Protein AF-A0A8T1NLC2-F1 (afdb_monomer_lite)

Radius of gyration: 40.01 Å; chains: 1; bounding box: 134×55×125 Å

Secondary structure (DSSP, 8-state):
--S---S-------HHHHHHHHHHHHHHHHH-TT-HHHHHHHHHHHHHHHHTS-SSTTTHHHHHHHHHHHHHHHHHHHHHSTT-HHHHHHHHHHHHHHHHHH--HHHHHHHHHHHHHHHT-SS---SSTT--HHHHHHHHHHHHHHHHHHHHHHHHHT----TTSHHHHHHHHHHHHHHHHHHHHHH-GGGTS--PPPS-HHHHHHHHHHHHHT--HHHHHHHT---HHHHHHHHHHTT-HHHHHHHHHHHHHHHHHS-SEEEE-TTT--EESSHHHHHHHIIIIII----HHHHHHSPPPPPHHHHHHHHTS--PPBPHHHHHHHHH--------TTS-B---HHHHHHHHHHHHHHHHHHHTT---HHHHHHHHHHHHHHHHHHHT----TT-GGGGSGGGGGG--HHHHHHHHHHHHHHHHHTTHHHHHHTSS----------HHHHHHHHHHHHHHHHTT---------------HHHHHHHHH-----HHHHHHHHHHHHHHHHHHHHHHHHHHHHHHHHHHHHHHHHHHHHHHHHHHHHHHHHHHHHHHHHHH-TTS-PPPHHHHHHHHHHHHHHS--SS--HHHHHHHHHHHHHHHH-SSHHHHHHHHHHHHHHHHHHHHHHHHHHHHHHHHHHHHHHHHHHHHEEETHHHHHHHHHHHHHHHHHHHHHHHHHHHHS--------PPP-

Sequence (696 aa):
MTDFLDLPVVTMHSSEELDRRLRDVEESISQNPGCVLSHTTRSRIHSEFASRFKDHHNSYQPKLQHLDRASNSASIAALLAPMSPCLALLYATALFQIAEHTASALEYKAVIKECLRGLMISIPREPVEDKKAMEIDIARLQLESLVEASADKILSLGDMNWPGKRSELEVLERKKQEILEGFSVKRQPRGALKNVIPTDVEMMARVRTYWENTTSHEKRMEFFNIGIQELEAHLDKNNLKTAKQVLKEAIELAKETKKWKFWLCCCCGARSSEDKSNLEHITNVHLGGLSEYERDLLPQGLPREFVQMVESGDWGPVDSRAASKIVRNLSSTSHIGNRVLCKDNKRIEILNKIRSCLQLFMAIDCFAPHHLTMLQTLTTKMLQKRFRTLIPKEHVLYQTLQSILLLDASELQEVFRWLTNLGSACALRCLSENSWKIVSAQERTDFCSSLLLERFLGRVIDVTAGDITERSTSAEEVDAGAFVRWLCKEGPAIEDHLKAWTNLKETAKSSGMELFQILRTELKRIQRLCREKSAMLLIDEAIKNVQRICGEEIEKRERNPGYVSQNLDDLLFCRKTEILGQESDSASDGNRAETSTICSILAEADTDEAITVVINKQRVNMALKFCKHDALILATNAAMRNTEQKLGIVSAFDYGSILVILLKSFLQARILEQVDTDAAESSCPNVNTGGNAPNP

InterPro domains:
  IPR006865 Domain of unknown function DUF629 [PF04780] (206-607)
  IPR052398 Ubiquitin carboxyl-terminal hydrolase 53/54 [PTHR22975] (21-683)

Organism: Carya illinoinensis (NCBI:txid32201)

Structure (mmCIF, N/CA/C/O backbone):
data_AF-A0A8T1NLC2-F1
#
_entry.id   AF-A0A8T1NLC2-F1
#
loop_
_atom_site.group_PDB
_atom_site.id
_atom_site.type_symbol
_atom_site.label_atom_id
_atom_site.label_alt_id
_atom_site.label_comp_id
_atom_site.label_asym_id
_atom_site.label_entity_id
_atom_site.label_seq_id
_atom_site.pdbx_PDB_ins_code
_atom_site.Cartn_x
_atom_site.Cartn_y
_atom_site.Cartn_z
_atom_site.occupancy
_atom_site.B_iso_or_equiv
_atom_site.auth_seq_id
_atom_site.auth_comp_id
_atom_site.auth_asym_id
_atom_site.auth_atom_id
_atom_site.pdbx_PDB_model_num
ATOM 1 N N . MET A 1 1 ? 32.397 -12.870 -17.565 1.00 26.59 1 MET A N 1
ATOM 2 C CA . MET A 1 1 ? 32.990 -12.190 -18.729 1.00 26.59 1 MET A CA 1
ATOM 3 C C . MET A 1 1 ? 34.310 -11.599 -18.271 1.00 26.59 1 MET A C 1
ATOM 5 O O . MET A 1 1 ? 34.337 -10.440 -17.899 1.00 26.59 1 MET A O 1
ATOM 9 N N . THR A 1 2 ? 35.359 -12.414 -18.171 1.00 28.14 2 THR A N 1
ATOM 10 C CA . THR A 1 2 ? 36.691 -11.969 -17.706 1.00 28.14 2 THR A CA 1
ATOM 11 C C . THR A 1 2 ? 37.821 -12.488 -18.584 1.00 28.14 2 THR A C 1
ATOM 13 O O . THR A 1 2 ? 38.955 -12.475 -18.149 1.00 28.14 2 THR A O 1
ATOM 16 N N . ASP A 1 3 ? 37.534 -12.888 -19.818 1.00 32.88 3 ASP A N 1
ATOM 17 C CA . ASP A 1 3 ? 38.562 -13.173 -20.816 1.00 32.88 3 ASP A CA 1
ATOM 18 C C . ASP A 1 3 ? 38.083 -12.585 -22.148 1.00 32.88 3 ASP A C 1
ATOM 20 O O . ASP A 1 3 ? 36.873 -12.557 -22.385 1.00 32.88 3 ASP A O 1
ATOM 24 N N . PHE A 1 4 ? 39.026 -12.113 -22.968 1.00 29.02 4 PHE A N 1
ATOM 25 C CA . PHE A 1 4 ? 38.885 -11.319 -24.205 1.00 29.02 4 PHE A CA 1
ATOM 26 C C . PHE A 1 4 ? 38.921 -9.787 -24.044 1.00 29.02 4 PHE A C 1
ATOM 28 O O . PHE A 1 4 ? 38.028 -9.056 -24.466 1.00 29.02 4 PHE A O 1
ATOM 35 N N . LEU A 1 5 ? 40.038 -9.308 -23.488 1.00 35.03 5 LEU A N 1
ATOM 36 C CA . LEU A 1 5 ? 40.661 -8.026 -23.833 1.00 35.03 5 LEU A CA 1
ATOM 37 C C . LEU A 1 5 ? 41.908 -8.336 -24.682 1.00 35.03 5 LEU A C 1
ATOM 39 O O . LEU A 1 5 ? 43.011 -8.324 -24.153 1.00 35.03 5 LEU A O 1
ATOM 43 N N . ASP A 1 6 ? 41.754 -8.647 -25.970 1.00 33.97 6 ASP A N 1
ATOM 44 C CA . ASP A 1 6 ? 42.900 -8.841 -26.876 1.00 33.97 6 ASP A CA 1
ATOM 45 C C . ASP A 1 6 ? 42.945 -7.750 -27.950 1.00 33.97 6 ASP A C 1
ATOM 47 O O . ASP A 1 6 ? 42.514 -7.925 -29.085 1.00 33.97 6 ASP A O 1
ATOM 51 N N . LEU A 1 7 ? 43.508 -6.612 -27.541 1.00 30.25 7 LEU A N 1
ATOM 52 C CA . LEU A 1 7 ? 44.242 -5.635 -28.351 1.00 30.25 7 LEU A CA 1
ATOM 53 C C . LEU A 1 7 ? 45.436 -5.215 -27.494 1.00 30.25 7 LEU A C 1
ATOM 55 O O . LEU A 1 7 ? 45.238 -4.863 -26.328 1.00 30.25 7 LEU A O 1
ATOM 59 N N . PRO A 1 8 ? 46.664 -5.314 -28.028 1.00 31.59 8 PRO A N 1
ATOM 60 C CA . PRO A 1 8 ? 47.825 -5.896 -27.358 1.00 31.59 8 PRO A CA 1
ATOM 61 C C . PRO A 1 8 ? 47.938 -5.439 -25.903 1.00 31.59 8 PRO A C 1
ATOM 63 O O . PRO A 1 8 ? 48.456 -4.364 -25.588 1.00 31.59 8 PRO A O 1
ATOM 66 N N . VAL A 1 9 ? 47.429 -6.279 -25.002 1.00 36.72 9 VAL A N 1
ATOM 67 C CA . VAL A 1 9 ? 47.685 -6.157 -23.575 1.00 36.72 9 VAL A CA 1
ATOM 68 C C . VAL A 1 9 ? 49.128 -6.594 -23.396 1.00 36.72 9 VAL A C 1
ATOM 70 O O . VAL A 1 9 ? 49.437 -7.780 -23.342 1.00 36.72 9 VAL A O 1
ATOM 73 N N . VAL A 1 10 ? 50.043 -5.631 -23.306 1.00 37.88 10 VAL A N 1
ATOM 74 C CA . VAL A 1 10 ? 51.274 -5.886 -22.562 1.00 37.88 10 VAL A CA 1
ATOM 75 C C . VAL A 1 10 ? 50.813 -6.122 -21.129 1.00 37.88 10 VAL A C 1
ATOM 77 O O . VAL A 1 10 ? 50.549 -5.171 -20.396 1.00 37.88 10 VAL A O 1
ATOM 80 N N . THR A 1 11 ? 50.626 -7.384 -20.750 1.00 44.06 11 THR A N 1
ATOM 81 C CA . THR A 1 11 ? 50.393 -7.779 -19.365 1.00 44.06 11 THR A CA 1
ATOM 82 C C . THR A 1 11 ? 51.577 -7.260 -18.561 1.00 44.06 11 THR A C 1
ATOM 84 O O . THR A 1 11 ? 52.709 -7.711 -18.718 1.00 44.06 11 THR A O 1
ATOM 87 N N . MET A 1 12 ? 51.356 -6.221 -17.758 1.00 56.44 12 MET A N 1
ATOM 88 C CA . MET A 1 12 ? 52.426 -5.591 -16.991 1.00 56.44 12 MET A CA 1
ATOM 89 C C . MET A 1 12 ? 52.724 -6.458 -15.764 1.00 56.44 12 MET A C 1
ATOM 91 O O . MET A 1 12 ? 52.084 -6.341 -14.721 1.00 56.44 12 MET A O 1
ATOM 95 N N . HIS A 1 13 ? 53.671 -7.383 -15.919 1.00 55.78 13 HIS A N 1
ATOM 96 C CA . HIS A 1 13 ? 53.874 -8.515 -15.011 1.00 55.78 13 HIS A CA 1
ATOM 97 C C . HIS A 1 13 ? 54.452 -8.173 -13.616 1.00 55.78 13 HIS A C 1
ATOM 99 O O . HIS A 1 13 ? 54.441 -9.047 -12.752 1.00 55.78 13 HIS A O 1
ATOM 105 N N . SER A 1 14 ? 54.913 -6.940 -13.342 1.00 65.69 14 SER A N 1
ATOM 106 C CA . SER A 1 14 ? 55.435 -6.532 -12.019 1.00 65.69 14 SER A CA 1
ATOM 107 C C . SER A 1 14 ? 54.872 -5.185 -11.531 1.00 65.69 14 SER A C 1
ATOM 109 O O . SER A 1 14 ? 54.417 -4.361 -12.322 1.00 65.69 14 SER A O 1
ATOM 111 N N . SER A 1 15 ? 54.842 -4.960 -10.208 1.00 68.00 15 SER A N 1
ATOM 112 C CA . SER A 1 15 ? 54.428 -3.668 -9.615 1.00 68.00 15 SER A CA 1
ATOM 113 C C . SER A 1 15 ? 55.415 -2.546 -9.946 1.00 68.00 15 SER A C 1
ATOM 115 O O . SER A 1 15 ? 55.001 -1.434 -10.251 1.00 68.00 15 SER A O 1
ATOM 117 N N . GLU A 1 16 ? 56.708 -2.870 -9.983 1.00 74.38 16 GLU A N 1
ATOM 118 C CA . GLU A 1 16 ? 57.793 -1.926 -10.273 1.00 74.38 16 GLU A CA 1
ATOM 119 C C . GLU A 1 16 ? 57.709 -1.343 -11.692 1.00 74.38 16 GLU A C 1
ATOM 121 O O . GLU A 1 16 ? 57.985 -0.162 -11.900 1.00 74.38 16 GLU A O 1
ATOM 126 N N . GLU A 1 17 ? 57.274 -2.147 -12.667 1.00 77.12 17 GLU A N 1
ATOM 127 C CA . GLU A 1 17 ? 57.084 -1.696 -14.049 1.00 77.12 17 GLU A CA 1
ATOM 128 C C . GLU A 1 17 ? 55.846 -0.792 -14.186 1.00 77.12 17 GLU A C 1
ATOM 130 O O . GLU A 1 17 ? 55.864 0.155 -14.973 1.00 77.12 17 GLU A O 1
ATOM 135 N N . LEU A 1 18 ? 54.795 -1.012 -13.382 1.00 79.06 18 LEU A N 1
ATOM 136 C CA . LEU A 1 18 ? 53.631 -0.118 -13.331 1.00 79.06 18 LEU A CA 1
ATOM 137 C C . LEU A 1 18 ? 53.997 1.251 -12.741 1.00 79.06 18 LEU A C 1
ATOM 139 O O . LEU A 1 18 ? 53.631 2.281 -13.304 1.00 79.06 18 LEU A O 1
ATOM 143 N N . ASP A 1 19 ? 54.761 1.260 -11.645 1.00 82.12 19 ASP A N 1
ATOM 144 C CA . ASP A 1 19 ? 55.229 2.485 -10.988 1.00 82.12 19 ASP A CA 1
ATOM 145 C C . ASP A 1 19 ? 56.170 3.294 -11.887 1.00 82.12 19 ASP A C 1
ATOM 147 O O . ASP A 1 19 ? 56.090 4.523 -11.936 1.00 82.12 19 ASP A O 1
ATOM 151 N N . ARG A 1 20 ? 57.061 2.614 -12.621 1.00 85.12 20 ARG A N 1
ATOM 152 C CA . ARG A 1 20 ? 57.957 3.257 -13.589 1.00 85.12 20 ARG A CA 1
ATOM 153 C C . ARG A 1 20 ? 57.167 3.937 -14.704 1.00 85.12 20 ARG A C 1
ATOM 155 O O . ARG A 1 20 ? 57.370 5.121 -14.947 1.00 85.12 20 ARG A O 1
ATOM 162 N N . ARG A 1 21 ? 56.214 3.229 -15.317 1.00 82.44 21 ARG A N 1
ATOM 163 C CA . ARG A 1 21 ? 55.376 3.807 -16.377 1.00 82.44 21 ARG A CA 1
ATOM 164 C C . ARG A 1 21 ? 54.447 4.909 -15.885 1.00 82.44 21 ARG A C 1
ATOM 166 O O . ARG A 1 21 ? 54.174 5.828 -16.649 1.00 82.44 21 ARG A O 1
ATOM 173 N N . LEU A 1 22 ? 53.961 4.837 -14.644 1.00 87.69 22 LEU A N 1
ATOM 174 C CA . LEU A 1 22 ? 53.164 5.922 -14.077 1.00 87.69 22 LEU A CA 1
ATOM 175 C C . LEU A 1 22 ? 53.987 7.214 -14.004 1.00 87.69 22 LEU A C 1
ATOM 177 O O . LEU A 1 22 ? 53.493 8.249 -14.436 1.00 87.69 22 LEU A O 1
ATOM 181 N N . ARG A 1 23 ? 55.247 7.141 -13.544 1.00 88.44 23 ARG A N 1
ATOM 182 C CA . ARG A 1 23 ? 56.153 8.303 -13.507 1.00 88.44 23 ARG A CA 1
ATOM 183 C C . ARG A 1 23 ? 56.401 8.883 -14.898 1.00 88.44 23 ARG A C 1
ATOM 185 O O . ARG A 1 23 ? 56.234 10.085 -15.077 1.00 88.44 23 ARG A O 1
ATOM 192 N N . ASP A 1 24 ? 56.712 8.031 -15.876 1.00 85.94 24 ASP A N 1
ATOM 193 C CA . ASP A 1 24 ? 56.952 8.455 -17.264 1.00 85.94 24 ASP A CA 1
ATOM 194 C C . ASP A 1 24 ? 55.714 9.171 -17.854 1.00 85.94 24 ASP A C 1
ATOM 196 O O . ASP A 1 24 ? 55.815 10.197 -18.531 1.00 85.94 24 ASP A O 1
ATOM 200 N N . VAL A 1 25 ? 54.513 8.654 -17.569 1.00 89.62 25 VAL A N 1
ATOM 201 C CA . VAL A 1 25 ? 53.247 9.245 -18.025 1.00 89.62 25 VAL A CA 1
ATOM 202 C C . VAL A 1 25 ? 52.922 10.550 -17.291 1.00 89.62 25 VAL A C 1
ATOM 204 O O . VAL A 1 25 ? 52.418 11.482 -17.915 1.00 89.62 25 VAL A O 1
ATOM 207 N N . GLU A 1 26 ? 53.206 10.657 -15.993 1.00 88.50 26 GLU A N 1
ATOM 208 C CA . GLU A 1 26 ? 52.997 11.892 -15.223 1.00 88.50 26 GLU A CA 1
ATOM 209 C C . GLU A 1 26 ? 53.945 13.015 -15.658 1.00 88.50 26 GLU A C 1
ATOM 211 O O . GLU A 1 26 ? 53.520 14.170 -15.768 1.00 88.50 26 GLU A O 1
ATOM 216 N N . GLU A 1 27 ? 55.194 12.686 -15.986 1.00 87.56 27 GLU A N 1
ATOM 217 C CA . GLU A 1 27 ? 56.138 13.623 -16.594 1.00 87.56 27 GLU A CA 1
ATOM 218 C C . GLU A 1 27 ? 55.643 14.083 -17.975 1.00 87.56 27 GLU A C 1
ATOM 220 O O . GLU A 1 27 ? 55.586 15.284 -18.246 1.00 87.56 27 GLU A O 1
ATOM 225 N N . SER A 1 28 ? 55.167 13.149 -18.806 1.00 85.69 28 SER A N 1
ATOM 226 C CA . SER A 1 28 ? 54.576 13.460 -20.113 1.00 85.69 28 SER A CA 1
ATOM 227 C C . SER A 1 28 ? 53.350 14.379 -20.010 1.00 85.69 28 SER A C 1
ATOM 229 O O . SER A 1 28 ? 53.231 15.323 -20.791 1.00 85.69 28 SER A O 1
ATOM 231 N N . ILE A 1 29 ? 52.456 14.159 -19.039 1.00 87.31 29 ILE A N 1
ATOM 232 C CA . ILE A 1 29 ? 51.285 15.026 -18.804 1.00 87.31 29 ILE A CA 1
ATOM 233 C C . ILE A 1 29 ? 51.712 16.404 -18.295 1.00 87.31 29 ILE A C 1
ATOM 235 O O . ILE A 1 29 ? 51.113 17.405 -18.679 1.00 87.31 29 ILE A O 1
ATOM 239 N N . SER A 1 30 ? 52.748 16.473 -17.456 1.00 87.75 30 SER A N 1
ATOM 240 C CA . SER A 1 30 ? 53.274 17.746 -16.946 1.00 87.75 30 SER A CA 1
ATOM 241 C C . SER A 1 30 ? 53.879 18.596 -18.066 1.00 87.75 30 SER A C 1
ATOM 243 O O . SER A 1 30 ? 53.726 19.815 -18.069 1.00 87.75 30 SER A O 1
ATOM 245 N N . GLN A 1 31 ? 54.531 17.951 -19.037 1.00 86.19 31 GLN A N 1
ATOM 246 C CA . GLN A 1 31 ? 55.097 18.603 -20.219 1.00 86.19 31 GLN A CA 1
ATOM 247 C C . GLN A 1 31 ? 54.033 18.922 -21.283 1.00 86.19 31 GLN A C 1
ATOM 249 O O . GLN A 1 31 ? 54.144 19.931 -21.978 1.00 86.19 31 GLN A O 1
ATOM 254 N N . ASN A 1 32 ? 52.993 18.090 -21.411 1.00 84.19 32 ASN A N 1
ATOM 255 C CA . ASN A 1 32 ? 51.899 18.280 -22.361 1.00 84.19 32 ASN A CA 1
ATOM 256 C C . ASN A 1 32 ? 50.531 17.866 -21.771 1.00 84.19 32 ASN A C 1
ATOM 258 O O . ASN A 1 32 ? 50.063 16.742 -21.994 1.00 84.19 32 ASN A O 1
ATOM 262 N N . PRO A 1 33 ? 49.833 18.790 -21.081 1.00 85.12 33 PRO A N 1
ATOM 263 C CA . PRO A 1 33 ? 48.550 18.498 -20.440 1.00 85.12 33 PRO A CA 1
ATOM 264 C C . PRO A 1 33 ? 47.421 18.117 -21.408 1.00 85.12 33 PRO A C 1
ATOM 266 O O . PRO A 1 33 ? 46.443 17.505 -20.983 1.00 85.12 33 PRO A O 1
ATOM 269 N N . GLY A 1 34 ? 47.543 18.468 -22.695 1.00 83.31 34 GLY A N 1
ATOM 270 C CA . GLY A 1 34 ? 46.555 18.177 -23.740 1.00 83.31 34 GLY A CA 1
ATOM 271 C C . GLY A 1 34 ? 46.747 16.828 -24.440 1.00 83.31 34 GLY A C 1
ATOM 272 O O . GLY A 1 34 ? 46.017 16.521 -25.381 1.00 83.31 34 GLY A O 1
ATOM 273 N N . CYS A 1 35 ? 47.723 16.012 -24.027 1.00 87.31 35 CYS A N 1
ATOM 274 C CA . CYS A 1 35 ? 47.988 14.730 -24.672 1.00 87.31 35 CYS A CA 1
ATOM 275 C C . CYS A 1 35 ? 46.933 13.671 -24.300 1.00 87.31 35 CYS A C 1
ATOM 277 O O . CYS A 1 35 ? 46.967 13.082 -23.215 1.00 87.31 35 CYS A O 1
ATOM 279 N N . VAL A 1 36 ? 46.025 13.375 -25.236 1.00 85.31 36 VAL A N 1
ATOM 280 C CA . VAL A 1 36 ? 44.968 12.358 -25.079 1.00 85.31 36 VAL A CA 1
ATOM 281 C C . VAL A 1 36 ? 45.546 10.982 -24.733 1.00 85.31 36 VAL A C 1
ATOM 283 O O . VAL A 1 36 ? 45.025 10.288 -23.858 1.00 85.31 36 VAL A O 1
ATOM 286 N N . LEU A 1 37 ? 46.648 10.592 -25.382 1.00 85.69 37 LEU A N 1
ATOM 287 C CA . LEU A 1 37 ? 47.293 9.291 -25.173 1.00 85.69 37 LEU A CA 1
ATOM 288 C C . LEU A 1 37 ? 47.893 9.162 -23.771 1.00 85.69 37 LEU A C 1
ATOM 290 O O . LEU A 1 37 ? 47.784 8.096 -23.161 1.00 85.69 37 LEU A O 1
ATOM 294 N N . SER A 1 38 ? 48.466 10.238 -23.227 1.00 86.25 38 SER A N 1
ATOM 295 C CA . SER A 1 38 ? 49.033 10.225 -21.877 1.00 86.25 38 SER A CA 1
ATOM 296 C C . SER A 1 38 ? 47.930 10.086 -20.822 1.00 86.25 38 SER A C 1
ATOM 298 O O . SER A 1 38 ? 48.045 9.243 -19.934 1.00 86.25 38 SER A O 1
ATOM 300 N N . HIS A 1 39 ? 46.805 10.798 -20.966 1.00 87.38 39 HIS A N 1
ATOM 301 C CA . HIS A 1 39 ? 45.639 10.637 -20.077 1.00 87.38 39 HIS A CA 1
ATOM 302 C C . HIS A 1 39 ? 44.973 9.259 -20.201 1.00 87.38 39 HIS A C 1
ATOM 304 O O . HIS A 1 39 ? 44.626 8.644 -19.191 1.00 87.38 39 HIS A O 1
ATOM 310 N N . THR A 1 40 ? 44.875 8.724 -21.421 1.00 88.25 40 THR A N 1
ATOM 311 C CA . THR A 1 40 ? 44.390 7.357 -21.685 1.00 88.25 40 THR A CA 1
ATOM 312 C C . THR A 1 40 ? 45.266 6.321 -20.979 1.00 88.25 40 THR A C 1
ATOM 314 O O . THR A 1 40 ? 44.770 5.425 -20.296 1.00 88.25 40 THR A O 1
ATOM 317 N N . THR A 1 41 ? 46.587 6.461 -21.102 1.00 87.00 41 THR A N 1
ATOM 318 C CA . THR A 1 41 ? 47.558 5.547 -20.490 1.00 87.00 41 THR A CA 1
ATOM 319 C C . THR A 1 41 ? 47.527 5.653 -18.967 1.00 87.00 41 THR A C 1
ATOM 321 O O . THR A 1 41 ? 47.484 4.628 -18.287 1.00 87.00 41 THR A O 1
ATOM 324 N N . ARG A 1 42 ? 47.450 6.875 -18.422 1.00 90.00 42 ARG A N 1
ATOM 325 C CA . ARG A 1 42 ? 47.310 7.119 -16.979 1.00 90.00 42 ARG A CA 1
ATOM 326 C C . ARG A 1 42 ? 46.064 6.452 -16.407 1.00 90.00 42 ARG A C 1
ATOM 328 O O . ARG A 1 42 ? 46.144 5.819 -15.356 1.00 90.00 42 ARG A O 1
ATOM 335 N N . SER A 1 43 ? 44.936 6.555 -17.112 1.00 91.19 43 SER A N 1
ATOM 336 C CA . SER A 1 43 ? 43.692 5.903 -16.707 1.00 91.19 43 SER A CA 1
ATOM 337 C C . SER A 1 43 ? 43.860 4.386 -16.589 1.00 91.19 43 SER A C 1
ATOM 339 O O . SER A 1 43 ? 43.600 3.815 -15.530 1.00 91.19 43 SER A O 1
ATOM 341 N N . ARG A 1 44 ? 44.410 3.743 -17.629 1.00 88.06 44 ARG A N 1
ATOM 342 C CA . ARG A 1 44 ? 44.629 2.286 -17.659 1.00 88.06 44 ARG A CA 1
ATOM 343 C C . ARG A 1 44 ? 45.584 1.813 -16.562 1.00 88.06 44 ARG A C 1
ATOM 345 O O . ARG A 1 44 ? 45.310 0.798 -15.928 1.00 88.06 44 ARG A O 1
ATOM 352 N N . ILE A 1 45 ? 46.665 2.555 -16.302 1.00 88.50 45 ILE A N 1
ATOM 353 C CA . ILE A 1 45 ? 47.612 2.246 -15.219 1.00 88.50 45 ILE A CA 1
ATOM 354 C C . ILE A 1 45 ? 46.909 2.291 -13.857 1.00 88.50 45 ILE A C 1
ATOM 356 O O . ILE A 1 45 ? 47.068 1.378 -13.048 1.00 88.50 45 ILE A O 1
ATOM 360 N N . HIS A 1 46 ? 46.096 3.317 -13.593 1.00 90.81 46 HIS A N 1
ATOM 361 C CA . HIS A 1 46 ? 45.364 3.407 -12.332 1.00 90.81 46 HIS A CA 1
ATOM 362 C C . HIS A 1 46 ? 44.274 2.330 -12.188 1.00 90.81 46 HIS A C 1
ATOM 364 O O . HIS A 1 46 ? 44.136 1.778 -11.097 1.00 90.81 46 HIS A O 1
ATOM 370 N N . SER A 1 47 ? 43.558 1.965 -13.256 1.00 86.38 47 SER A N 1
ATOM 371 C CA . SER A 1 47 ? 42.622 0.827 -13.235 1.00 86.38 47 SER A CA 1
ATOM 372 C C . SER A 1 47 ? 43.326 -0.503 -12.940 1.00 86.38 47 SER A C 1
ATOM 374 O O . SER A 1 47 ? 42.807 -1.321 -12.183 1.00 86.38 47 SER A O 1
ATOM 376 N N . GLU A 1 48 ? 44.530 -0.703 -13.476 1.00 86.31 48 GLU A N 1
ATOM 377 C CA . GLU A 1 48 ? 45.354 -1.886 -13.206 1.00 86.31 48 GLU A CA 1
ATOM 378 C C . GLU A 1 48 ? 45.917 -1.895 -11.774 1.00 86.31 48 GLU A C 1
ATOM 380 O O . GLU A 1 48 ? 45.972 -2.939 -11.131 1.00 86.31 48 GLU A O 1
ATOM 385 N N . PHE A 1 49 ? 46.264 -0.740 -11.199 1.00 87.19 49 PHE A N 1
ATOM 386 C CA . PHE A 1 49 ? 46.555 -0.671 -9.762 1.00 87.19 49 PHE A CA 1
ATOM 387 C C . PHE A 1 49 ? 45.336 -1.054 -8.917 1.00 87.19 49 PHE A C 1
ATOM 389 O O . PHE A 1 49 ? 45.469 -1.805 -7.952 1.00 87.19 49 PHE A O 1
ATOM 396 N N . ALA A 1 50 ? 44.145 -0.568 -9.280 1.00 85.12 50 ALA A N 1
ATOM 397 C CA . ALA A 1 50 ? 42.912 -0.874 -8.562 1.00 85.12 50 ALA A CA 1
ATOM 398 C C . ALA A 1 50 ? 42.562 -2.375 -8.602 1.00 85.12 50 ALA A C 1
ATOM 400 O O . ALA A 1 50 ? 42.104 -2.921 -7.594 1.00 85.12 50 ALA A O 1
ATOM 401 N N . SER A 1 51 ? 42.812 -3.059 -9.725 1.00 82.75 51 SER A N 1
ATOM 402 C CA . SER A 1 51 ? 42.526 -4.494 -9.893 1.00 82.75 51 SER A CA 1
ATOM 403 C C . SER A 1 51 ? 43.363 -5.390 -8.966 1.00 82.75 51 SER A C 1
ATOM 405 O O . SER A 1 51 ? 42.904 -6.456 -8.554 1.00 82.75 51 SER A O 1
ATOM 407 N N . ARG A 1 52 ? 44.561 -4.936 -8.565 1.00 83.25 52 ARG A N 1
ATOM 408 C CA . ARG A 1 52 ? 45.482 -5.670 -7.675 1.00 83.25 52 ARG A CA 1
ATOM 409 C C . ARG A 1 52 ? 45.052 -5.674 -6.208 1.00 83.25 52 ARG A C 1
ATOM 411 O O . ARG A 1 52 ? 45.547 -6.488 -5.425 1.00 83.25 52 ARG A O 1
ATOM 418 N N . PHE A 1 53 ? 44.122 -4.804 -5.818 1.00 80.00 53 PHE A N 1
ATOM 419 C CA . PHE A 1 53 ? 43.572 -4.794 -4.467 1.00 80.00 53 PHE A CA 1
ATOM 420 C C . PHE A 1 53 ? 42.455 -5.838 -4.318 1.00 80.00 53 PHE A C 1
ATOM 422 O O . PHE A 1 53 ? 41.420 -5.776 -4.988 1.00 80.00 53 PHE A O 1
ATOM 429 N N . LYS A 1 54 ? 42.645 -6.770 -3.373 1.00 68.56 54 LYS A N 1
ATOM 430 C CA . LYS A 1 54 ? 41.608 -7.724 -2.941 1.00 68.56 54 LYS A CA 1
ATOM 431 C C . LYS A 1 54 ? 40.426 -6.988 -2.300 1.00 68.56 54 LYS A C 1
ATOM 433 O O . LYS A 1 54 ? 40.621 -5.951 -1.667 1.00 68.56 54 LYS A O 1
ATOM 438 N N . ASP A 1 55 ? 39.227 -7.558 -2.387 1.00 57.97 55 ASP A N 1
ATOM 439 C CA . ASP A 1 55 ? 38.003 -7.003 -1.787 1.00 57.97 55 ASP A CA 1
ATOM 440 C C . ASP A 1 55 ? 37.936 -7.274 -0.264 1.00 57.97 55 ASP A C 1
ATOM 442 O O . ASP A 1 55 ? 37.090 -8.017 0.235 1.00 57.97 55 ASP A O 1
ATOM 446 N N . HIS A 1 56 ? 38.873 -6.695 0.494 1.00 56.12 56 HIS A N 1
ATOM 447 C CA . HIS A 1 56 ? 38.915 -6.718 1.960 1.00 56.12 56 HIS A CA 1
ATOM 448 C C . HIS A 1 56 ? 38.795 -5.297 2.538 1.00 56.12 56 HIS A C 1
ATOM 450 O O . HIS A 1 56 ? 39.144 -4.309 1.897 1.00 56.12 56 HIS A O 1
ATOM 456 N N . HIS A 1 57 ? 38.340 -5.184 3.789 1.00 51.22 57 HIS A N 1
ATOM 457 C CA . HIS A 1 57 ? 38.014 -3.896 4.421 1.00 51.22 57 HIS A CA 1
ATOM 458 C C . HIS A 1 57 ? 39.205 -2.913 4.517 1.00 51.22 57 HIS A C 1
ATOM 460 O O . HIS A 1 57 ? 38.999 -1.704 4.463 1.00 51.22 57 HIS A O 1
ATOM 466 N N . ASN A 1 58 ? 40.445 -3.419 4.600 1.00 54.94 58 ASN A N 1
ATOM 467 C CA . ASN A 1 58 ? 41.667 -2.608 4.736 1.00 54.94 58 ASN A CA 1
ATOM 468 C C . ASN A 1 58 ? 42.289 -2.166 3.394 1.00 54.94 58 ASN A C 1
ATOM 470 O O . ASN A 1 58 ? 43.198 -1.343 3.389 1.00 54.94 58 ASN A O 1
ATOM 474 N N . SER A 1 59 ? 41.817 -2.690 2.259 1.00 61.06 59 SER A N 1
ATOM 475 C CA . SER A 1 59 ? 42.280 -2.337 0.903 1.00 61.06 59 SER A CA 1
ATOM 476 C C . SER A 1 59 ? 41.278 -1.467 0.131 1.00 61.06 59 SER A C 1
ATOM 478 O O . SER A 1 59 ? 41.540 -1.087 -1.009 1.00 61.06 59 SER A O 1
ATOM 480 N N . TYR A 1 60 ? 40.155 -1.114 0.762 1.00 65.81 60 TYR A N 1
ATOM 481 C CA . TYR A 1 60 ? 39.048 -0.368 0.161 1.00 65.81 60 TYR A CA 1
ATOM 482 C C . TYR A 1 60 ? 39.431 1.063 -0.250 1.00 65.81 60 TYR A C 1
ATOM 484 O O . TYR A 1 60 ? 39.199 1.483 -1.382 1.00 65.81 60 TYR A O 1
ATOM 492 N N . GLN A 1 61 ? 40.057 1.813 0.659 1.00 75.38 61 GLN A N 1
ATOM 493 C CA . GLN A 1 61 ? 40.360 3.230 0.446 1.00 75.38 61 GLN A CA 1
ATOM 494 C C . GLN A 1 61 ? 41.462 3.463 -0.610 1.00 75.38 61 GLN A C 1
ATOM 496 O O . GLN A 1 61 ? 41.269 4.328 -1.465 1.00 75.38 61 GLN A O 1
ATOM 501 N N . PRO A 1 62 ? 42.560 2.678 -0.649 1.00 81.69 62 PRO A N 1
ATOM 502 C CA . PRO A 1 62 ? 43.534 2.758 -1.740 1.00 81.69 62 PRO A CA 1
ATOM 503 C C . PRO A 1 62 ? 42.940 2.378 -3.105 1.00 81.69 62 PRO A C 1
ATOM 505 O O . PRO A 1 62 ? 43.162 3.089 -4.082 1.00 81.69 62 PRO A O 1
ATOM 508 N N . LYS A 1 63 ? 42.125 1.312 -3.179 1.00 85.75 63 LYS A N 1
ATOM 509 C CA . LYS A 1 63 ? 41.464 0.884 -4.425 1.00 85.75 63 LYS A CA 1
ATOM 510 C C . LYS A 1 63 ? 40.599 1.999 -5.017 1.00 85.75 63 LYS A C 1
ATOM 512 O O . LYS A 1 63 ? 40.734 2.317 -6.196 1.00 85.75 63 LYS A O 1
ATOM 517 N N . LEU A 1 64 ? 39.776 2.642 -4.185 1.00 83.50 64 LEU A N 1
ATOM 518 C CA . LEU A 1 64 ? 38.902 3.734 -4.616 1.00 83.50 64 LEU A CA 1
ATOM 519 C C . LEU A 1 64 ? 39.688 4.971 -5.082 1.00 83.50 64 LEU A C 1
ATOM 521 O O . LEU A 1 64 ? 39.311 5.583 -6.074 1.00 83.50 64 LEU A O 1
ATOM 525 N N . GLN A 1 65 ? 40.810 5.308 -4.432 1.00 87.38 65 GLN A N 1
ATOM 526 C CA . GLN A 1 65 ? 41.679 6.409 -4.878 1.00 87.38 65 GLN A CA 1
ATOM 527 C C . GLN A 1 65 ? 42.270 6.161 -6.270 1.00 87.38 65 GLN A C 1
ATOM 529 O O . GLN A 1 65 ? 42.352 7.084 -7.080 1.00 87.38 65 GLN A O 1
ATOM 534 N N . HIS A 1 66 ? 42.683 4.926 -6.562 1.00 90.00 66 HIS A N 1
ATOM 535 C CA . HIS A 1 66 ? 43.154 4.573 -7.898 1.00 90.00 66 HIS A CA 1
ATOM 536 C C . HIS A 1 66 ? 42.016 4.639 -8.925 1.00 90.00 66 HIS A C 1
ATOM 538 O O . HIS A 1 66 ? 42.207 5.230 -9.984 1.00 90.00 66 HIS A O 1
ATOM 544 N N . LEU A 1 67 ? 40.818 4.139 -8.609 1.00 88.31 67 LEU A N 1
ATOM 545 C CA . LEU A 1 67 ? 39.660 4.250 -9.506 1.00 88.31 67 LEU A CA 1
ATOM 546 C C . LEU A 1 67 ? 39.255 5.705 -9.783 1.00 88.31 67 LEU A C 1
ATOM 548 O O . LEU A 1 67 ? 38.978 6.047 -10.930 1.00 88.31 67 LEU A O 1
ATOM 552 N N . ASP A 1 68 ? 39.288 6.581 -8.778 1.00 89.62 68 ASP A N 1
ATOM 553 C CA . ASP A 1 68 ? 38.994 8.008 -8.947 1.00 89.62 68 ASP A CA 1
ATOM 554 C C . ASP A 1 68 ? 40.006 8.688 -9.885 1.00 89.62 68 ASP A C 1
ATOM 556 O O . ASP A 1 68 ? 39.636 9.376 -10.836 1.00 89.62 68 ASP A O 1
ATOM 560 N N . ARG A 1 69 ? 41.305 8.409 -9.709 1.00 91.69 69 ARG A N 1
ATOM 561 C CA . ARG A 1 69 ? 42.358 8.892 -10.623 1.00 91.69 69 ARG A CA 1
ATOM 562 C C . ARG A 1 69 ? 42.211 8.329 -12.037 1.00 91.69 69 ARG A C 1
ATOM 564 O O . ARG A 1 69 ? 42.486 9.045 -13.006 1.00 91.69 69 ARG A O 1
ATOM 571 N N . ALA A 1 70 ? 41.768 7.076 -12.165 1.00 92.06 70 ALA A N 1
ATOM 572 C CA . ALA A 1 70 ? 41.497 6.450 -13.453 1.00 92.06 70 ALA A CA 1
ATOM 573 C C . ALA A 1 70 ? 40.323 7.122 -14.176 1.00 92.06 70 ALA A C 1
ATOM 575 O O . ALA A 1 70 ? 40.449 7.470 -15.351 1.00 92.06 70 ALA A O 1
ATOM 576 N N . SER A 1 71 ? 39.223 7.354 -13.455 1.00 92.75 71 SER A N 1
ATOM 577 C CA . SER A 1 71 ? 38.018 8.033 -13.935 1.00 92.75 71 SER A CA 1
ATOM 578 C C . SER A 1 71 ? 38.305 9.476 -14.346 1.00 92.75 71 SER A C 1
ATOM 580 O O . SER A 1 71 ? 37.996 9.866 -15.470 1.00 92.75 71 SER A O 1
ATOM 582 N N . ASN A 1 72 ? 39.004 10.242 -13.502 1.00 92.00 72 ASN A N 1
ATOM 583 C CA . ASN A 1 72 ? 39.393 11.621 -13.806 1.00 92.00 72 ASN A CA 1
ATOM 584 C C . ASN A 1 72 ? 40.260 11.707 -15.070 1.00 92.00 72 ASN A C 1
ATOM 586 O O . ASN A 1 72 ? 40.012 12.541 -15.938 1.00 92.00 72 ASN A O 1
ATOM 590 N N . SER A 1 73 ? 41.241 10.812 -15.218 1.00 90.25 73 SER A N 1
ATOM 591 C CA . SER A 1 73 ? 42.103 10.793 -16.408 1.00 90.25 73 SER A CA 1
ATOM 592 C C . SER A 1 73 ? 41.338 10.355 -17.667 1.00 90.25 73 SER A C 1
ATOM 594 O O . SER A 1 73 ? 41.534 10.936 -18.733 1.00 90.25 73 SER A O 1
ATOM 596 N N . ALA A 1 74 ? 40.426 9.379 -17.560 1.00 92.19 74 ALA A N 1
ATOM 597 C CA . ALA A 1 74 ? 39.572 8.962 -18.677 1.00 92.19 74 ALA A CA 1
ATOM 598 C C . ALA A 1 74 ? 38.603 10.071 -19.111 1.00 92.19 74 ALA A C 1
ATOM 600 O O . ALA A 1 74 ? 38.430 10.298 -20.306 1.00 92.19 74 ALA A O 1
ATOM 601 N N . SER A 1 75 ? 38.026 10.793 -18.149 1.00 92.62 75 SER A N 1
ATOM 602 C CA . SER A 1 75 ? 37.162 11.950 -18.388 1.00 92.62 75 SER A CA 1
ATOM 603 C C . SER A 1 75 ? 37.902 13.047 -19.157 1.00 92.62 75 SER A C 1
ATOM 605 O O . SER A 1 75 ? 37.409 13.527 -20.175 1.00 92.62 75 SER A O 1
ATOM 607 N N . ILE A 1 76 ? 39.134 13.384 -18.751 1.00 87.00 76 ILE A N 1
ATOM 608 C CA . ILE A 1 76 ? 39.970 14.361 -19.468 1.00 87.00 76 ILE A CA 1
ATOM 609 C C . ILE A 1 76 ? 40.277 13.882 -20.894 1.00 87.00 76 ILE A C 1
ATOM 611 O O . ILE A 1 76 ? 40.158 14.665 -21.835 1.00 87.00 76 ILE A O 1
ATOM 615 N N . ALA A 1 77 ? 40.618 12.604 -21.088 1.00 87.12 77 ALA A N 1
ATOM 616 C CA . ALA A 1 77 ? 40.846 12.056 -22.426 1.00 87.12 77 ALA A CA 1
ATOM 617 C C . ALA A 1 77 ? 39.589 12.156 -23.313 1.00 87.12 77 ALA A C 1
ATOM 619 O O . ALA A 1 77 ? 39.679 12.612 -24.452 1.00 87.12 77 ALA A O 1
ATOM 620 N N . ALA A 1 78 ? 38.417 11.798 -22.779 1.00 85.56 78 ALA A N 1
ATOM 621 C CA . ALA A 1 78 ? 37.137 11.902 -23.478 1.00 85.56 78 ALA A CA 1
ATOM 622 C C . ALA A 1 78 ? 36.743 13.360 -23.785 1.00 85.56 78 ALA A C 1
ATOM 624 O O . ALA A 1 78 ? 36.144 13.620 -24.823 1.00 85.56 78 ALA A O 1
ATOM 625 N N . LEU A 1 79 ? 37.111 14.322 -22.933 1.00 83.25 79 LEU A N 1
ATOM 626 C CA . LEU A 1 79 ? 36.902 15.753 -23.189 1.00 83.25 79 LEU A CA 1
ATOM 627 C C . LEU A 1 79 ? 37.811 16.292 -24.298 1.00 83.25 79 LEU A C 1
ATOM 629 O O . LEU A 1 79 ? 37.373 17.105 -25.108 1.00 83.25 79 LEU A O 1
ATOM 633 N N . LEU A 1 80 ? 39.067 15.845 -24.340 1.00 82.94 80 LEU A N 1
ATOM 634 C CA . LEU A 1 80 ? 40.038 16.258 -25.356 1.00 82.94 80 LEU A CA 1
ATOM 635 C C . LEU A 1 80 ? 39.760 15.617 -26.729 1.00 82.94 80 LEU A C 1
ATOM 637 O O . LEU A 1 80 ? 40.103 16.201 -27.755 1.00 82.94 80 LEU A O 1
ATOM 641 N N . ALA A 1 81 ? 39.119 14.445 -26.759 1.00 82.56 81 ALA A N 1
ATOM 642 C CA . ALA A 1 81 ? 38.710 13.744 -27.977 1.00 82.56 81 ALA A CA 1
ATOM 643 C C . ALA A 1 81 ? 37.261 13.211 -27.863 1.00 82.56 81 ALA A C 1
ATOM 645 O O . ALA A 1 81 ? 37.038 12.003 -27.737 1.00 82.56 81 ALA A O 1
ATOM 646 N N . PRO A 1 82 ? 36.248 14.098 -27.948 1.00 79.25 82 PRO A N 1
ATOM 647 C CA . PRO A 1 82 ? 34.848 13.754 -27.672 1.00 79.25 82 PRO A CA 1
ATOM 648 C C . PRO A 1 82 ? 34.212 12.826 -28.710 1.00 79.25 82 PRO A C 1
ATOM 650 O O . PRO A 1 82 ? 33.209 12.184 -28.410 1.00 79.25 82 PRO A O 1
ATOM 653 N N . MET A 1 83 ? 34.807 12.724 -29.902 1.00 80.88 83 MET A N 1
ATOM 654 C CA . MET A 1 83 ? 34.318 11.911 -31.021 1.00 80.88 83 MET A CA 1
ATOM 655 C C . MET A 1 83 ? 34.862 10.471 -31.014 1.00 80.88 83 MET A C 1
ATOM 657 O O . MET A 1 83 ? 34.764 9.785 -32.024 1.00 80.88 83 MET A O 1
ATOM 661 N N . SER A 1 84 ? 35.426 9.994 -29.901 1.00 84.50 84 SER A N 1
ATOM 662 C CA . SER A 1 84 ? 35.934 8.622 -29.765 1.00 84.50 84 SER A CA 1
ATOM 663 C C . SER A 1 84 ? 34.993 7.741 -28.927 1.00 84.50 84 SER A C 1
ATOM 665 O O . SER A 1 84 ? 34.908 7.925 -27.704 1.00 84.50 84 SER A O 1
ATOM 667 N N . PRO A 1 85 ? 34.322 6.738 -29.531 1.00 80.12 85 PRO A N 1
ATOM 668 C CA . PRO A 1 85 ? 33.571 5.726 -28.788 1.00 80.12 85 PRO A CA 1
ATOM 669 C C . PRO A 1 85 ? 34.453 4.903 -27.841 1.00 80.12 85 PRO A C 1
ATOM 671 O O . PRO A 1 85 ? 34.010 4.533 -26.755 1.00 80.12 85 PRO A O 1
ATOM 674 N N . CYS A 1 86 ? 35.720 4.652 -28.192 1.00 87.12 86 CYS A N 1
ATOM 675 C CA . CYS A 1 86 ? 36.619 3.903 -27.314 1.00 87.12 86 CYS A CA 1
ATOM 676 C C . CYS A 1 86 ? 36.994 4.678 -26.041 1.00 87.12 86 CYS A C 1
ATOM 678 O O . CYS A 1 86 ? 37.157 4.069 -24.983 1.00 87.12 86 CYS A O 1
ATOM 680 N N . LEU A 1 87 ? 37.137 6.006 -26.115 1.00 88.81 87 LEU A N 1
ATOM 681 C CA . LEU A 1 87 ? 37.368 6.831 -24.926 1.00 88.81 87 LEU A CA 1
ATOM 682 C C . LEU A 1 87 ? 36.103 6.978 -24.077 1.00 88.81 87 LEU A C 1
ATOM 684 O O . LEU A 1 87 ? 36.204 6.973 -22.851 1.00 88.81 87 LEU A O 1
ATOM 688 N N . ALA A 1 88 ? 34.924 7.030 -24.707 1.00 84.44 88 ALA A N 1
ATOM 689 C CA . ALA A 1 88 ? 33.649 6.950 -23.993 1.00 84.44 88 ALA A CA 1
ATOM 690 C C . ALA A 1 88 ? 33.538 5.635 -23.206 1.00 84.44 88 ALA A C 1
ATOM 692 O O . ALA A 1 88 ? 33.215 5.644 -22.021 1.00 84.44 88 ALA A O 1
ATOM 693 N N . LEU A 1 89 ? 33.898 4.508 -23.830 1.00 89.88 89 LEU A N 1
ATOM 694 C CA . LEU A 1 89 ? 33.945 3.205 -23.169 1.00 89.88 89 LEU A CA 1
ATOM 695 C C . LEU A 1 89 ? 34.942 3.171 -22.008 1.00 89.88 89 LEU A C 1
ATOM 697 O O . LEU A 1 89 ? 34.613 2.655 -20.939 1.00 89.88 89 LEU A O 1
ATOM 701 N N . LEU A 1 90 ? 36.148 3.714 -22.194 1.00 90.88 90 LEU A N 1
ATOM 702 C CA . LEU A 1 90 ? 37.157 3.774 -21.136 1.00 90.88 90 LEU A CA 1
ATOM 703 C C . LEU A 1 90 ? 36.626 4.528 -19.911 1.00 90.88 90 LEU A C 1
ATOM 705 O O . LEU A 1 90 ? 36.759 4.053 -18.782 1.00 90.88 90 LEU A O 1
ATOM 709 N N . TYR A 1 91 ? 35.989 5.677 -20.138 1.00 92.94 91 TYR A N 1
ATOM 710 C CA . TYR A 1 91 ? 35.430 6.484 -19.063 1.00 92.94 91 TYR A CA 1
ATOM 711 C C . TYR A 1 91 ? 34.219 5.811 -18.405 1.00 92.94 91 TYR A C 1
ATOM 713 O O . TYR A 1 91 ? 34.186 5.676 -17.181 1.00 92.94 91 TYR A O 1
ATOM 721 N N . ALA A 1 92 ? 33.277 5.293 -19.195 1.00 89.12 92 ALA A N 1
ATOM 722 C CA . ALA A 1 92 ? 32.122 4.560 -18.688 1.00 89.12 92 ALA A CA 1
ATOM 723 C C . ALA A 1 92 ? 32.524 3.329 -17.858 1.00 89.12 92 ALA A C 1
ATOM 725 O O . ALA A 1 92 ? 31.924 3.065 -16.818 1.00 89.12 92 ALA A O 1
ATOM 726 N N . THR A 1 93 ? 33.575 2.612 -18.260 1.00 91.88 93 THR A N 1
ATOM 727 C CA . THR A 1 93 ? 34.098 1.454 -17.517 1.00 91.88 93 THR A CA 1
ATOM 728 C C . THR A 1 93 ? 34.680 1.871 -16.166 1.00 91.88 93 THR A C 1
ATOM 730 O O . THR A 1 93 ? 34.402 1.226 -15.156 1.00 91.88 93 THR A O 1
ATOM 733 N N . ALA A 1 94 ? 35.444 2.967 -16.117 1.00 89.25 94 ALA A N 1
ATOM 734 C CA . ALA A 1 94 ? 35.973 3.493 -14.858 1.00 89.25 94 ALA A CA 1
ATOM 735 C C . ALA A 1 94 ? 34.843 3.945 -13.914 1.00 89.25 94 ALA A C 1
ATOM 737 O O . ALA A 1 94 ? 34.865 3.622 -12.725 1.00 89.25 94 ALA A O 1
ATOM 738 N N . LEU A 1 95 ? 33.817 4.619 -14.447 1.00 88.38 95 LEU A N 1
ATOM 739 C CA . LEU A 1 95 ? 32.615 4.982 -13.689 1.00 88.38 95 LEU A CA 1
ATOM 740 C C . LEU A 1 95 ? 31.863 3.748 -13.178 1.00 88.38 95 LEU A C 1
ATOM 742 O O . LEU A 1 95 ? 31.399 3.746 -12.041 1.00 88.38 95 LEU A O 1
ATOM 746 N N . PHE A 1 96 ? 31.760 2.692 -13.987 1.00 88.56 96 PHE A N 1
ATOM 747 C CA . PHE A 1 96 ? 31.082 1.455 -13.603 1.00 88.56 96 PHE A CA 1
ATOM 748 C C . PHE A 1 96 ? 31.796 0.766 -12.442 1.00 88.56 96 PHE A C 1
ATOM 750 O O . PHE A 1 96 ? 31.150 0.373 -11.476 1.00 88.56 96 PHE A O 1
ATOM 757 N N . GLN A 1 97 ? 33.128 0.699 -12.484 1.00 87.88 97 GLN A N 1
ATOM 758 C CA . GLN A 1 97 ? 33.932 0.151 -11.391 1.00 87.88 97 GLN A CA 1
ATOM 759 C C . GLN A 1 97 ? 33.755 0.948 -10.092 1.00 87.88 97 GLN A C 1
ATOM 761 O O . GLN A 1 97 ? 33.633 0.356 -9.022 1.00 87.88 97 GLN A O 1
ATOM 766 N N . ILE A 1 98 ? 33.687 2.282 -10.165 1.00 84.06 98 ILE A N 1
ATOM 767 C CA . ILE A 1 98 ? 33.372 3.121 -8.997 1.00 84.06 98 ILE A CA 1
ATOM 768 C C . ILE A 1 98 ? 31.960 2.799 -8.480 1.00 84.06 98 ILE A C 1
ATOM 770 O O . ILE A 1 98 ? 31.795 2.523 -7.290 1.00 84.06 98 ILE A O 1
ATOM 774 N N . ALA A 1 99 ? 30.970 2.733 -9.375 1.00 83.88 99 ALA A N 1
ATOM 775 C CA . ALA A 1 99 ? 29.578 2.441 -9.038 1.00 83.88 99 ALA A CA 1
ATOM 776 C C . ALA A 1 99 ? 29.383 1.042 -8.412 1.00 83.88 99 ALA A C 1
ATOM 778 O O . ALA A 1 99 ? 28.502 0.840 -7.568 1.00 83.88 99 ALA A O 1
ATOM 779 N N . GLU A 1 100 ? 30.207 0.057 -8.782 1.00 81.81 100 GLU A N 1
ATOM 780 C CA . GLU A 1 100 ? 30.241 -1.265 -8.142 1.00 81.81 100 GLU A CA 1
ATOM 781 C C . GLU A 1 100 ? 30.689 -1.206 -6.680 1.00 81.81 100 GLU A C 1
ATOM 783 O O . GLU A 1 100 ? 30.191 -1.984 -5.864 1.00 81.81 100 GLU A O 1
ATOM 788 N N . HIS A 1 101 ? 31.565 -0.263 -6.327 1.00 75.88 101 HIS A N 1
ATOM 789 C CA . HIS A 1 101 ? 32.059 -0.096 -4.962 1.00 75.88 101 HIS A CA 1
ATOM 790 C C . HIS A 1 101 ? 31.144 0.752 -4.078 1.00 75.88 101 HIS A C 1
ATOM 792 O O . HIS A 1 101 ? 30.978 0.443 -2.899 1.00 75.88 101 HIS A O 1
ATOM 798 N N . THR A 1 102 ? 30.535 1.798 -4.626 1.00 70.81 102 THR A N 1
ATOM 799 C CA . THR A 1 102 ? 29.647 2.703 -3.878 1.00 70.81 102 THR A CA 1
ATOM 800 C C . THR A 1 102 ? 28.218 2.176 -3.757 1.00 70.81 102 THR A C 1
ATOM 802 O O . THR A 1 102 ? 27.490 2.589 -2.854 1.00 70.81 102 THR A O 1
ATOM 805 N N . ALA A 1 103 ? 27.809 1.270 -4.657 1.00 68.12 103 ALA A N 1
ATOM 806 C CA . ALA A 1 103 ? 26.460 0.716 -4.735 1.00 68.12 103 ALA A CA 1
ATOM 807 C C . ALA A 1 103 ? 25.358 1.797 -4.841 1.00 68.12 103 ALA A C 1
ATOM 809 O O . ALA A 1 103 ? 24.259 1.640 -4.305 1.00 68.12 103 ALA A O 1
ATOM 810 N N . SER A 1 104 ? 25.640 2.891 -5.557 1.00 68.75 104 SER A N 1
ATOM 811 C CA . SER A 1 104 ? 24.727 4.025 -5.756 1.00 68.75 104 SER A CA 1
ATOM 812 C C . SER A 1 104 ? 24.146 4.046 -7.170 1.00 68.75 104 SER A C 1
ATOM 814 O O . SER A 1 104 ? 24.883 4.119 -8.153 1.00 68.75 104 SER A O 1
ATOM 816 N N . ALA A 1 105 ? 22.818 4.055 -7.322 1.00 65.00 105 ALA A N 1
ATOM 817 C CA . ALA A 1 105 ? 22.225 4.145 -8.662 1.00 65.00 105 ALA A CA 1
ATOM 818 C C . ALA A 1 105 ? 22.401 5.517 -9.322 1.00 65.00 105 ALA A C 1
ATOM 820 O O . ALA A 1 105 ? 22.273 5.609 -10.541 1.00 65.00 105 ALA A O 1
ATOM 821 N N . LEU A 1 106 ? 22.705 6.577 -8.563 1.00 69.94 106 LEU A N 1
ATOM 822 C CA . LEU A 1 106 ? 23.105 7.855 -9.155 1.00 69.94 106 LEU A CA 1
ATOM 823 C C . LEU A 1 106 ? 24.383 7.688 -9.989 1.00 69.94 106 LEU A C 1
ATOM 825 O O . LEU A 1 106 ? 24.491 8.255 -11.073 1.00 69.94 106 LEU A O 1
ATOM 829 N N . GLU A 1 107 ? 25.310 6.859 -9.519 1.00 78.50 107 GLU A N 1
ATOM 830 C CA . GLU A 1 107 ? 26.572 6.598 -10.207 1.00 78.50 107 GLU A CA 1
ATOM 831 C C . GLU A 1 107 ? 26.367 5.680 -11.413 1.00 78.50 107 GLU A C 1
ATOM 833 O O . GLU A 1 107 ? 26.844 5.996 -12.499 1.00 78.50 107 GLU A O 1
ATOM 838 N N . TYR A 1 108 ? 25.531 4.641 -11.305 1.00 77.44 108 TYR A N 1
ATOM 839 C CA . TYR A 1 108 ? 25.137 3.850 -12.482 1.00 77.44 108 TYR A CA 1
ATOM 840 C C . TYR A 1 108 ? 24.376 4.674 -13.536 1.00 77.44 108 TYR A C 1
ATOM 842 O O . TYR A 1 108 ? 24.513 4.419 -14.730 1.00 77.44 108 TYR A O 1
ATOM 850 N N . LYS A 1 109 ? 23.604 5.700 -13.142 1.00 73.12 109 LYS A N 1
ATOM 851 C CA . LYS A 1 109 ? 23.001 6.646 -14.102 1.00 73.12 109 LYS A CA 1
ATOM 852 C C . LYS A 1 109 ? 24.064 7.464 -14.837 1.00 73.12 109 LYS A C 1
ATOM 854 O O . LYS A 1 109 ? 23.876 7.751 -16.018 1.00 73.12 109 LYS A O 1
ATOM 859 N N . ALA A 1 110 ? 25.161 7.827 -14.169 1.00 77.06 110 ALA A N 1
ATOM 860 C CA . ALA A 1 110 ? 26.291 8.500 -14.807 1.00 77.06 110 ALA A CA 1
ATOM 861 C C . ALA A 1 110 ? 27.006 7.579 -15.811 1.00 77.06 110 ALA A C 1
ATOM 863 O O . ALA A 1 110 ? 27.336 8.038 -16.902 1.00 77.06 110 ALA A O 1
ATOM 864 N N . VAL A 1 111 ? 27.140 6.281 -15.500 1.00 82.19 111 VAL A N 1
ATOM 865 C CA . VAL A 1 111 ? 27.641 5.270 -16.451 1.00 82.19 111 VAL A CA 1
ATOM 866 C C . VAL A 1 111 ? 26.759 5.210 -17.694 1.00 82.19 111 VAL A C 1
ATOM 868 O O . VAL A 1 111 ? 27.257 5.382 -18.801 1.00 82.19 111 VAL A O 1
ATOM 871 N N . ILE A 1 112 ? 25.440 5.037 -17.522 1.00 70.44 112 ILE A N 1
ATOM 872 C CA . ILE A 1 112 ? 24.493 4.976 -18.649 1.00 70.44 112 ILE A CA 1
ATOM 873 C C . ILE A 1 112 ? 24.588 6.243 -19.497 1.00 70.44 112 ILE A C 1
ATOM 875 O O . ILE A 1 112 ? 24.603 6.159 -20.720 1.00 70.44 112 ILE A O 1
ATOM 879 N N . LYS A 1 113 ? 24.666 7.418 -18.862 1.00 76.75 113 LYS A N 1
ATOM 880 C CA . LYS A 1 113 ? 24.790 8.694 -19.572 1.00 76.75 113 LYS A CA 1
ATOM 881 C C . LYS A 1 113 ? 26.033 8.726 -20.463 1.00 76.75 113 LYS A C 1
ATOM 883 O O . LYS A 1 113 ? 25.927 9.133 -21.616 1.00 76.75 113 LYS A O 1
ATOM 888 N N . GLU A 1 114 ? 27.181 8.305 -19.944 1.00 83.56 114 GLU A N 1
ATOM 889 C CA . GLU A 1 114 ? 28.426 8.289 -20.712 1.00 83.56 114 GLU A CA 1
ATOM 890 C C . GLU A 1 114 ? 28.414 7.222 -21.814 1.00 83.56 114 GLU A C 1
ATOM 892 O O . GLU A 1 114 ? 28.858 7.493 -22.930 1.00 83.56 114 GLU A O 1
ATOM 897 N N . CYS A 1 115 ? 27.835 6.044 -21.555 1.00 73.94 115 CYS A N 1
ATOM 898 C CA . CYS A 1 115 ? 27.678 5.027 -22.590 1.00 73.94 115 CYS A CA 1
ATOM 899 C C . CYS A 1 115 ? 26.808 5.514 -23.748 1.00 73.94 115 CYS A C 1
ATOM 901 O O . CYS A 1 115 ? 27.187 5.358 -24.907 1.00 73.94 115 CYS A O 1
ATOM 903 N N . LEU A 1 116 ? 25.668 6.141 -23.439 1.00 65.00 116 LEU A N 1
ATOM 904 C CA . LEU A 1 116 ? 24.788 6.718 -24.453 1.00 65.00 116 LEU A CA 1
ATOM 905 C C . LEU A 1 116 ? 25.512 7.813 -25.244 1.00 65.00 116 LEU A C 1
ATOM 907 O O . LEU A 1 116 ? 25.447 7.807 -26.467 1.00 65.00 116 LEU A O 1
ATOM 911 N N . ARG A 1 117 ? 26.294 8.679 -24.578 1.00 82.19 117 ARG A N 1
ATOM 912 C CA . ARG A 1 117 ? 27.129 9.682 -25.260 1.00 82.19 117 ARG A CA 1
ATOM 913 C C . ARG A 1 117 ? 28.071 9.041 -26.285 1.00 82.19 117 ARG A C 1
ATOM 915 O O . ARG A 1 117 ? 28.213 9.574 -27.378 1.00 82.19 117 ARG A O 1
ATOM 922 N N . GLY A 1 118 ? 28.713 7.923 -25.939 1.00 71.19 118 GLY A N 1
ATOM 923 C CA . GLY A 1 118 ? 29.595 7.184 -26.849 1.00 71.19 118 GLY A CA 1
ATOM 924 C C . GLY A 1 118 ? 28.861 6.529 -28.024 1.00 71.19 118 GLY A C 1
ATOM 925 O O . GLY A 1 118 ? 29.371 6.538 -29.144 1.00 71.19 118 GLY A O 1
ATOM 926 N N . LEU A 1 119 ? 27.657 6.002 -27.786 1.00 61.75 119 LEU A N 1
ATOM 927 C CA . LEU A 1 119 ? 26.820 5.375 -28.814 1.00 61.75 119 LEU A CA 1
ATOM 928 C C . LEU A 1 119 ? 26.267 6.395 -29.824 1.00 61.75 119 LEU A C 1
ATOM 930 O O . LEU A 1 119 ? 26.224 6.091 -31.012 1.00 61.75 119 LEU A O 1
ATOM 934 N N . MET A 1 120 ? 25.962 7.620 -29.383 1.00 63.78 120 MET A N 1
ATOM 935 C CA . MET A 1 120 ? 25.454 8.720 -30.225 1.00 63.78 120 MET A CA 1
ATOM 936 C C . MET A 1 120 ? 26.492 9.327 -31.193 1.00 63.78 120 MET A C 1
ATOM 938 O O . MET A 1 120 ? 26.173 10.218 -31.974 1.00 63.78 120 MET A O 1
ATOM 942 N N . ILE A 1 121 ? 27.761 8.907 -31.157 1.00 69.38 121 ILE A N 1
ATOM 943 C CA . ILE A 1 121 ? 28.786 9.442 -32.067 1.00 69.38 121 ILE A CA 1
ATOM 944 C C . ILE A 1 121 ? 28.582 8.826 -33.456 1.00 69.38 121 ILE A C 1
ATOM 946 O O . ILE A 1 121 ? 28.939 7.675 -33.663 1.00 69.38 121 ILE A O 1
ATOM 950 N N . SER A 1 122 ? 28.058 9.571 -34.426 1.00 58.50 122 S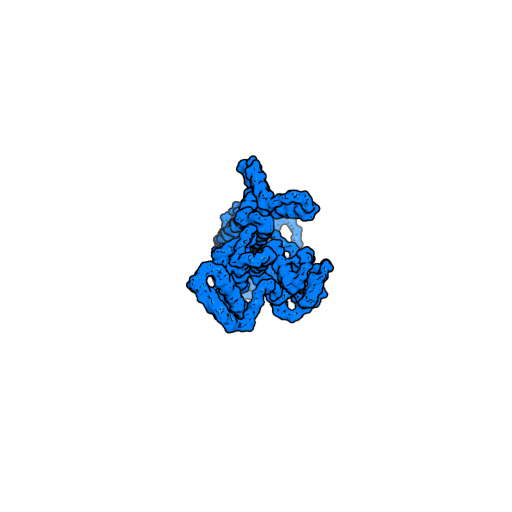ER A N 1
ATOM 951 C CA . SER A 1 122 ? 27.797 9.056 -35.782 1.00 58.50 122 SER A CA 1
ATOM 952 C C . SER A 1 122 ? 29.062 8.871 -36.632 1.00 58.50 122 SER A C 1
ATOM 954 O O . SER A 1 122 ? 29.167 7.911 -37.392 1.00 58.50 122 SER A O 1
ATOM 956 N N . ILE A 1 123 ? 30.060 9.750 -36.471 1.00 70.69 123 ILE A N 1
ATOM 957 C CA . ILE A 1 123 ? 31.339 9.697 -37.199 1.00 70.69 123 ILE A CA 1
ATOM 958 C C . ILE A 1 123 ? 32.487 9.567 -36.187 1.00 70.69 123 ILE A C 1
ATOM 960 O O . ILE A 1 123 ? 32.955 10.582 -35.658 1.00 70.69 123 ILE A O 1
ATOM 964 N N . PRO A 1 124 ? 32.945 8.339 -35.887 1.00 76.00 124 PRO A N 1
ATOM 965 C CA . PRO A 1 124 ? 33.984 8.121 -34.892 1.00 76.00 124 PRO A CA 1
ATOM 966 C C . PRO A 1 124 ? 35.339 8.666 -35.367 1.00 76.00 124 PRO A C 1
ATOM 968 O O . PRO A 1 124 ? 35.758 8.438 -36.501 1.00 76.00 124 PRO A O 1
ATOM 971 N N . ARG A 1 125 ? 36.039 9.379 -34.480 1.00 78.31 125 ARG A N 1
ATOM 972 C CA . ARG A 1 125 ? 37.419 9.849 -34.661 1.00 78.31 125 ARG A CA 1
ATOM 973 C C . ARG A 1 125 ? 38.255 9.403 -33.476 1.00 78.31 125 ARG A C 1
ATOM 975 O O . ARG A 1 125 ? 38.121 9.931 -32.371 1.00 78.31 125 ARG A O 1
ATOM 982 N N . GLU A 1 126 ? 39.115 8.427 -33.720 1.00 80.31 126 GLU A N 1
ATOM 983 C CA . GLU A 1 126 ? 39.996 7.877 -32.700 1.00 80.31 126 GLU A CA 1
ATOM 984 C C . GLU A 1 126 ? 41.319 8.662 -32.632 1.00 80.31 126 GLU A C 1
ATOM 986 O O . GLU A 1 126 ? 41.824 9.094 -33.667 1.00 80.31 126 GLU A O 1
ATOM 991 N N . PRO A 1 127 ? 41.920 8.840 -31.439 1.00 73.06 127 PRO A N 1
ATOM 992 C CA . PRO A 1 127 ? 43.203 9.539 -31.287 1.00 73.06 127 PRO A CA 1
ATOM 993 C C . PRO A 1 127 ? 44.398 8.792 -31.899 1.00 73.06 127 PRO A C 1
ATOM 995 O O . PRO A 1 127 ? 45.497 9.336 -31.953 1.00 73.06 127 PRO A O 1
ATOM 998 N N . VAL A 1 128 ? 44.204 7.529 -32.283 1.00 72.19 128 VAL A N 1
ATOM 999 C CA . VAL A 1 128 ? 45.203 6.674 -32.925 1.00 72.19 128 VAL A CA 1
ATOM 1000 C C . VAL A 1 128 ? 44.661 6.302 -34.299 1.00 72.19 128 VAL A C 1
ATOM 1002 O O . VAL A 1 128 ? 43.603 5.679 -34.385 1.00 72.19 128 VAL A O 1
ATOM 1005 N N . GLU A 1 129 ? 45.384 6.686 -35.350 1.00 53.47 129 GLU A N 1
ATOM 1006 C CA . GLU A 1 129 ? 44.942 6.579 -36.750 1.00 53.47 129 GLU A CA 1
ATOM 1007 C C . GLU A 1 129 ? 44.780 5.122 -37.241 1.00 53.47 129 GLU A C 1
ATOM 1009 O O . GLU A 1 129 ? 44.044 4.881 -38.192 1.00 53.47 129 GLU A O 1
ATOM 1014 N N . ASP A 1 130 ? 45.373 4.142 -36.545 1.00 57.69 130 ASP A N 1
ATOM 1015 C CA . ASP A 1 130 ? 45.389 2.719 -36.933 1.00 57.69 130 ASP A CA 1
ATOM 1016 C C . ASP A 1 130 ? 44.300 1.842 -36.283 1.00 57.69 130 ASP A C 1
ATOM 1018 O O . ASP A 1 130 ? 44.297 0.617 -36.461 1.00 57.69 130 ASP A O 1
ATOM 1022 N N . LYS A 1 131 ? 43.362 2.417 -35.517 1.00 58.91 131 LYS A N 1
ATOM 1023 C CA . LYS A 1 131 ? 42.269 1.612 -34.950 1.00 58.91 131 LYS A CA 1
ATOM 1024 C C . LYS A 1 131 ? 41.336 1.117 -36.047 1.00 58.91 131 LYS A C 1
ATOM 1026 O O . LYS A 1 131 ? 40.706 1.896 -36.761 1.00 58.91 131 LYS A O 1
ATOM 1031 N N . LYS A 1 132 ? 41.209 -0.204 -36.154 1.00 62.00 132 LYS A N 1
ATOM 1032 C CA . LYS A 1 132 ? 40.339 -0.843 -37.148 1.00 62.00 132 LYS A CA 1
ATOM 1033 C C . LYS A 1 132 ? 38.872 -0.580 -36.807 1.00 62.00 132 LYS A C 1
ATOM 1035 O O . LYS A 1 132 ? 38.509 -0.575 -35.634 1.00 62.00 132 LYS A O 1
ATOM 1040 N N . ALA A 1 133 ? 38.017 -0.460 -37.826 1.00 65.75 133 ALA A N 1
ATOM 1041 C CA . ALA A 1 133 ? 36.561 -0.317 -37.664 1.00 65.75 133 ALA A CA 1
ATOM 1042 C C . ALA A 1 133 ? 35.967 -1.351 -36.680 1.00 65.75 133 ALA A C 1
ATOM 1044 O O . ALA A 1 133 ? 35.169 -1.006 -35.817 1.00 65.75 133 ALA A O 1
ATOM 1045 N N . MET A 1 134 ? 36.486 -2.582 -36.715 1.00 64.38 134 MET A N 1
ATOM 1046 C CA . MET A 1 134 ? 36.135 -3.661 -35.787 1.00 64.38 134 MET A CA 1
ATOM 1047 C C . MET A 1 134 ? 36.311 -3.297 -34.298 1.00 64.38 134 MET A C 1
ATOM 1049 O O . MET A 1 134 ? 35.526 -3.739 -33.468 1.00 64.38 134 MET A O 1
ATOM 1053 N N . GLU A 1 135 ? 37.317 -2.502 -33.925 1.00 68.44 135 GLU A N 1
ATOM 1054 C CA . GLU A 1 135 ? 37.548 -2.106 -32.525 1.00 68.44 135 GLU A CA 1
ATOM 1055 C C . GLU A 1 135 ? 36.524 -1.075 -32.043 1.00 68.44 135 GLU A C 1
ATOM 1057 O O . GLU A 1 135 ? 36.145 -1.067 -30.871 1.00 68.44 135 GLU A O 1
ATOM 1062 N N . ILE A 1 136 ? 36.063 -0.220 -32.958 1.00 68.69 136 ILE A N 1
ATOM 1063 C CA . ILE A 1 136 ? 34.999 0.750 -32.701 1.00 68.69 136 ILE A CA 1
ATOM 1064 C C . ILE A 1 136 ? 33.673 0.007 -32.507 1.00 68.69 136 ILE A C 1
ATOM 1066 O O . ILE A 1 136 ? 32.952 0.299 -31.553 1.00 68.69 136 ILE A O 1
ATOM 1070 N N . ASP A 1 137 ? 33.387 -0.992 -33.342 1.00 66.62 137 ASP A N 1
ATOM 1071 C CA . ASP A 1 137 ? 32.182 -1.822 -33.223 1.00 66.62 137 ASP A CA 1
ATOM 1072 C C . ASP A 1 137 ? 32.177 -2.632 -31.918 1.00 66.62 137 ASP A C 1
ATOM 1074 O O . ASP A 1 137 ? 31.175 -2.662 -31.203 1.00 66.62 137 ASP A O 1
ATOM 1078 N N . ILE A 1 138 ? 33.320 -3.216 -31.538 1.00 69.25 138 ILE A N 1
ATOM 1079 C CA . ILE A 1 138 ? 33.484 -3.879 -30.234 1.00 69.25 138 ILE A CA 1
ATOM 1080 C C . ILE A 1 138 ? 33.224 -2.893 -29.094 1.00 69.25 138 ILE A C 1
ATOM 1082 O O . ILE A 1 138 ? 32.525 -3.234 -28.137 1.00 69.25 138 ILE A O 1
ATOM 1086 N N . ALA A 1 139 ? 33.751 -1.669 -29.191 1.00 72.25 139 ALA A N 1
ATOM 1087 C CA . ALA A 1 139 ? 33.534 -0.669 -28.160 1.00 72.25 139 ALA A CA 1
ATOM 1088 C C . ALA A 1 139 ? 32.047 -0.312 -28.018 1.00 72.25 139 ALA A C 1
ATOM 1090 O O . ALA A 1 139 ? 31.557 -0.211 -26.895 1.00 72.25 139 ALA A O 1
ATOM 1091 N N . ARG A 1 140 ? 31.305 -0.195 -29.126 1.00 70.69 140 ARG A N 1
ATOM 1092 C CA . ARG A 1 140 ? 29.852 0.048 -29.111 1.00 70.69 140 ARG A CA 1
ATOM 1093 C C . ARG A 1 140 ? 29.075 -1.092 -28.463 1.00 70.69 140 ARG A C 1
ATOM 1095 O O . ARG A 1 140 ? 28.292 -0.836 -27.554 1.00 70.69 140 ARG A O 1
ATOM 1102 N N . LEU A 1 141 ? 29.360 -2.339 -28.833 1.00 63.69 141 LEU A N 1
ATOM 1103 C CA . LEU A 1 141 ? 28.731 -3.508 -28.206 1.00 63.69 141 LEU A CA 1
ATOM 1104 C C . LEU A 1 141 ? 28.994 -3.554 -26.692 1.00 63.69 141 LEU A C 1
ATOM 1106 O O . LEU A 1 141 ? 28.122 -3.905 -25.897 1.00 63.69 141 LEU A O 1
ATOM 1110 N N . GLN A 1 142 ? 30.197 -3.169 -26.261 1.00 69.25 142 GLN A N 1
ATOM 1111 C CA . GLN A 1 142 ? 30.537 -3.088 -24.840 1.00 69.25 142 GLN A CA 1
ATOM 1112 C C . GLN A 1 142 ? 29.830 -1.926 -24.132 1.00 69.25 142 GLN A C 1
ATOM 1114 O O . GLN A 1 142 ? 29.425 -2.081 -22.980 1.00 69.25 142 GLN A O 1
ATOM 1119 N N . LEU A 1 143 ? 29.633 -0.791 -24.807 1.00 65.19 143 LEU A N 1
ATOM 1120 C CA . LEU A 1 143 ? 28.834 0.322 -24.295 1.00 65.19 143 LEU A CA 1
ATOM 1121 C C . LEU A 1 143 ? 27.366 -0.078 -24.102 1.00 65.19 143 LEU A C 1
ATOM 1123 O O . LEU A 1 143 ? 26.812 0.196 -23.039 1.00 65.19 143 LEU A O 1
ATOM 1127 N N . GLU A 1 144 ? 26.759 -0.769 -25.070 1.00 61.25 144 GLU A N 1
ATOM 1128 C CA . GLU A 1 144 ? 25.400 -1.326 -24.959 1.00 61.25 144 GLU A CA 1
ATOM 1129 C C . GLU A 1 144 ? 25.299 -2.310 -23.790 1.00 61.25 144 GLU A C 1
ATOM 1131 O O . GLU A 1 144 ? 24.435 -2.173 -22.921 1.00 61.25 144 GLU A O 1
ATOM 1136 N N . SER A 1 145 ? 26.255 -3.238 -23.696 1.00 69.00 145 SER A N 1
ATOM 1137 C CA . SER A 1 145 ? 26.336 -4.190 -22.587 1.00 69.00 145 SER A CA 1
ATOM 1138 C C . SER A 1 145 ? 26.470 -3.492 -21.226 1.00 69.00 145 SER A C 1
ATOM 1140 O O . SER A 1 145 ? 25.840 -3.908 -20.252 1.00 69.00 145 SER A O 1
ATOM 1142 N N . LEU A 1 146 ? 27.236 -2.399 -21.142 1.00 72.19 146 LEU A N 1
ATOM 1143 C CA . LEU A 1 146 ? 27.363 -1.590 -19.928 1.00 72.19 146 LEU A CA 1
ATOM 1144 C C . LEU A 1 146 ? 26.083 -0.815 -19.595 1.00 72.19 146 LEU A C 1
ATOM 1146 O O . LEU A 1 146 ? 25.786 -0.655 -18.409 1.00 72.19 146 LEU A O 1
ATOM 1150 N N . VAL A 1 147 ? 25.312 -0.355 -20.589 1.00 65.75 147 VAL A N 1
ATOM 1151 C CA . VAL A 1 147 ? 23.990 0.258 -20.363 1.00 65.75 147 VAL A CA 1
ATOM 1152 C C . VAL A 1 147 ? 23.049 -0.758 -19.731 1.00 65.75 147 VAL A C 1
ATOM 1154 O O . VAL A 1 147 ? 22.439 -0.458 -18.703 1.00 65.75 147 VAL A O 1
ATOM 1157 N N . GLU A 1 148 ? 22.974 -1.965 -20.293 1.00 62.91 148 GLU A N 1
ATOM 1158 C CA . GLU A 1 148 ? 22.147 -3.046 -19.754 1.00 62.91 148 GLU A CA 1
ATOM 1159 C C . GLU A 1 148 ? 22.594 -3.446 -18.345 1.00 62.91 148 GLU A C 1
ATOM 1161 O O . GLU A 1 148 ? 21.783 -3.453 -17.418 1.00 62.91 148 GLU A O 1
ATOM 1166 N N . ALA A 1 149 ? 23.892 -3.686 -18.142 1.00 71.31 149 ALA A N 1
ATOM 1167 C CA . ALA A 1 149 ? 24.444 -4.053 -16.840 1.00 71.31 149 ALA A CA 1
ATOM 1168 C C . ALA A 1 149 ? 24.214 -2.961 -15.781 1.00 71.31 149 ALA A C 1
ATOM 1170 O O . ALA A 1 149 ? 23.899 -3.264 -14.628 1.00 71.31 149 ALA A O 1
ATOM 1171 N N . SER A 1 150 ? 24.334 -1.687 -16.157 1.00 72.50 150 SER A N 1
ATOM 1172 C CA . SER A 1 150 ? 24.086 -0.555 -15.260 1.00 72.50 150 SER A CA 1
ATOM 1173 C C . SER A 1 150 ? 22.604 -0.393 -14.946 1.00 72.50 150 SER A C 1
ATOM 1175 O O . SER A 1 150 ? 22.246 -0.182 -13.789 1.00 72.50 150 SER A O 1
ATOM 1177 N N . ALA A 1 151 ? 21.723 -0.539 -15.938 1.00 63.12 151 ALA A N 1
ATOM 1178 C CA . ALA A 1 151 ? 20.277 -0.523 -15.732 1.00 63.12 151 ALA A CA 1
ATOM 1179 C C . ALA A 1 151 ? 19.845 -1.671 -14.808 1.00 63.12 151 ALA A C 1
ATOM 1181 O O . ALA A 1 151 ? 19.062 -1.470 -13.877 1.00 63.12 151 ALA A O 1
ATOM 1182 N N . ASP A 1 152 ? 20.430 -2.852 -14.992 1.00 61.62 152 ASP A N 1
ATOM 1183 C CA . ASP A 1 152 ? 20.239 -4.012 -14.129 1.00 61.62 152 ASP A CA 1
ATOM 1184 C C . ASP A 1 152 ? 20.708 -3.750 -12.703 1.00 61.62 152 ASP A C 1
ATOM 1186 O O . ASP A 1 152 ? 20.011 -4.093 -11.744 1.00 61.62 152 ASP A O 1
ATOM 1190 N N . LYS A 1 153 ? 21.852 -3.082 -12.543 1.00 72.31 153 LYS A N 1
ATOM 1191 C CA . LYS A 1 153 ? 22.346 -2.687 -11.228 1.00 72.31 153 LYS A CA 1
ATOM 1192 C C . LYS A 1 153 ? 21.437 -1.672 -10.556 1.00 72.31 153 LYS A C 1
ATOM 1194 O O . LYS A 1 153 ? 21.109 -1.882 -9.394 1.00 72.31 153 LYS A O 1
ATOM 1199 N N . ILE A 1 154 ? 20.934 -0.666 -11.266 1.00 63.41 154 ILE A N 1
ATOM 1200 C CA . ILE A 1 154 ? 19.944 0.295 -10.745 1.00 63.41 154 ILE A CA 1
ATOM 1201 C C . ILE A 1 154 ? 18.681 -0.429 -10.260 1.00 63.41 154 ILE A C 1
ATOM 1203 O O . ILE A 1 154 ? 18.177 -0.135 -9.173 1.00 63.41 154 ILE A O 1
ATOM 1207 N N . LEU A 1 155 ? 18.202 -1.409 -11.034 1.00 57.94 155 LEU A N 1
ATOM 1208 C CA . LEU A 1 155 ? 17.060 -2.245 -10.664 1.00 57.94 155 LEU A CA 1
ATOM 1209 C C . LEU A 1 155 ? 17.349 -3.092 -9.412 1.00 57.94 155 LEU A C 1
ATOM 1211 O O . LEU A 1 155 ? 16.505 -3.153 -8.520 1.00 57.94 155 LEU A O 1
ATOM 1215 N N . SER A 1 156 ? 18.536 -3.705 -9.322 1.00 58.84 156 SER A N 1
ATOM 1216 C CA . SER A 1 156 ? 18.950 -4.557 -8.190 1.00 58.84 156 SER A CA 1
ATOM 1217 C C . SER A 1 156 ? 19.257 -3.783 -6.908 1.00 58.84 156 SER A C 1
ATOM 1219 O O . SER A 1 156 ? 18.951 -4.239 -5.807 1.00 58.84 156 SER A O 1
ATOM 1221 N N . LEU A 1 157 ? 19.838 -2.590 -7.042 1.00 56.62 157 LEU A N 1
ATOM 1222 C CA . LEU A 1 157 ? 20.135 -1.707 -5.924 1.00 56.62 157 LEU A CA 1
ATOM 1223 C C . LEU A 1 157 ? 18.855 -1.157 -5.328 1.00 56.62 157 LEU A C 1
ATOM 1225 O O . LEU A 1 157 ? 18.863 -0.767 -4.162 1.00 56.62 157 LEU A O 1
ATOM 1229 N N . GLY A 1 158 ? 17.774 -1.163 -6.120 1.00 52.47 158 GLY A N 1
ATOM 1230 C CA . GLY A 1 158 ? 16.504 -0.590 -5.748 1.00 52.47 158 GLY A CA 1
ATOM 1231 C C . GLY A 1 158 ? 16.780 0.769 -5.147 1.00 52.47 158 GLY A C 1
ATOM 1232 O O . GLY A 1 158 ? 16.538 0.922 -3.950 1.00 52.47 158 GLY A O 1
ATOM 1233 N N . ASP A 1 159 ? 17.351 1.697 -5.936 1.00 41.66 159 ASP A N 1
ATOM 1234 C CA . ASP A 1 159 ? 17.512 3.108 -5.554 1.00 41.66 159 ASP A CA 1
ATOM 1235 C C . ASP A 1 159 ? 16.135 3.766 -5.460 1.00 41.66 159 ASP A C 1
ATOM 1237 O O . ASP A 1 159 ? 15.668 4.583 -6.248 1.00 41.66 159 ASP A O 1
ATOM 1241 N N . MET A 1 160 ? 15.491 3.263 -4.429 1.00 47.66 160 MET A N 1
ATOM 1242 C CA . MET A 1 160 ? 14.344 3.643 -3.677 1.00 47.66 160 MET A CA 1
ATOM 1243 C C . MET A 1 160 ? 14.868 4.525 -2.542 1.00 47.66 160 MET A C 1
ATOM 1245 O O . MET A 1 160 ? 14.343 4.468 -1.426 1.00 47.66 160 MET A O 1
ATOM 1249 N N . ASN A 1 161 ? 15.919 5.329 -2.769 1.00 43.94 161 ASN A N 1
ATOM 1250 C CA . ASN A 1 161 ? 16.144 6.500 -1.943 1.00 43.94 161 ASN A CA 1
ATOM 1251 C C . ASN A 1 161 ? 14.987 7.447 -2.257 1.00 43.94 161 ASN A C 1
ATOM 1253 O O . ASN A 1 161 ? 15.113 8.367 -3.050 1.00 43.94 161 ASN A O 1
ATOM 1257 N N . TRP A 1 162 ? 13.804 7.085 -1.756 1.00 50.84 162 TRP A N 1
ATOM 1258 C CA . TRP A 1 162 ? 12.529 7.726 -1.977 1.00 50.84 162 TRP A CA 1
ATOM 1259 C C . TRP A 1 162 ? 12.542 9.003 -1.155 1.00 50.84 162 TRP A C 1
ATOM 1261 O O . TRP A 1 162 ? 12.199 8.962 0.032 1.00 50.84 162 TRP A O 1
ATOM 1271 N N . PRO A 1 163 ? 12.933 10.150 -1.724 1.00 34.78 163 PRO A N 1
ATOM 1272 C CA . PRO A 1 163 ? 13.021 11.348 -0.929 1.00 34.78 163 PRO A CA 1
ATOM 1273 C C . PRO A 1 163 ? 11.573 11.784 -0.663 1.00 34.78 163 PRO A C 1
ATOM 1275 O O . PRO A 1 163 ? 10.760 11.868 -1.587 1.00 34.78 163 PRO A O 1
ATOM 1278 N N . GLY A 1 164 ? 11.228 12.023 0.604 1.00 41.53 164 GLY A N 1
ATOM 1279 C CA . GLY A 1 164 ? 10.166 12.977 0.939 1.00 41.53 164 GLY A CA 1
ATOM 1280 C C . GLY A 1 164 ? 8.732 12.496 1.210 1.00 41.53 164 GLY A C 1
ATOM 1281 O O . GLY A 1 164 ? 7.862 13.351 1.271 1.00 41.53 164 GLY A O 1
ATOM 1282 N N . LYS A 1 165 ? 8.421 11.204 1.413 1.00 46.53 165 LYS A N 1
ATOM 1283 C CA . LYS A 1 165 ? 7.054 10.790 1.860 1.00 46.53 165 LYS A CA 1
ATOM 1284 C C . LYS A 1 165 ? 7.006 9.834 3.067 1.00 46.53 165 LYS A C 1
ATOM 1286 O O . LYS A 1 165 ? 5.918 9.596 3.594 1.00 46.53 165 LYS A O 1
ATOM 1291 N N . ARG A 1 166 ? 8.165 9.331 3.529 1.00 52.44 166 ARG A N 1
ATOM 1292 C CA . ARG A 1 166 ? 8.300 8.442 4.705 1.00 52.44 166 ARG A CA 1
ATOM 1293 C C . ARG A 1 166 ? 7.803 9.118 5.997 1.00 52.44 166 ARG A C 1
ATOM 1295 O O . ARG A 1 166 ? 7.140 8.475 6.795 1.00 52.44 166 ARG A O 1
ATOM 1302 N N . SER A 1 167 ? 8.024 10.428 6.152 1.00 62.38 167 SER A N 1
ATOM 1303 C CA . SER A 1 167 ? 7.657 11.174 7.365 1.00 62.38 167 SER A CA 1
ATOM 1304 C C . SER A 1 167 ? 6.151 11.389 7.540 1.00 62.38 167 SER A C 1
ATOM 1306 O O . SER A 1 167 ? 5.655 11.274 8.654 1.00 62.38 167 SER A O 1
ATOM 1308 N N . GLU A 1 168 ? 5.397 11.681 6.476 1.00 72.06 168 GLU A N 1
ATOM 1309 C CA . GLU A 1 168 ? 3.984 12.069 6.615 1.00 72.06 168 GLU A CA 1
ATOM 1310 C C . GLU A 1 168 ? 3.101 10.927 7.136 1.00 72.06 168 GLU A C 1
ATOM 1312 O O . GLU A 1 168 ? 2.297 11.140 8.039 1.00 72.06 168 GLU A O 1
ATOM 1317 N N . LEU A 1 169 ? 3.247 9.713 6.585 1.00 78.75 169 LEU A N 1
ATOM 1318 C CA . LEU A 1 169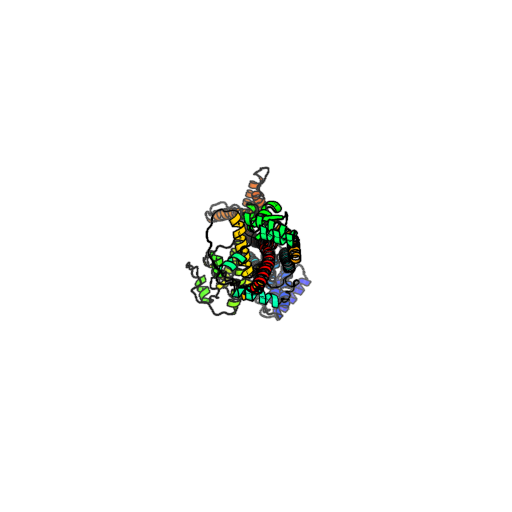 ? 2.392 8.582 6.969 1.00 78.75 169 LEU A CA 1
ATOM 1319 C C . LEU A 1 169 ? 2.721 8.100 8.387 1.00 78.75 169 LEU A C 1
ATOM 1321 O O . LEU A 1 169 ? 1.817 7.868 9.180 1.00 78.75 169 LEU A O 1
ATOM 1325 N N . GLU A 1 170 ? 4.010 8.022 8.728 1.00 81.19 170 GLU A N 1
ATOM 1326 C CA . GLU A 1 170 ? 4.469 7.644 10.069 1.00 81.19 170 GLU A CA 1
ATOM 1327 C C . GLU A 1 170 ? 4.028 8.653 11.139 1.00 81.19 170 GLU A C 1
ATOM 1329 O O . GLU A 1 170 ? 3.674 8.263 12.250 1.00 81.19 170 GLU A O 1
ATOM 1334 N N . VAL A 1 171 ? 4.028 9.954 10.818 1.00 84.06 171 VAL A N 1
ATOM 1335 C CA . VAL A 1 171 ? 3.537 11.004 11.724 1.00 84.06 171 VAL A CA 1
ATOM 1336 C C . VAL A 1 171 ? 2.040 10.865 11.967 1.00 84.06 171 VAL A C 1
ATOM 1338 O O . VAL A 1 171 ? 1.618 10.906 13.122 1.00 84.06 171 VAL A O 1
ATOM 1341 N N . LEU A 1 172 ? 1.244 10.668 10.911 1.00 88.38 172 LEU A N 1
ATOM 1342 C CA . LEU A 1 172 ? -0.194 10.451 11.064 1.00 88.38 172 LEU A CA 1
ATOM 1343 C C . LEU A 1 172 ? -0.471 9.180 11.867 1.00 88.38 172 LEU A C 1
ATOM 1345 O O . LEU A 1 172 ? -1.284 9.211 12.783 1.00 88.38 172 LEU A O 1
ATOM 1349 N N . GLU A 1 173 ? 0.239 8.091 11.585 1.00 86.75 173 GLU A N 1
ATOM 1350 C CA . GLU A 1 173 ? 0.034 6.814 12.263 1.00 86.75 173 GLU A CA 1
ATOM 1351 C C . GLU A 1 173 ? 0.402 6.875 13.757 1.00 86.75 173 GLU A C 1
ATOM 1353 O O . GLU A 1 173 ? -0.336 6.361 14.599 1.00 86.75 173 GLU A O 1
ATOM 1358 N N . ARG A 1 174 ? 1.475 7.595 14.112 1.00 86.31 174 ARG A N 1
ATOM 1359 C CA . ARG A 1 174 ? 1.817 7.888 15.512 1.00 86.31 174 ARG A CA 1
ATOM 1360 C C . ARG A 1 174 ? 0.744 8.739 16.189 1.00 86.31 174 ARG A C 1
ATOM 1362 O O . ARG A 1 174 ? 0.297 8.395 17.278 1.00 86.31 174 ARG A O 1
ATOM 1369 N N . LYS A 1 175 ? 0.265 9.792 15.518 1.00 90.38 175 LYS A N 1
ATOM 1370 C CA . LYS A 1 175 ? -0.801 10.649 16.050 1.00 90.38 175 LYS A CA 1
ATOM 1371 C C . LYS A 1 175 ? -2.091 9.861 16.304 1.00 90.38 175 LYS A C 1
ATOM 1373 O O . LYS A 1 175 ? -2.731 10.047 17.333 1.00 90.38 175 LYS A O 1
ATOM 1378 N N . LYS A 1 176 ? -2.468 8.942 15.405 1.00 90.81 176 LYS A N 1
ATOM 1379 C CA . LYS A 1 176 ? -3.620 8.044 15.613 1.00 90.81 176 LYS A CA 1
ATOM 1380 C C . LYS A 1 176 ? -3.470 7.225 16.896 1.00 90.81 176 LYS A C 1
ATOM 1382 O O . LYS A 1 176 ? -4.453 7.023 17.603 1.00 90.81 176 LYS A O 1
ATOM 1387 N N . GLN A 1 177 ? -2.259 6.743 17.173 1.00 86.12 177 GLN A N 1
ATOM 1388 C CA . GLN A 1 177 ? -1.974 5.960 18.370 1.00 86.12 177 GLN A CA 1
ATOM 1389 C C . GLN A 1 177 ? -2.078 6.813 19.641 1.00 86.12 177 GLN A C 1
ATOM 1391 O O . GLN A 1 177 ? -2.762 6.413 20.577 1.00 86.12 177 GLN A O 1
ATOM 1396 N N . GLU A 1 178 ? -1.502 8.017 19.637 1.00 88.81 178 GLU A N 1
ATOM 1397 C CA . GLU A 1 178 ? -1.605 8.976 20.749 1.00 88.81 178 GLU A CA 1
ATOM 1398 C C . GLU A 1 178 ? -3.067 9.331 21.069 1.00 88.81 178 GLU A C 1
ATOM 1400 O O . GLU A 1 178 ? -3.466 9.351 22.236 1.00 88.81 178 GLU A O 1
ATOM 1405 N N . ILE A 1 179 ? -3.894 9.549 20.037 1.00 88.88 179 ILE A N 1
ATOM 1406 C CA . ILE A 1 179 ? -5.332 9.813 20.200 1.00 88.88 179 ILE A CA 1
ATOM 1407 C C . ILE A 1 179 ? -6.025 8.623 20.873 1.00 88.88 179 ILE A C 1
ATOM 1409 O O . ILE A 1 179 ? -6.808 8.813 21.806 1.00 88.88 179 ILE A O 1
ATOM 1413 N N . LEU A 1 180 ? -5.747 7.397 20.421 1.00 86.00 180 LEU A N 1
ATOM 1414 C CA . LEU A 1 180 ? -6.408 6.197 20.935 1.00 86.00 180 LEU A CA 1
ATOM 1415 C C . LEU A 1 180 ? -5.962 5.848 22.363 1.00 86.00 180 LEU A C 1
ATOM 1417 O O . LEU A 1 180 ? -6.787 5.444 23.187 1.00 86.00 180 LEU A O 1
ATOM 1421 N N . GLU A 1 181 ? -4.682 6.027 22.680 1.00 85.06 181 GLU A N 1
ATOM 1422 C CA . GLU A 1 181 ? -4.145 5.860 24.034 1.00 85.06 181 GLU A CA 1
ATOM 1423 C C . GLU A 1 181 ? -4.740 6.902 24.985 1.00 85.06 181 GLU A C 1
ATOM 1425 O O . GLU A 1 181 ? -5.268 6.546 26.043 1.00 85.06 181 GLU A O 1
ATOM 1430 N N . GLY A 1 182 ? -4.771 8.173 24.569 1.00 82.44 182 GLY A N 1
ATOM 1431 C CA . GLY A 1 182 ? -5.415 9.250 25.320 1.00 82.44 182 GLY A CA 1
ATOM 1432 C C . GLY A 1 182 ? -6.912 9.011 25.540 1.00 82.44 182 GLY A C 1
ATOM 1433 O O . GLY A 1 182 ? -7.428 9.268 26.631 1.00 82.44 182 GLY A O 1
ATOM 1434 N N . PHE A 1 183 ? -7.612 8.470 24.539 1.00 83.44 183 PHE A N 1
ATOM 1435 C CA . PHE A 1 183 ? -9.015 8.075 24.657 1.00 83.44 183 PHE A CA 1
ATOM 1436 C C . PHE A 1 183 ? -9.200 6.902 25.628 1.00 83.44 183 PHE A C 1
ATOM 1438 O O . PHE A 1 183 ? -10.083 6.948 26.481 1.00 83.44 183 PHE A O 1
ATOM 1445 N N . SER A 1 184 ? -8.346 5.878 25.559 1.00 78.19 184 SER A N 1
ATOM 1446 C CA . SER A 1 184 ? -8.433 4.682 26.409 1.00 78.19 184 SER A CA 1
ATOM 1447 C C . SER A 1 184 ? -8.246 5.005 27.893 1.00 78.19 184 SER A C 1
ATOM 1449 O O . SER A 1 184 ? -9.017 4.526 28.725 1.00 78.19 184 SER A O 1
ATOM 1451 N N . VAL A 1 185 ? -7.282 5.874 28.224 1.00 71.00 185 VAL A N 1
ATOM 1452 C CA . VAL A 1 185 ? -7.059 6.358 29.599 1.00 71.00 185 VAL A CA 1
ATOM 1453 C C . VAL A 1 185 ? -8.294 7.090 30.130 1.00 71.00 185 VAL A C 1
ATOM 1455 O O . VAL A 1 185 ? -8.716 6.860 31.261 1.00 71.00 185 VAL A O 1
ATOM 1458 N N . LYS A 1 186 ? -8.923 7.933 29.303 1.00 69.50 186 LYS A N 1
ATOM 1459 C CA . LYS A 1 186 ? -10.133 8.682 29.679 1.00 69.50 186 LYS A CA 1
ATOM 1460 C C . LYS A 1 186 ? -11.388 7.802 29.738 1.00 69.50 186 LYS A C 1
ATOM 1462 O O . LYS A 1 186 ? -12.281 8.075 30.535 1.00 69.50 186 LYS A O 1
ATOM 1467 N N . ARG A 1 187 ? -11.451 6.733 28.934 1.00 65.12 187 ARG A N 1
ATOM 1468 C CA . ARG A 1 187 ? -12.554 5.756 28.902 1.00 65.12 187 ARG A CA 1
ATOM 1469 C C . ARG A 1 187 ? -12.548 4.808 30.107 1.00 65.12 187 ARG A C 1
ATOM 1471 O O . ARG A 1 187 ? -13.609 4.311 30.478 1.00 65.12 187 ARG A O 1
ATOM 1478 N N . GLN A 1 188 ? -11.399 4.563 30.745 1.00 57.88 188 GLN A N 1
ATOM 1479 C CA . GLN A 1 188 ? -11.293 3.727 31.949 1.00 57.88 188 GLN A CA 1
ATOM 1480 C C . GLN A 1 188 ? -10.964 4.532 33.223 1.00 57.88 188 GLN A C 1
ATOM 1482 O O . GLN A 1 188 ? -9.831 4.504 33.699 1.00 57.88 188 GLN A O 1
ATOM 1487 N N . PRO A 1 189 ? -11.956 5.129 33.906 1.00 49.72 189 PRO A N 1
ATOM 1488 C CA . PRO A 1 189 ? -11.755 5.676 35.247 1.00 49.72 189 PRO A CA 1
ATOM 1489 C C . PRO A 1 189 ? -11.734 4.595 36.348 1.00 49.72 189 PRO A C 1
ATOM 1491 O O . PRO A 1 189 ? -11.754 4.937 37.527 1.00 49.72 189 PRO A O 1
ATOM 1494 N N . ARG A 1 190 ? -11.674 3.289 36.021 1.00 43.03 190 ARG A N 1
ATOM 1495 C CA . ARG A 1 190 ? -11.689 2.195 37.025 1.00 43.03 190 ARG A CA 1
ATOM 1496 C C . ARG A 1 190 ? -10.517 2.258 38.016 1.00 43.03 190 ARG A C 1
ATOM 1498 O O . ARG A 1 190 ? -10.632 1.719 39.107 1.00 43.03 190 ARG A O 1
ATOM 1505 N N . GLY A 1 191 ? -9.411 2.918 37.659 1.00 39.72 191 GLY A N 1
ATOM 1506 C CA . GLY A 1 191 ? -8.300 3.187 38.581 1.00 39.72 191 GLY A CA 1
ATOM 1507 C C . GLY A 1 191 ? -8.534 4.375 39.528 1.00 39.72 191 GLY A C 1
ATOM 1508 O O . GLY A 1 191 ? -7.966 4.401 40.616 1.00 39.72 191 GLY A O 1
ATOM 1509 N N . ALA A 1 192 ? -9.381 5.337 39.143 1.00 41.19 192 ALA A N 1
ATOM 1510 C CA . ALA A 1 192 ? -9.747 6.494 39.969 1.00 41.19 192 ALA A CA 1
ATOM 1511 C C . ALA A 1 192 ? -10.943 6.192 40.888 1.00 41.19 192 ALA A C 1
ATOM 1513 O O . ALA A 1 192 ? -11.029 6.700 42.003 1.00 41.19 192 ALA A O 1
ATOM 1514 N N . LEU A 1 193 ? -11.834 5.311 40.439 1.00 47.56 193 LEU A N 1
ATOM 1515 C CA . LEU A 1 193 ? -12.978 4.804 41.183 1.00 47.56 193 LEU A CA 1
ATOM 1516 C C . LEU A 1 193 ? -12.560 3.521 41.913 1.00 47.56 193 LEU A C 1
ATOM 1518 O O . LEU A 1 193 ? -12.852 2.412 41.467 1.00 47.56 193 LEU A O 1
ATOM 1522 N N . LYS A 1 194 ? -11.784 3.668 42.998 1.00 42.78 194 LYS A N 1
ATOM 1523 C CA . LYS A 1 194 ? -11.364 2.533 43.837 1.00 42.78 194 LYS A CA 1
ATOM 1524 C C . LYS A 1 194 ? -12.600 1.725 44.244 1.00 42.78 194 LYS A C 1
ATOM 1526 O O . LYS A 1 194 ? -13.546 2.288 44.784 1.00 42.78 194 LYS A O 1
ATOM 1531 N N . ASN A 1 195 ? -12.570 0.410 44.009 1.00 44.88 195 ASN A N 1
ATOM 1532 C CA . ASN A 1 195 ? -13.544 -0.500 44.609 1.00 44.88 195 ASN A CA 1
ATOM 1533 C C . ASN A 1 195 ? -13.423 -0.349 46.129 1.00 44.88 195 ASN A C 1
ATOM 1535 O O . ASN A 1 195 ? -12.381 -0.691 46.694 1.00 44.88 195 ASN A O 1
ATOM 1539 N N . VAL A 1 196 ? -14.454 0.188 46.769 1.00 47.22 196 VAL A N 1
ATOM 1540 C CA . VAL A 1 196 ? -14.553 0.188 48.224 1.00 47.22 196 VAL A CA 1
ATOM 1541 C C . VAL A 1 196 ? -14.867 -1.252 48.641 1.00 47.22 196 VAL A C 1
ATOM 1543 O O . VAL A 1 196 ? -15.643 -1.954 47.988 1.00 47.22 196 VAL A O 1
ATOM 1546 N N . ILE A 1 197 ? -14.154 -1.744 49.652 1.00 49.31 197 ILE A N 1
ATOM 1547 C CA . ILE A 1 197 ? -14.435 -3.045 50.273 1.00 49.31 197 ILE A CA 1
ATOM 1548 C C . ILE A 1 197 ? -15.839 -2.933 50.886 1.00 49.31 197 ILE A C 1
ATOM 1550 O O . ILE A 1 197 ? -16.095 -1.894 51.482 1.00 49.31 197 ILE A O 1
ATOM 1554 N N . PRO A 1 198 ? -16.736 -3.932 50.751 1.00 50.78 198 PRO A N 1
ATOM 1555 C CA . PRO A 1 198 ? -18.105 -3.823 51.255 1.00 50.78 198 PRO A CA 1
ATOM 1556 C C . PRO A 1 198 ? -18.096 -3.377 52.716 1.00 50.78 198 PRO A C 1
ATOM 1558 O O . PRO A 1 198 ? -17.523 -4.074 53.557 1.00 50.78 198 PRO A O 1
ATOM 1561 N N . THR A 1 199 ? -18.674 -2.211 52.999 1.00 51.59 199 THR A N 1
ATOM 1562 C CA . THR A 1 199 ? -18.604 -1.620 54.339 1.00 51.59 199 THR A CA 1
ATOM 1563 C C . THR A 1 199 ? -19.586 -2.316 55.289 1.00 51.59 199 THR A C 1
ATOM 1565 O O . THR A 1 199 ? -19.365 -2.329 56.496 1.00 51.59 199 THR A O 1
ATOM 1568 N N . ASP A 1 200 ? -20.610 -2.987 54.744 1.00 66.44 200 ASP A N 1
ATOM 1569 C CA . ASP A 1 200 ? -21.660 -3.663 55.508 1.00 66.44 200 ASP A CA 1
ATOM 1570 C C . ASP A 1 200 ? -21.667 -5.191 55.284 1.00 66.44 200 ASP A C 1
ATOM 1572 O O . ASP A 1 200 ? -22.439 -5.770 54.510 1.00 66.44 200 ASP A O 1
ATOM 1576 N N . VAL A 1 201 ? -20.728 -5.864 55.955 1.00 70.31 201 VAL A N 1
ATOM 1577 C CA . VAL A 1 201 ? -20.593 -7.334 55.954 1.00 70.31 201 VAL A CA 1
ATOM 1578 C C . VAL A 1 201 ? -21.863 -8.013 56.488 1.00 70.31 201 VAL A C 1
ATOM 1580 O O . VAL A 1 201 ? -22.201 -9.118 56.059 1.00 70.31 201 VAL A O 1
ATOM 1583 N N . GLU A 1 202 ? -22.584 -7.343 57.386 1.00 74.44 202 GLU A N 1
ATOM 1584 C CA . GLU A 1 202 ? -23.790 -7.852 58.033 1.00 74.44 202 GLU A CA 1
ATOM 1585 C C . GLU A 1 202 ? -25.002 -7.804 57.095 1.00 74.44 202 GLU A C 1
ATOM 1587 O O . GLU A 1 202 ? -25.686 -8.814 56.918 1.00 74.44 202 GLU A O 1
ATOM 1592 N N . MET A 1 203 ? -25.203 -6.694 56.380 1.00 74.69 203 MET A N 1
ATOM 1593 C CA . MET A 1 203 ? -26.181 -6.595 55.290 1.00 74.69 203 MET A CA 1
ATOM 1594 C C . MET A 1 203 ? -25.943 -7.665 54.216 1.00 74.69 203 MET A C 1
ATOM 1596 O O . MET A 1 203 ? -26.882 -8.345 53.799 1.00 74.69 203 MET A O 1
ATOM 1600 N N . MET A 1 204 ? -24.691 -7.874 53.796 1.00 78.38 204 MET A N 1
ATOM 1601 C CA . MET A 1 204 ? -24.348 -8.937 52.842 1.00 78.38 204 MET A CA 1
ATOM 1602 C C . MET A 1 204 ? -24.724 -10.333 53.349 1.00 78.38 204 MET A C 1
ATOM 1604 O O . MET A 1 204 ? -25.198 -11.162 52.568 1.00 78.38 204 MET A O 1
ATOM 1608 N N . ALA A 1 205 ? -24.506 -10.613 54.636 1.00 80.62 205 ALA A N 1
ATOM 1609 C CA . ALA A 1 205 ? -24.869 -11.889 55.242 1.00 80.62 205 ALA A CA 1
ATOM 1610 C C . ALA A 1 205 ? -26.395 -12.075 55.307 1.00 80.62 205 ALA A C 1
ATOM 1612 O O . ALA A 1 205 ? -26.888 -13.154 54.972 1.00 80.62 205 ALA A O 1
ATOM 1613 N N . ARG A 1 206 ? -27.150 -11.022 55.654 1.00 82.12 206 ARG A N 1
ATOM 1614 C CA . ARG A 1 206 ? -28.625 -11.027 55.657 1.00 82.12 206 ARG A CA 1
ATOM 1615 C C . ARG A 1 206 ? -29.198 -11.281 54.263 1.00 82.12 206 ARG A C 1
ATOM 1617 O O . ARG A 1 206 ? -29.994 -12.200 54.090 1.00 82.12 206 ARG A O 1
ATOM 1624 N N . VAL A 1 207 ? -28.730 -10.535 53.260 1.00 83.31 207 VAL A N 1
ATOM 1625 C CA . VAL A 1 207 ? -29.153 -10.699 51.859 1.00 83.31 207 VAL A CA 1
ATOM 1626 C C . VAL A 1 207 ? -28.813 -12.097 51.345 1.00 83.31 207 VAL A C 1
ATOM 1628 O O . VAL A 1 207 ? -29.642 -12.723 50.689 1.00 83.31 207 VAL A O 1
ATOM 1631 N N . ARG A 1 208 ? -27.625 -12.626 51.674 1.00 83.38 208 ARG A N 1
ATOM 1632 C CA . ARG A 1 208 ? -27.248 -13.998 51.309 1.00 83.38 208 ARG A CA 1
ATOM 1633 C C . ARG A 1 208 ? -28.193 -15.026 51.917 1.00 83.38 208 ARG A C 1
ATOM 1635 O O . ARG A 1 208 ? -28.684 -15.887 51.198 1.00 83.38 208 ARG A O 1
ATOM 1642 N N . THR A 1 209 ? -28.459 -14.908 53.214 1.00 83.12 209 THR A N 1
ATOM 1643 C CA . THR A 1 209 ? -29.305 -15.850 53.957 1.00 83.12 209 THR A CA 1
ATOM 1644 C C . THR A 1 209 ? -30.721 -15.872 53.386 1.00 83.12 209 THR A C 1
ATOM 1646 O O . THR A 1 209 ? -31.262 -16.947 53.144 1.00 83.12 209 THR A O 1
ATOM 1649 N N . TYR A 1 210 ? -31.291 -14.701 53.096 1.00 83.31 210 TYR A N 1
ATOM 1650 C CA . TYR A 1 210 ? -32.594 -14.573 52.442 1.00 83.31 210 TYR A CA 1
ATOM 1651 C C . TYR A 1 210 ? -32.603 -15.176 51.028 1.00 83.31 210 TYR A C 1
ATOM 1653 O O . TYR A 1 210 ? -33.495 -15.95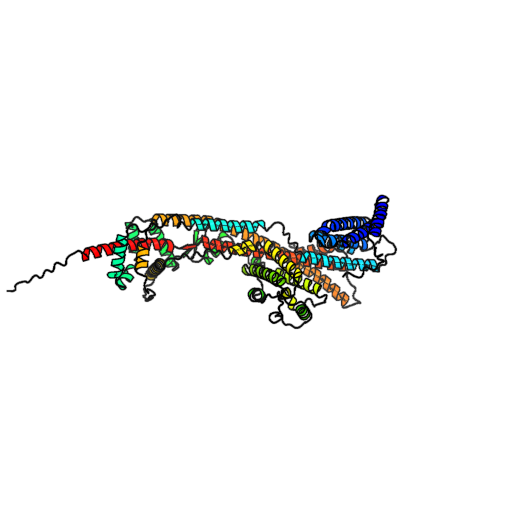0 50.663 1.00 83.31 210 TYR A O 1
ATOM 1661 N N . TRP A 1 211 ? -31.577 -14.865 50.229 1.00 82.75 211 TRP A N 1
ATOM 1662 C CA . TRP A 1 211 ? -31.480 -15.334 48.848 1.00 82.75 211 TRP A CA 1
ATOM 1663 C C . TRP A 1 211 ? -31.331 -16.858 48.756 1.00 82.75 211 TRP A C 1
ATOM 1665 O O . TRP A 1 211 ? -31.952 -17.486 47.896 1.00 82.75 211 TRP A O 1
ATOM 1675 N N . GLU A 1 212 ? -30.532 -17.456 49.643 1.00 80.00 212 GLU A N 1
ATOM 1676 C CA . GLU A 1 212 ? -30.265 -18.898 49.694 1.00 80.00 212 GLU A CA 1
ATOM 1677 C C . GLU A 1 212 ? -31.432 -19.694 50.297 1.00 80.00 212 GLU A C 1
ATOM 1679 O O . GLU A 1 212 ? -31.784 -20.731 49.737 1.00 80.00 212 GLU A O 1
ATOM 1684 N N . ASN A 1 213 ? -32.063 -19.205 51.372 1.00 72.50 213 ASN A N 1
ATOM 1685 C CA . ASN A 1 213 ? -33.014 -19.999 52.164 1.00 72.50 213 ASN A CA 1
ATOM 1686 C C . ASN A 1 213 ? -34.497 -19.684 51.904 1.00 72.50 213 ASN A C 1
ATOM 1688 O O . ASN A 1 213 ? -35.336 -20.567 52.073 1.00 72.50 213 ASN A O 1
ATOM 1692 N N . THR A 1 214 ? -34.840 -18.462 51.483 1.00 65.25 214 THR A N 1
ATOM 1693 C CA . THR A 1 214 ? -36.244 -17.994 51.418 1.00 65.25 214 THR A CA 1
ATOM 1694 C C . THR A 1 214 ? -36.757 -17.827 49.980 1.00 65.25 214 THR A C 1
ATOM 1696 O O . THR A 1 214 ? -37.965 -17.766 49.725 1.00 65.25 214 THR A O 1
ATOM 1699 N N . THR A 1 215 ? -35.853 -17.775 48.998 1.00 67.25 215 THR A N 1
ATOM 1700 C CA . THR A 1 215 ? -36.193 -17.403 47.617 1.00 67.25 215 THR A CA 1
ATOM 1701 C C . THR A 1 215 ? -36.287 -18.637 46.712 1.00 67.25 215 THR A C 1
ATOM 1703 O O . THR A 1 215 ? -35.266 -19.196 46.311 1.00 67.25 215 THR A O 1
ATOM 1706 N N . SER A 1 216 ? -37.510 -19.062 46.360 1.00 75.25 216 SER A N 1
ATOM 1707 C CA . SER A 1 216 ? -37.739 -20.126 45.366 1.00 75.25 216 SER A CA 1
ATOM 1708 C C . SER A 1 216 ? -37.266 -19.703 43.968 1.00 75.25 216 SER A C 1
ATOM 1710 O O . SER A 1 216 ? -37.087 -18.515 43.695 1.00 75.25 216 SER A O 1
ATOM 1712 N N . HIS A 1 217 ? -37.092 -20.662 43.052 1.00 70.56 217 HIS A N 1
ATOM 1713 C CA . HIS A 1 217 ? -36.715 -20.363 41.665 1.00 70.56 217 HIS A CA 1
ATOM 1714 C C . HIS A 1 217 ? -37.682 -19.363 41.004 1.00 70.56 217 HIS A C 1
ATOM 1716 O O . HIS A 1 217 ? -37.242 -18.396 40.390 1.00 70.56 217 HIS A O 1
ATOM 1722 N N . GLU A 1 218 ? -38.991 -19.535 41.194 1.00 72.69 218 GLU A N 1
ATOM 1723 C CA . GLU A 1 218 ? -40.027 -18.628 40.676 1.00 72.69 218 GLU A CA 1
ATOM 1724 C C . GLU A 1 218 ? -39.887 -17.210 41.245 1.00 72.69 218 GLU A C 1
ATOM 1726 O O . GLU A 1 218 ? -39.862 -16.244 40.482 1.00 72.69 218 GLU A O 1
ATOM 1731 N N . LYS A 1 219 ? -39.675 -17.077 42.563 1.00 76.31 219 LYS A N 1
ATOM 1732 C CA . LYS A 1 219 ? -39.432 -15.777 43.210 1.00 76.31 219 LYS A CA 1
ATOM 1733 C C . LYS A 1 219 ? -38.149 -15.111 42.705 1.00 76.31 219 LYS A C 1
ATOM 1735 O O . LYS A 1 219 ? -38.122 -13.899 42.500 1.00 76.31 219 LYS A O 1
ATOM 1740 N N . ARG A 1 220 ? -37.085 -15.885 42.448 1.00 76.06 220 ARG A N 1
ATOM 1741 C CA . ARG A 1 220 ? -35.845 -15.365 41.838 1.00 76.06 220 ARG A CA 1
ATOM 1742 C C . ARG A 1 220 ? -36.101 -14.868 40.414 1.00 76.06 220 ARG A C 1
ATOM 1744 O O . ARG A 1 220 ? -35.583 -13.822 40.035 1.00 76.06 220 ARG A O 1
ATOM 1751 N N . MET A 1 221 ? -36.905 -15.581 39.627 1.00 72.62 221 MET A N 1
ATOM 1752 C CA . MET A 1 221 ? -37.277 -15.165 38.270 1.00 72.62 221 MET A CA 1
ATOM 1753 C C . MET A 1 221 ? -38.092 -13.868 38.267 1.00 72.62 221 MET A C 1
ATOM 1755 O O . MET A 1 221 ? -37.814 -12.978 37.463 1.00 72.62 221 MET A O 1
ATOM 1759 N N . GLU A 1 222 ? -39.036 -13.732 39.196 1.00 77.19 222 GLU A N 1
ATOM 1760 C CA . GLU A 1 222 ? -39.828 -12.516 39.392 1.00 77.19 222 GLU A CA 1
ATOM 1761 C C . GLU A 1 222 ? -38.982 -11.331 39.887 1.00 77.19 222 GLU A C 1
ATOM 1763 O O . GLU A 1 222 ? -39.197 -10.194 39.471 1.00 77.19 222 GLU A O 1
ATOM 1768 N N . PHE A 1 223 ? -37.965 -11.575 40.715 1.00 81.44 223 PHE A N 1
ATOM 1769 C CA . PHE A 1 223 ? -37.065 -10.527 41.204 1.00 81.44 223 PHE A CA 1
ATOM 1770 C C . PHE A 1 223 ? -36.293 -9.824 40.074 1.00 81.44 223 PHE A C 1
ATOM 1772 O O . PHE A 1 223 ? -36.154 -8.601 40.071 1.00 81.44 223 PHE A O 1
ATOM 1779 N N . PHE A 1 224 ? -35.828 -10.582 39.077 1.00 77.56 224 PHE A N 1
ATOM 1780 C CA . PHE A 1 224 ? -35.149 -10.029 37.895 1.00 77.56 224 PHE A CA 1
ATOM 1781 C C . PHE A 1 224 ? -36.101 -9.398 36.879 1.00 77.56 224 PHE A C 1
ATOM 1783 O O . PHE A 1 224 ? -35.656 -8.835 35.876 1.00 77.56 224 PHE A O 1
ATOM 1790 N N . ASN A 1 225 ? -37.403 -9.506 37.117 1.00 81.56 225 ASN A N 1
ATOM 1791 C CA . ASN A 1 225 ? -38.411 -8.933 36.264 1.00 81.56 225 ASN A CA 1
ATOM 1792 C C . ASN A 1 225 ? -38.658 -7.470 36.657 1.00 81.56 225 ASN A C 1
ATOM 1794 O O . ASN A 1 225 ? -39.421 -7.186 37.579 1.00 81.56 225 ASN A O 1
ATOM 1798 N N . ILE A 1 226 ? -37.963 -6.551 35.985 1.00 85.88 226 ILE A N 1
ATOM 1799 C CA . ILE A 1 226 ? -37.995 -5.117 36.297 1.00 85.88 226 ILE A CA 1
ATOM 1800 C C . ILE A 1 226 ? -38.930 -4.401 35.321 1.00 85.88 226 ILE A C 1
ATOM 1802 O O . ILE A 1 226 ? -38.682 -4.396 34.112 1.00 85.88 226 ILE A O 1
ATOM 1806 N N . GLY A 1 227 ? -39.983 -3.766 35.843 1.00 86.31 227 GLY A N 1
ATOM 1807 C CA . GLY A 1 227 ? -40.863 -2.910 35.050 1.00 86.31 227 GLY A CA 1
ATOM 1808 C C . GLY A 1 227 ? -40.217 -1.559 34.729 1.00 86.31 227 GLY A C 1
ATOM 1809 O O . GLY A 1 227 ? -39.566 -0.951 35.578 1.00 86.31 227 GLY A O 1
ATOM 1810 N N . ILE A 1 228 ? -40.436 -1.036 33.515 1.00 88.69 228 ILE A N 1
ATOM 1811 C CA . ILE A 1 228 ? -39.937 0.299 33.122 1.00 88.69 228 ILE A CA 1
ATOM 1812 C C . ILE A 1 228 ? -40.475 1.379 34.074 1.00 88.69 228 ILE A C 1
ATOM 1814 O O . ILE A 1 228 ? -39.716 2.225 34.536 1.00 88.69 228 ILE A O 1
ATOM 1818 N N . GLN A 1 229 ? -41.770 1.325 34.398 1.00 90.44 229 GLN A N 1
ATOM 1819 C CA . GLN A 1 229 ? -42.431 2.298 35.276 1.00 90.44 229 GLN A CA 1
ATOM 1820 C C . GLN A 1 229 ? -41.903 2.236 36.717 1.00 90.44 229 GLN A C 1
ATOM 1822 O O . GLN A 1 229 ? -41.711 3.274 37.345 1.00 90.44 229 GLN A O 1
ATOM 1827 N N . GLU A 1 230 ? -41.618 1.033 37.225 1.00 92.00 230 GLU A N 1
ATOM 1828 C CA . GLU A 1 230 ? -41.035 0.830 38.559 1.00 92.00 230 GLU A CA 1
ATOM 1829 C C . GLU A 1 230 ? -39.630 1.427 38.639 1.00 92.00 230 GLU A C 1
ATOM 1831 O O . GLU A 1 230 ? -39.299 2.143 39.586 1.00 92.00 230 GLU A O 1
ATOM 1836 N N . LEU A 1 231 ? -38.816 1.182 37.607 1.00 92.50 231 LEU A N 1
ATOM 1837 C CA . LEU A 1 231 ? -37.478 1.747 37.516 1.00 92.50 231 LEU A CA 1
ATOM 1838 C C . LEU A 1 231 ? -37.532 3.277 37.424 1.00 92.50 231 LEU A C 1
ATOM 1840 O O . LEU A 1 231 ? -36.777 3.955 38.115 1.00 92.50 231 LEU A O 1
ATOM 1844 N N . GLU A 1 232 ? -38.441 3.842 36.626 1.00 93.12 232 GLU A N 1
ATOM 1845 C CA . GLU A 1 232 ? -38.638 5.294 36.559 1.00 93.12 232 GLU A CA 1
ATOM 1846 C C . GLU A 1 232 ? -39.054 5.894 37.910 1.00 93.12 232 GLU A C 1
ATOM 1848 O O . GLU A 1 232 ? -38.508 6.929 38.298 1.00 93.12 232 GLU A O 1
ATOM 1853 N N . ALA A 1 233 ? -39.964 5.240 38.638 1.00 94.06 233 ALA A N 1
ATOM 1854 C CA . ALA A 1 233 ? -40.404 5.676 39.962 1.00 94.06 233 ALA A CA 1
ATOM 1855 C C . ALA A 1 233 ? -39.266 5.625 40.994 1.00 94.06 233 ALA A C 1
ATOM 1857 O O . ALA A 1 233 ? -39.117 6.546 41.799 1.00 94.06 233 ALA A O 1
ATOM 1858 N N . HIS A 1 234 ? -38.415 4.593 40.942 1.00 93.00 234 HIS A N 1
ATOM 1859 C CA . HIS A 1 234 ? -37.207 4.511 41.770 1.00 93.00 234 HIS A CA 1
ATOM 1860 C C . HIS A 1 234 ? -36.241 5.661 41.486 1.00 93.00 234 HIS A C 1
ATOM 1862 O O . HIS A 1 234 ? -35.717 6.278 42.416 1.00 93.00 234 HIS A O 1
ATOM 1868 N N . LEU A 1 235 ? -36.025 5.991 40.212 1.00 93.06 235 LEU A N 1
ATOM 1869 C CA . LEU A 1 235 ? -35.161 7.110 39.834 1.00 93.06 235 LEU A CA 1
ATOM 1870 C C . LEU A 1 235 ? -35.739 8.458 40.292 1.00 93.06 235 LEU A C 1
ATOM 1872 O O . LEU A 1 235 ? -34.978 9.301 40.768 1.00 93.06 235 LEU A O 1
ATOM 1876 N N . ASP A 1 236 ? -37.059 8.654 40.215 1.00 92.88 236 ASP A N 1
ATOM 1877 C CA . ASP A 1 236 ? -37.719 9.862 40.727 1.00 92.88 236 ASP A CA 1
ATOM 1878 C C . ASP A 1 236 ? -37.600 9.973 42.255 1.00 92.88 236 ASP A C 1
ATOM 1880 O O . ASP A 1 236 ? -37.216 11.028 42.761 1.00 92.88 236 ASP A O 1
ATOM 1884 N N . LYS A 1 237 ? -37.851 8.876 42.990 1.00 93.50 237 LYS A N 1
ATOM 1885 C CA . LYS A 1 237 ? -37.738 8.810 44.461 1.00 93.50 237 LYS A CA 1
ATOM 1886 C C . LYS A 1 237 ? -36.342 9.206 44.951 1.00 93.50 237 LYS A C 1
ATOM 1888 O O . LYS A 1 237 ? -36.214 9.829 46.000 1.00 93.50 237 LYS A O 1
ATOM 1893 N N . ASN A 1 238 ? -35.308 8.875 44.178 1.00 89.00 238 ASN A N 1
ATOM 1894 C CA . ASN A 1 238 ? -33.911 9.185 44.488 1.00 89.00 238 ASN A CA 1
ATOM 1895 C C . ASN A 1 238 ? -33.407 10.492 43.839 1.00 89.00 238 ASN A C 1
ATOM 1897 O O . ASN A 1 238 ? -32.211 10.762 43.868 1.00 89.00 238 ASN A O 1
ATOM 1901 N N . ASN A 1 239 ? -34.288 11.316 43.254 1.00 90.94 239 ASN A N 1
ATOM 1902 C CA . ASN A 1 239 ? -33.947 12.573 42.569 1.00 90.94 239 ASN A CA 1
ATOM 1903 C C . ASN A 1 239 ? -32.961 12.432 41.383 1.00 90.94 239 ASN A C 1
ATOM 1905 O O . ASN A 1 239 ? -32.317 13.402 40.976 1.00 90.94 239 ASN A O 1
ATOM 1909 N N . LEU A 1 240 ? -32.887 11.259 40.748 1.00 91.38 240 LEU A N 1
ATOM 1910 C CA . LEU A 1 240 ? -31.941 10.939 39.670 1.00 91.38 240 LEU A CA 1
ATOM 1911 C C . LEU A 1 240 ? -32.474 11.331 38.277 1.00 91.38 240 LEU A C 1
ATOM 1913 O O . LEU A 1 240 ? -32.570 10.510 37.361 1.00 91.38 240 LEU A O 1
ATOM 1917 N N . LYS A 1 241 ? -32.798 12.616 38.084 1.00 91.94 241 LYS A N 1
ATOM 1918 C CA . LYS A 1 241 ? -33.415 13.132 36.840 1.00 91.94 241 LYS A CA 1
ATOM 1919 C C . LYS A 1 241 ? -32.593 12.820 35.581 1.00 91.94 241 LYS A C 1
ATOM 1921 O O . LYS A 1 241 ? -33.143 12.389 34.569 1.00 91.94 241 LYS A O 1
ATOM 1926 N N . THR A 1 242 ? -31.273 12.990 35.648 1.00 90.75 242 THR A N 1
ATOM 1927 C CA . THR A 1 242 ? -30.358 12.711 34.527 1.00 90.75 242 THR A CA 1
ATOM 1928 C C . THR A 1 242 ? -30.301 11.219 34.193 1.00 90.75 242 THR A C 1
ATOM 1930 O O . THR A 1 242 ? -30.286 10.857 33.018 1.00 90.75 242 THR A O 1
ATOM 1933 N N . ALA A 1 243 ? -30.334 10.342 35.204 1.00 92.44 243 ALA A N 1
ATOM 1934 C CA . ALA A 1 243 ? -30.392 8.895 34.993 1.00 92.44 243 ALA A CA 1
ATOM 1935 C C . ALA A 1 243 ? -31.667 8.498 34.245 1.00 92.44 243 ALA A C 1
ATOM 1937 O O . ALA A 1 243 ? -31.615 7.713 33.302 1.00 92.44 243 ALA A O 1
ATOM 1938 N N . LYS A 1 244 ? -32.804 9.088 34.635 1.00 93.50 244 LYS A N 1
ATOM 1939 C CA . LYS A 1 244 ? -34.099 8.841 33.996 1.00 93.50 244 LYS A CA 1
ATOM 1940 C C . LYS A 1 244 ? -34.108 9.278 32.532 1.00 93.50 244 LYS A C 1
ATOM 1942 O O . LYS A 1 244 ? -34.640 8.565 31.688 1.00 93.50 244 LYS A O 1
ATOM 1947 N N . GLN A 1 245 ? -33.472 10.402 32.205 1.00 94.06 245 GLN A N 1
ATOM 1948 C CA . GLN A 1 245 ? -33.322 10.832 30.813 1.00 94.06 245 GLN A CA 1
ATOM 1949 C C . GLN A 1 245 ? -32.482 9.839 29.992 1.00 94.06 245 GLN A C 1
ATOM 1951 O O . GLN A 1 245 ? -32.887 9.455 28.897 1.00 94.06 245 GLN A O 1
ATOM 1956 N N . VAL A 1 246 ? -31.349 9.376 30.533 1.00 92.75 246 VAL A N 1
ATOM 1957 C CA . VAL A 1 246 ? -30.498 8.371 29.871 1.00 92.75 246 VAL A CA 1
ATOM 1958 C C . VAL A 1 246 ? -31.238 7.042 29.686 1.00 92.75 246 VAL A C 1
ATOM 1960 O O . VAL A 1 246 ? -31.134 6.439 28.621 1.00 92.75 246 VAL A O 1
ATOM 1963 N N . LEU A 1 247 ? -32.021 6.611 30.682 1.00 94.81 247 LEU A N 1
ATOM 1964 C CA . LEU A 1 247 ? -32.880 5.429 30.588 1.00 94.81 247 LEU A CA 1
ATOM 1965 C C . LEU A 1 247 ? -33.881 5.560 29.433 1.00 94.81 247 LEU A C 1
ATOM 1967 O O . LEU A 1 247 ? -33.996 4.642 28.626 1.00 94.81 247 LEU A O 1
ATOM 1971 N N . LYS A 1 248 ? -34.561 6.706 29.314 1.00 94.12 248 LYS A N 1
ATOM 1972 C CA . LYS A 1 248 ? -35.504 6.964 28.215 1.00 94.12 248 LYS A CA 1
ATOM 1973 C C . LYS A 1 248 ? -34.827 6.905 26.849 1.00 94.12 248 LYS A C 1
ATOM 1975 O O . LYS A 1 248 ? -35.321 6.220 25.963 1.00 94.12 248 LYS A O 1
ATOM 1980 N N . GLU A 1 249 ? -33.675 7.557 26.686 1.00 93.06 249 GLU A N 1
ATOM 1981 C CA . GLU A 1 249 ? -32.910 7.491 25.432 1.00 93.06 249 GLU A CA 1
ATOM 1982 C C . GLU A 1 249 ? -32.502 6.059 25.065 1.00 93.06 249 GLU A C 1
ATOM 1984 O O . GLU A 1 249 ? -32.549 5.686 23.891 1.00 93.06 249 GLU A O 1
ATOM 1989 N N . ALA A 1 250 ? -32.092 5.269 26.061 1.00 92.62 250 ALA A N 1
ATOM 1990 C CA . ALA A 1 250 ? -31.700 3.882 25.868 1.00 92.62 250 ALA A CA 1
ATOM 1991 C C . ALA A 1 250 ? -32.893 3.003 25.472 1.00 92.62 250 ALA A C 1
ATOM 1993 O O . ALA A 1 250 ? -32.760 2.164 24.586 1.00 92.62 250 ALA A O 1
ATOM 1994 N N . ILE A 1 251 ? -34.055 3.208 26.099 1.00 92.12 251 ILE A N 1
ATOM 1995 C CA . ILE A 1 251 ? -35.295 2.493 25.775 1.00 92.12 251 ILE A CA 1
ATOM 1996 C C . ILE A 1 251 ? -35.733 2.794 24.341 1.00 92.12 251 ILE A C 1
ATOM 1998 O O . ILE A 1 251 ? -36.038 1.861 23.604 1.00 92.12 251 ILE A O 1
ATOM 2002 N N . GLU A 1 252 ? -35.731 4.063 23.924 1.00 91.50 252 GLU A N 1
ATOM 2003 C CA . GLU A 1 252 ? -36.079 4.428 22.544 1.00 91.50 252 GLU A CA 1
ATOM 2004 C C . GLU A 1 252 ? -35.116 3.780 21.538 1.00 91.50 252 GLU A C 1
ATOM 2006 O O . GLU A 1 252 ? -35.560 3.156 20.575 1.00 91.50 252 GLU A O 1
ATOM 2011 N N . LEU A 1 253 ? -33.805 3.790 21.819 1.00 90.00 253 LEU A N 1
ATOM 2012 C CA . LEU A 1 253 ? -32.831 3.070 20.991 1.00 90.00 253 LEU A CA 1
ATOM 2013 C C . LEU A 1 253 ? -33.125 1.564 20.923 1.00 90.00 253 LEU A C 1
ATOM 2015 O O . LEU A 1 253 ? -33.031 0.959 19.852 1.00 90.00 253 LEU A O 1
ATOM 2019 N N . ALA A 1 254 ? -33.428 0.939 22.059 1.00 89.94 254 ALA A N 1
ATOM 2020 C CA . ALA A 1 254 ? -33.667 -0.496 22.136 1.00 89.94 254 ALA A CA 1
ATOM 2021 C C . ALA A 1 254 ? -34.944 -0.911 21.396 1.00 89.94 254 ALA A C 1
ATOM 2023 O O . ALA A 1 254 ? -34.941 -1.957 20.748 1.00 89.94 254 ALA A O 1
ATOM 2024 N N . LYS A 1 255 ? -35.997 -0.085 21.418 1.00 89.56 255 LYS A N 1
ATOM 2025 C CA . LYS A 1 255 ? -37.208 -0.299 20.611 1.00 89.56 255 LYS A CA 1
ATOM 2026 C C . LYS A 1 255 ? -36.905 -0.271 19.111 1.00 89.56 255 LYS A C 1
ATOM 2028 O O . LYS A 1 255 ? -37.399 -1.119 18.375 1.00 89.56 255 LYS A O 1
ATOM 2033 N N . GLU A 1 256 ? -36.068 0.666 18.666 1.00 88.00 256 GLU A N 1
ATOM 2034 C CA . GLU A 1 256 ? -35.700 0.812 17.251 1.00 88.00 256 GLU A CA 1
ATOM 2035 C C . GLU A 1 256 ? -34.742 -0.288 16.767 1.00 88.00 256 GLU A C 1
ATOM 2037 O O . GLU A 1 256 ? -34.897 -0.831 15.674 1.00 88.00 256 GLU A O 1
ATOM 2042 N N . THR A 1 257 ? -33.722 -0.614 17.566 1.00 87.38 257 THR A N 1
ATOM 2043 C CA . THR A 1 257 ? -32.552 -1.385 17.102 1.00 87.38 257 THR A CA 1
ATOM 2044 C C . THR A 1 257 ? -32.420 -2.767 17.728 1.00 87.38 257 THR A C 1
ATOM 2046 O O . THR A 1 257 ? -31.603 -3.566 17.264 1.00 87.38 257 THR A O 1
ATOM 2049 N N . LYS A 1 258 ? -33.190 -3.054 18.786 1.00 89.94 258 LYS A N 1
ATOM 2050 C CA . LYS A 1 258 ? -33.080 -4.270 19.610 1.00 89.94 258 LYS A CA 1
ATOM 2051 C C . LYS A 1 258 ? -31.674 -4.471 20.193 1.00 89.94 258 LYS A C 1
ATOM 2053 O O . LYS A 1 258 ? -31.249 -5.599 20.428 1.00 89.94 258 LYS A O 1
ATOM 2058 N N . LYS A 1 259 ? -30.919 -3.383 20.382 1.00 89.06 259 LYS A N 1
ATOM 2059 C CA . LYS A 1 259 ? -29.540 -3.369 20.887 1.00 89.06 259 LYS A CA 1
ATOM 2060 C C . LYS A 1 259 ? -29.346 -2.181 21.834 1.00 89.06 259 LYS A C 1
ATOM 2062 O O . LYS A 1 259 ? -29.972 -1.139 21.676 1.00 89.06 259 LYS A O 1
ATOM 2067 N N . TRP A 1 260 ? -28.422 -2.320 22.784 1.00 90.25 260 TRP A N 1
ATOM 2068 C CA . TRP A 1 260 ? -27.976 -1.217 23.654 1.00 90.25 260 TRP A CA 1
ATOM 2069 C C . TRP A 1 260 ? -26.794 -0.427 23.077 1.00 90.25 260 TRP A C 1
ATOM 2071 O O . TRP A 1 260 ? -26.504 0.689 23.518 1.00 90.25 260 TRP A O 1
ATOM 2081 N N . LYS A 1 261 ? -26.122 -1.012 22.080 1.00 91.38 261 LYS A N 1
ATOM 2082 C CA . LYS A 1 261 ? -24.925 -0.479 21.435 1.00 91.38 261 LYS A CA 1
ATOM 2083 C C . LYS A 1 261 ? -25.277 0.348 20.201 1.00 91.38 261 LYS A C 1
ATOM 2085 O O . LYS A 1 261 ? -26.111 -0.062 19.398 1.00 91.38 261 LYS A O 1
ATOM 2090 N N . PHE A 1 262 ? -24.601 1.479 20.036 1.00 92.94 262 PHE A N 1
ATOM 2091 C CA . PHE A 1 262 ? -24.772 2.400 18.915 1.00 92.94 262 PHE A CA 1
ATOM 2092 C C . PHE A 1 262 ? -23.477 3.162 18.617 1.00 92.94 262 PHE A C 1
ATOM 2094 O O . PHE A 1 262 ? -22.528 3.140 19.401 1.00 92.94 262 PHE A O 1
ATOM 2101 N N . TRP A 1 263 ? -23.456 3.864 17.487 1.00 94.88 263 TRP A N 1
ATOM 2102 C CA . TRP A 1 263 ? -22.351 4.713 17.060 1.00 94.88 263 TRP A CA 1
ATOM 2103 C C . TRP A 1 263 ? -22.815 6.153 16.857 1.00 94.88 263 TRP A C 1
ATOM 2105 O O . TRP A 1 263 ? -23.908 6.385 16.338 1.00 94.88 263 TRP A O 1
ATOM 2115 N N . LEU A 1 264 ? -21.993 7.121 17.269 1.00 94.62 264 LEU A N 1
ATOM 2116 C CA . LEU A 1 264 ? -22.235 8.545 17.019 1.00 94.62 264 LEU A CA 1
ATOM 2117 C C . LEU A 1 264 ? -21.233 9.113 16.016 1.00 94.62 264 LEU A C 1
ATOM 2119 O O . LEU A 1 264 ? -20.016 8.954 16.163 1.00 94.62 264 LEU A O 1
ATOM 2123 N N . CYS A 1 265 ? -21.749 9.871 15.054 1.00 95.56 265 CYS A N 1
ATOM 2124 C CA . CYS A 1 265 ? -20.938 10.665 14.148 1.00 95.56 265 CYS A CA 1
ATOM 2125 C C . CYS A 1 265 ? -20.253 11.805 14.917 1.00 95.56 265 CYS A C 1
ATOM 2127 O O . CYS A 1 265 ? -20.917 12.640 15.536 1.00 95.56 265 CYS A O 1
ATOM 2129 N N . CYS A 1 266 ? -18.925 11.896 14.834 1.00 94.12 266 CYS A N 1
ATOM 2130 C CA . CYS A 1 266 ? -18.164 12.964 15.489 1.00 94.12 266 CYS A CA 1
ATOM 2131 C C . CYS A 1 266 ? -18.455 14.364 14.914 1.00 94.12 266 CYS A C 1
ATOM 2133 O O . CYS A 1 266 ? -18.291 15.357 15.624 1.00 94.12 266 CYS A O 1
ATOM 2135 N N . CYS A 1 267 ? -18.916 14.449 13.660 1.00 94.00 267 CYS A N 1
ATOM 2136 C CA . CYS A 1 267 ? -19.147 15.708 12.949 1.00 94.00 267 CYS A CA 1
ATOM 2137 C C . CYS A 1 267 ? -20.490 16.358 13.312 1.00 94.00 267 CYS A C 1
ATOM 2139 O O . CYS A 1 267 ? -20.531 17.550 13.611 1.00 94.00 267 CYS A O 1
ATOM 2141 N N . CYS A 1 268 ? -21.584 15.591 13.308 1.00 94.75 268 CYS A N 1
ATOM 2142 C CA . CYS A 1 268 ? -22.941 16.121 13.508 1.00 94.75 268 CYS A CA 1
ATOM 2143 C C . CYS A 1 268 ? -23.710 15.482 14.673 1.00 94.75 268 CYS A C 1
ATOM 2145 O O . CYS A 1 268 ? -24.808 15.930 14.987 1.00 94.75 268 CYS A O 1
ATOM 2147 N N . GLY A 1 269 ? -23.166 14.443 15.317 1.00 91.94 269 GLY A N 1
ATOM 2148 C CA . GLY A 1 269 ? -23.846 13.722 16.396 1.00 91.94 269 GLY A CA 1
ATOM 2149 C C . GLY A 1 269 ? -24.953 12.772 15.932 1.00 91.94 269 GLY A C 1
ATOM 2150 O O . GLY A 1 269 ? -25.653 12.225 16.782 1.00 91.94 269 GLY A O 1
ATOM 2151 N N . ALA A 1 270 ? -25.116 12.556 14.619 1.00 93.38 270 ALA A N 1
ATOM 2152 C CA . ALA A 1 270 ? -26.060 11.575 14.089 1.00 93.38 270 ALA A CA 1
ATOM 2153 C C . ALA A 1 270 ? -25.771 10.176 14.650 1.00 93.38 270 ALA A C 1
ATOM 2155 O O . ALA A 1 270 ? -24.612 9.781 14.804 1.00 93.38 270 ALA A O 1
ATOM 2156 N N . ARG A 1 271 ? -26.839 9.438 14.960 1.00 92.62 271 ARG A N 1
ATOM 2157 C CA . ARG A 1 271 ? -26.780 8.113 15.577 1.00 92.62 271 ARG A CA 1
ATOM 2158 C C . ARG A 1 271 ? -26.957 7.020 14.529 1.00 92.62 271 ARG A C 1
ATOM 2160 O O . ARG A 1 271 ? -27.826 7.133 13.674 1.00 92.62 271 ARG A O 1
ATOM 2167 N N . SER A 1 272 ? -26.167 5.957 14.645 1.00 92.62 272 SER A N 1
ATOM 2168 C CA . SER A 1 272 ? -26.256 4.751 13.817 1.00 92.62 272 SER A CA 1
ATOM 2169 C C . SER A 1 272 ? -26.268 3.493 14.687 1.00 92.62 272 SER A C 1
ATOM 2171 O O . SER A 1 272 ? -25.648 3.461 15.751 1.00 92.62 272 SER A O 1
ATOM 2173 N N . SER A 1 273 ? -26.959 2.445 14.244 1.00 87.56 273 SER A N 1
ATOM 2174 C CA . SER A 1 273 ? -27.044 1.156 14.950 1.00 87.56 273 SER A CA 1
ATOM 2175 C C . SER A 1 273 ? -25.841 0.240 14.703 1.00 87.56 273 SER A C 1
ATOM 2177 O O . SER A 1 273 ? -25.636 -0.720 15.446 1.00 87.56 273 SER A O 1
ATOM 2179 N N . GLU A 1 274 ? -25.044 0.525 13.672 1.00 88.88 274 GLU A N 1
ATOM 2180 C CA . GLU A 1 274 ? -23.895 -0.277 13.259 1.00 88.88 274 GLU A CA 1
ATOM 2181 C C . GLU A 1 274 ? -22.704 0.620 12.909 1.00 88.88 274 GLU A C 1
ATOM 2183 O O . GLU A 1 274 ? -22.863 1.759 12.471 1.00 88.88 274 GLU A O 1
ATOM 2188 N N . ASP A 1 275 ? -21.494 0.088 13.087 1.00 90.06 275 ASP A N 1
ATOM 2189 C CA . ASP A 1 275 ? -20.250 0.792 12.756 1.00 90.06 275 ASP A CA 1
ATOM 2190 C C . ASP A 1 275 ? -20.184 1.154 11.265 1.00 90.06 275 ASP A C 1
ATOM 2192 O O . ASP A 1 275 ? -19.898 2.290 10.886 1.00 90.06 275 ASP A O 1
ATOM 2196 N N . LYS A 1 276 ? -20.553 0.196 10.406 1.00 91.94 276 LYS A N 1
ATOM 2197 C CA . LYS A 1 276 ? -20.525 0.364 8.953 1.00 91.94 276 LYS A CA 1
ATOM 2198 C C . LYS A 1 276 ? -21.445 1.495 8.485 1.00 91.94 276 LYS A C 1
ATOM 2200 O O . LYS A 1 276 ? -21.019 2.318 7.683 1.00 91.94 276 LYS A O 1
ATOM 2205 N N . SER A 1 277 ? -22.665 1.580 9.017 1.00 92.38 277 SER A N 1
ATOM 2206 C CA . SER A 1 277 ? -23.605 2.648 8.653 1.00 92.38 277 SER A CA 1
ATOM 2207 C C . SER A 1 277 ? -23.148 4.020 9.158 1.00 92.38 277 SER A C 1
ATOM 2209 O O . SER A 1 277 ? -23.296 5.012 8.444 1.00 92.38 277 SER A O 1
ATOM 2211 N N . ASN A 1 278 ? -22.504 4.088 10.329 1.00 93.88 278 ASN A N 1
ATOM 2212 C CA . ASN A 1 278 ? -21.871 5.320 10.805 1.00 93.88 278 ASN A CA 1
ATOM 2213 C C . ASN A 1 278 ? -20.735 5.773 9.875 1.00 93.88 278 ASN A C 1
ATOM 2215 O O . ASN A 1 278 ? -20.638 6.954 9.537 1.00 93.88 278 ASN A O 1
ATOM 2219 N N . LEU A 1 279 ? -19.889 4.842 9.432 1.00 92.12 279 LEU A N 1
ATOM 2220 C CA . LEU A 1 279 ? -18.794 5.148 8.517 1.00 92.12 279 LEU A CA 1
ATOM 2221 C C . LEU A 1 279 ? -19.302 5.572 7.130 1.00 92.12 279 LEU A C 1
ATOM 2223 O O . LEU A 1 279 ? -18.783 6.530 6.554 1.00 92.12 279 LEU A O 1
ATOM 2227 N N . GLU A 1 280 ? -20.347 4.918 6.619 1.00 93.06 280 GLU A N 1
ATOM 2228 C CA . GLU A 1 280 ? -21.033 5.307 5.381 1.00 93.06 280 GLU A CA 1
ATOM 2229 C C . GLU A 1 280 ? -21.634 6.714 5.501 1.00 93.06 280 GLU A C 1
ATOM 2231 O O . GLU A 1 280 ? -21.463 7.530 4.595 1.00 93.06 280 GLU A O 1
ATOM 2236 N N . HIS A 1 281 ? -22.258 7.053 6.635 1.00 94.81 281 HIS A N 1
ATOM 2237 C CA . HIS A 1 281 ? -22.737 8.410 6.907 1.00 94.81 281 HIS A CA 1
ATOM 2238 C C . HIS A 1 281 ? -21.592 9.434 6.876 1.00 94.81 281 HIS A C 1
ATOM 2240 O O . HIS A 1 281 ? -21.700 10.461 6.205 1.00 94.81 281 HIS A O 1
ATOM 2246 N N . ILE A 1 282 ? -20.480 9.156 7.566 1.00 93.88 282 ILE A N 1
ATOM 2247 C CA . ILE A 1 282 ? -19.308 10.045 7.590 1.00 93.88 282 ILE A CA 1
ATOM 2248 C C . ILE A 1 282 ? -18.753 10.251 6.180 1.00 93.88 282 ILE A C 1
ATOM 2250 O O . ILE A 1 282 ? -18.499 11.386 5.768 1.00 93.88 282 ILE A O 1
ATOM 2254 N N . THR A 1 283 ? -18.629 9.163 5.426 1.00 91.06 283 THR A N 1
ATOM 2255 C CA . THR A 1 283 ? -18.116 9.172 4.056 1.00 91.06 283 THR A CA 1
ATOM 2256 C C . THR A 1 283 ? -19.023 9.963 3.119 1.00 91.06 283 THR A C 1
ATOM 2258 O O . THR A 1 283 ? -18.536 10.822 2.389 1.00 91.06 283 THR A O 1
ATOM 2261 N N . ASN A 1 284 ? -20.334 9.729 3.157 1.00 91.19 284 ASN A N 1
ATOM 2262 C CA . ASN A 1 284 ? -21.270 10.297 2.186 1.00 91.19 284 ASN A CA 1
ATOM 2263 C C . ASN A 1 284 ? -21.696 11.734 2.510 1.00 91.19 284 ASN A C 1
ATOM 2265 O O . ASN A 1 284 ? -21.926 12.516 1.591 1.00 91.19 284 ASN A O 1
ATOM 2269 N N . VAL A 1 285 ? -21.809 12.093 3.793 1.00 94.69 285 VAL A N 1
ATOM 2270 C CA . VAL A 1 285 ? -22.335 13.403 4.215 1.00 94.69 285 VAL A CA 1
ATOM 2271 C C . VAL A 1 285 ? -21.224 14.420 4.472 1.00 94.69 285 VAL A C 1
ATOM 2273 O O . VAL A 1 285 ? -21.395 15.594 4.153 1.00 94.69 285 VAL A O 1
ATOM 2276 N N . HIS A 1 286 ? -20.084 13.998 5.033 1.00 94.25 286 HIS A N 1
ATOM 2277 C CA . HIS A 1 286 ? -19.054 14.933 5.516 1.00 94.25 286 HIS A CA 1
ATOM 2278 C C . HIS A 1 286 ? -17.763 14.924 4.698 1.00 94.25 286 HIS A C 1
ATOM 2280 O O . HIS A 1 286 ? -17.060 15.937 4.671 1.00 94.25 286 HIS A O 1
ATOM 2286 N N . LEU A 1 287 ? -17.417 13.798 4.066 1.00 91.44 287 LEU A N 1
ATOM 2287 C CA . LEU A 1 287 ? -16.098 13.617 3.454 1.00 91.44 287 LEU A CA 1
ATOM 2288 C C . LEU A 1 287 ? -16.109 13.635 1.918 1.00 91.44 287 LEU A C 1
ATOM 2290 O O . LEU A 1 287 ? -15.264 14.301 1.318 1.00 91.44 287 LEU A O 1
ATOM 2294 N N . GLY A 1 288 ? -17.058 12.927 1.305 1.00 84.88 288 GLY A N 1
ATOM 2295 C CA . GLY A 1 288 ? -16.994 12.496 -0.089 1.00 84.88 288 GLY A CA 1
ATOM 2296 C C . GLY A 1 288 ? -16.042 11.305 -0.229 1.00 84.88 288 GLY A C 1
ATOM 2297 O O . GLY A 1 288 ? -14.885 11.385 0.166 1.00 84.88 288 GLY A O 1
ATOM 2298 N N . GLY A 1 289 ? -16.523 10.172 -0.742 1.00 85.94 289 GLY A N 1
ATOM 2299 C CA . GLY A 1 289 ? -15.678 9.000 -0.995 1.00 85.94 289 GLY A CA 1
ATOM 2300 C C . GLY A 1 289 ? -14.772 9.166 -2.221 1.00 85.94 289 GLY A C 1
ATOM 2301 O O . GLY A 1 289 ? -14.756 10.207 -2.878 1.00 85.94 289 GLY A O 1
ATOM 2302 N N . LEU A 1 290 ? -14.043 8.103 -2.564 1.00 90.00 290 LEU A N 1
ATOM 2303 C CA . LEU A 1 290 ? -13.375 8.009 -3.865 1.00 90.00 290 LEU A CA 1
ATOM 2304 C C . LEU A 1 290 ? -14.412 7.921 -4.989 1.00 90.00 290 LEU A C 1
ATOM 2306 O O . LEU A 1 290 ? -15.397 7.184 -4.868 1.00 90.00 290 LEU A O 1
ATOM 2310 N N . SER A 1 291 ? -14.160 8.632 -6.088 1.00 91.06 291 SER A N 1
ATOM 2311 C CA . SER A 1 291 ? -14.914 8.455 -7.334 1.00 91.06 291 SER A CA 1
ATOM 2312 C C . SER A 1 291 ? -14.715 7.044 -7.903 1.00 91.06 291 SER A C 1
ATOM 2314 O O . SER A 1 291 ? -13.763 6.351 -7.549 1.00 91.06 291 SER A O 1
ATOM 2316 N N . GLU A 1 292 ? -15.607 6.603 -8.792 1.00 92.31 292 GLU A N 1
ATOM 2317 C CA . GLU A 1 292 ? -15.469 5.304 -9.469 1.00 92.31 292 GLU A CA 1
ATOM 2318 C C . GLU A 1 292 ? -14.146 5.207 -10.239 1.00 92.31 292 GLU A C 1
ATOM 2320 O O . GLU A 1 292 ? -13.382 4.273 -10.026 1.00 92.31 292 GLU A O 1
ATOM 2325 N N . TYR A 1 293 ? -13.802 6.264 -10.978 1.00 89.94 293 TYR A N 1
ATOM 2326 C CA . TYR A 1 293 ? -12.521 6.383 -11.668 1.00 89.94 293 TYR A CA 1
ATOM 2327 C C . TYR A 1 293 ? -11.309 6.249 -10.730 1.00 89.94 293 TYR A C 1
ATOM 2329 O O . TYR A 1 293 ? -10.342 5.562 -11.046 1.00 89.94 293 TYR A O 1
ATOM 2337 N N . GLU A 1 294 ? -11.341 6.883 -9.553 1.00 91.25 294 GLU A N 1
ATOM 2338 C CA . GLU A 1 294 ? -10.259 6.740 -8.572 1.00 91.25 294 GLU A CA 1
ATOM 2339 C C . GLU A 1 294 ? -10.201 5.325 -7.989 1.00 91.25 294 GLU A C 1
ATOM 2341 O O . GLU A 1 294 ? -9.102 4.812 -7.796 1.00 91.25 294 GLU A O 1
ATOM 2346 N N . ARG A 1 295 ? -11.351 4.679 -7.746 1.00 91.50 295 ARG A N 1
ATOM 2347 C CA . ARG A 1 295 ? -11.408 3.284 -7.278 1.00 91.50 295 ARG A CA 1
ATOM 2348 C C . ARG A 1 295 ? -10.766 2.320 -8.272 1.00 91.50 295 ARG A C 1
ATOM 2350 O O . ARG A 1 295 ? -10.014 1.453 -7.837 1.00 91.50 295 ARG A O 1
ATOM 2357 N N . ASP A 1 296 ? -10.979 2.517 -9.568 1.00 90.12 296 ASP A N 1
ATOM 2358 C CA . ASP A 1 296 ? -10.385 1.677 -10.617 1.00 90.12 296 ASP A CA 1
ATOM 2359 C C . ASP A 1 296 ? -8.860 1.843 -10.729 1.00 90.12 296 ASP A C 1
ATOM 2361 O O . ASP A 1 296 ? -8.153 0.944 -11.187 1.00 90.12 296 ASP A O 1
ATOM 2365 N N . LEU A 1 297 ? -8.323 2.979 -10.271 1.00 91.56 297 LEU A N 1
ATOM 2366 C CA . LEU A 1 297 ? -6.883 3.243 -10.244 1.00 91.56 297 LEU A CA 1
ATOM 2367 C C . LEU A 1 297 ? -6.173 2.622 -9.034 1.00 91.56 297 LEU A C 1
ATOM 2369 O O . LEU A 1 297 ? -4.932 2.538 -9.032 1.00 91.56 297 LEU A O 1
ATOM 2373 N N . LEU A 1 298 ? -6.910 2.180 -8.007 1.00 90.88 298 LEU A N 1
ATOM 2374 C CA . LEU A 1 298 ? -6.307 1.490 -6.871 1.00 90.88 298 LEU A CA 1
ATOM 2375 C C . LEU A 1 298 ? -5.673 0.176 -7.356 1.00 90.88 298 LEU A C 1
ATOM 2377 O O . LEU A 1 298 ? -6.304 -0.590 -8.084 1.00 90.88 298 LEU A O 1
ATOM 2381 N N . PRO A 1 299 ? -4.416 -0.114 -6.973 1.00 86.94 299 PRO A N 1
ATOM 2382 C CA . PRO A 1 299 ? -3.795 -1.381 -7.320 1.00 86.94 299 PRO A CA 1
ATOM 2383 C C . PRO A 1 299 ? -4.619 -2.533 -6.754 1.00 86.94 299 PRO A C 1
ATOM 2385 O O . PRO A 1 299 ? -5.022 -2.508 -5.590 1.00 86.94 299 PRO A O 1
ATOM 2388 N N . GLN A 1 300 ? -4.847 -3.549 -7.577 1.00 82.12 300 GLN A N 1
ATOM 2389 C CA . GLN A 1 300 ? -5.489 -4.770 -7.117 1.00 82.12 300 GLN A CA 1
ATOM 2390 C C . GLN A 1 300 ? -4.562 -5.511 -6.146 1.00 82.12 300 GLN A C 1
ATOM 2392 O O . GLN A 1 300 ? -3.336 -5.399 -6.229 1.00 82.12 300 GLN A O 1
ATOM 2397 N N . GLY A 1 301 ? -5.156 -6.273 -5.227 1.00 75.69 301 GLY A N 1
ATOM 2398 C CA . GLY A 1 301 ? -4.407 -7.211 -4.396 1.00 75.69 301 GLY A CA 1
ATOM 2399 C C . GLY A 1 301 ? -3.797 -8.338 -5.233 1.00 75.69 301 GLY A C 1
ATOM 2400 O O . GLY A 1 301 ? -4.146 -8.539 -6.398 1.00 75.69 301 GLY A O 1
ATOM 2401 N N . LEU A 1 302 ? -2.879 -9.093 -4.634 1.00 82.69 302 LEU A N 1
ATOM 2402 C CA . LEU A 1 302 ? -2.316 -10.268 -5.291 1.00 82.69 302 LEU A CA 1
ATOM 2403 C C . LEU A 1 302 ? -3.382 -11.346 -5.547 1.00 82.69 302 LEU A C 1
ATOM 2405 O O . LEU A 1 302 ? -4.252 -11.558 -4.697 1.00 82.69 302 LEU A O 1
ATOM 2409 N N . PRO A 1 303 ? -3.276 -12.101 -6.658 1.00 84.44 303 PRO A N 1
ATOM 2410 C CA . PRO A 1 303 ? -4.084 -13.297 -6.850 1.00 84.44 303 PRO A CA 1
ATOM 2411 C C . PRO A 1 303 ? -3.893 -14.292 -5.696 1.00 84.44 303 PRO A C 1
ATOM 2413 O O . PRO A 1 303 ? -2.792 -14.449 -5.156 1.00 84.44 303 PRO A O 1
ATOM 2416 N N . ARG A 1 304 ? -4.974 -14.992 -5.329 1.00 84.75 304 ARG A N 1
ATOM 2417 C CA . ARG A 1 304 ? -5.028 -15.887 -4.157 1.00 84.75 304 ARG A CA 1
ATOM 2418 C C . ARG A 1 304 ? -3.944 -16.970 -4.176 1.00 84.75 304 ARG A C 1
ATOM 2420 O O . ARG A 1 304 ? -3.427 -17.319 -3.119 1.00 84.75 304 ARG A O 1
ATOM 2427 N N . GLU A 1 305 ? -3.574 -17.473 -5.351 1.00 84.75 305 GLU A N 1
ATOM 2428 C CA . GLU A 1 305 ? -2.501 -18.463 -5.515 1.00 84.75 305 GLU A CA 1
ATOM 2429 C C . GLU A 1 305 ? -1.141 -17.994 -4.967 1.00 84.75 305 GLU A C 1
ATOM 2431 O O . GLU A 1 305 ? -0.431 -18.773 -4.329 1.00 84.75 305 GLU A O 1
ATOM 2436 N N . PHE A 1 306 ? -0.790 -16.713 -5.138 1.00 85.75 306 PHE A N 1
ATOM 2437 C CA . PHE A 1 306 ? 0.463 -16.150 -4.627 1.00 85.75 306 PHE A CA 1
ATOM 2438 C C . PHE A 1 306 ? 0.416 -15.961 -3.112 1.00 85.75 306 PHE A C 1
ATOM 2440 O O . PHE A 1 306 ? 1.415 -16.200 -2.435 1.00 85.75 306 PHE A O 1
ATOM 2447 N N . VAL A 1 307 ? -0.748 -15.583 -2.576 1.00 86.06 307 VAL A N 1
ATOM 2448 C CA . VAL A 1 307 ? -0.962 -15.473 -1.127 1.00 86.06 307 VAL A CA 1
ATOM 2449 C C . VAL A 1 307 ? -0.800 -16.844 -0.470 1.00 86.06 307 VAL A C 1
ATOM 2451 O O . VAL A 1 307 ? 0.031 -17.013 0.421 1.00 86.06 307 VAL A O 1
ATOM 2454 N N . GLN A 1 308 ? -1.482 -17.867 -0.995 1.00 86.25 308 GLN A N 1
ATOM 2455 C CA . GLN A 1 308 ? -1.375 -19.240 -0.493 1.00 86.25 308 GLN A CA 1
ATOM 2456 C C . GLN A 1 308 ? 0.054 -19.787 -0.582 1.00 86.25 308 GLN A C 1
ATOM 2458 O O . GLN A 1 308 ? 0.501 -20.479 0.335 1.00 86.25 308 GLN A O 1
ATOM 2463 N N . MET A 1 309 ? 0.797 -19.452 -1.640 1.00 86.25 309 MET A N 1
ATOM 2464 C CA . MET A 1 309 ? 2.199 -19.848 -1.806 1.00 86.25 309 MET A CA 1
ATOM 2465 C C . MET A 1 309 ? 3.110 -19.301 -0.695 1.00 86.25 309 MET A C 1
ATOM 2467 O O . MET A 1 309 ? 4.056 -19.975 -0.284 1.00 86.25 309 MET A O 1
ATOM 2471 N N . VAL A 1 310 ? 2.842 -18.097 -0.187 1.00 88.31 310 VAL A N 1
ATOM 2472 C CA . VAL A 1 310 ? 3.615 -17.496 0.912 1.00 88.31 310 VAL A CA 1
ATOM 2473 C C . VAL A 1 310 ? 3.120 -17.976 2.279 1.00 88.31 310 VAL A C 1
ATOM 2475 O O . VAL A 1 310 ? 3.926 -18.266 3.167 1.00 88.31 310 VAL A O 1
ATOM 2478 N N . GLU A 1 311 ? 1.806 -18.087 2.462 1.00 85.62 311 GLU A N 1
ATOM 2479 C CA . GLU A 1 311 ? 1.201 -18.471 3.740 1.00 85.62 311 GLU A CA 1
ATOM 2480 C C . GLU A 1 311 ? 1.393 -19.953 4.055 1.00 85.62 311 GLU A C 1
ATOM 2482 O O . GLU A 1 311 ? 1.878 -20.290 5.133 1.00 85.62 311 GLU A O 1
ATOM 2487 N N . SER A 1 312 ? 1.073 -20.831 3.105 1.00 81.88 312 SER A N 1
ATOM 2488 C CA . SER A 1 312 ? 1.032 -22.287 3.299 1.00 81.88 312 SER A CA 1
ATOM 2489 C C . SER A 1 312 ? 2.185 -23.045 2.635 1.00 81.88 312 SER A C 1
ATOM 2491 O O . SER A 1 312 ? 2.382 -24.224 2.918 1.00 81.88 312 SER A O 1
ATOM 2493 N N . GLY A 1 313 ? 2.959 -22.387 1.765 1.00 78.19 313 GLY A N 1
ATOM 2494 C CA . GLY A 1 313 ? 4.060 -23.025 1.046 1.00 78.19 313 GLY A CA 1
ATOM 2495 C C . GLY A 1 313 ? 5.241 -23.415 1.939 1.00 78.19 313 GLY A C 1
ATOM 2496 O O . GLY A 1 313 ? 5.483 -22.816 2.992 1.00 78.19 313 GLY A O 1
ATOM 2497 N N . ASP A 1 314 ? 6.010 -24.403 1.477 1.00 80.00 314 ASP A N 1
ATOM 2498 C CA . ASP A 1 314 ? 7.295 -24.765 2.072 1.00 80.00 314 ASP A CA 1
ATOM 2499 C C . ASP A 1 314 ? 8.401 -23.841 1.534 1.00 80.00 314 ASP A C 1
ATOM 2501 O O . ASP A 1 314 ? 8.593 -23.720 0.323 1.00 80.00 314 ASP A O 1
ATOM 2505 N N . TRP A 1 315 ? 9.096 -23.155 2.443 1.00 87.00 315 TRP A N 1
ATOM 2506 C CA . TRP A 1 315 ? 10.098 -22.122 2.143 1.00 87.00 315 TRP A CA 1
ATOM 2507 C C . TRP A 1 315 ? 11.534 -22.600 2.402 1.00 87.00 315 TRP A C 1
ATOM 2509 O O . TRP A 1 315 ? 12.430 -21.802 2.677 1.00 87.00 315 TRP A O 1
ATOM 2519 N N . GLY A 1 316 ? 11.771 -23.911 2.318 1.00 84.94 316 GLY A N 1
ATOM 2520 C CA . GLY A 1 316 ? 13.110 -24.480 2.415 1.00 84.94 316 GLY A CA 1
ATOM 2521 C C . GLY A 1 316 ? 13.994 -24.173 1.191 1.00 84.94 316 GLY A C 1
ATOM 2522 O O . GLY A 1 316 ? 13.504 -24.121 0.059 1.00 84.94 316 GLY A O 1
ATOM 2523 N N . PRO A 1 317 ? 15.314 -23.998 1.376 1.00 87.62 317 PRO A N 1
ATOM 2524 C CA . PRO A 1 317 ? 16.235 -23.796 0.266 1.00 87.62 317 PRO A CA 1
ATOM 2525 C C . PRO A 1 317 ? 16.403 -25.072 -0.560 1.00 87.62 317 PRO A C 1
ATOM 2527 O O . PRO A 1 317 ? 16.541 -26.168 -0.022 1.00 87.62 317 PRO A O 1
ATOM 2530 N N . VAL A 1 318 ? 16.478 -24.926 -1.880 1.00 84.38 318 VAL A N 1
ATOM 2531 C CA . VAL A 1 318 ? 16.777 -26.039 -2.791 1.00 84.38 318 VAL A CA 1
ATOM 2532 C C . VAL A 1 318 ? 18.291 -26.183 -2.968 1.00 84.38 318 VAL A C 1
ATOM 2534 O O . VAL A 1 318 ? 18.994 -25.180 -3.137 1.00 84.38 318 VAL A O 1
ATOM 2537 N N . ASP A 1 319 ? 18.808 -27.416 -2.948 1.00 81.62 319 ASP A N 1
ATOM 2538 C CA . ASP A 1 319 ? 20.228 -27.696 -3.217 1.00 81.62 319 ASP A CA 1
ATOM 2539 C C . ASP A 1 319 ? 20.665 -27.207 -4.615 1.00 81.62 319 ASP A C 1
ATOM 2541 O O . ASP A 1 319 ? 19.919 -27.338 -5.584 1.00 81.62 319 ASP A O 1
ATOM 2545 N N . SER A 1 320 ? 21.890 -26.687 -4.754 1.00 75.56 320 SER A N 1
ATOM 2546 C CA . SER A 1 320 ? 22.393 -26.079 -6.000 1.00 75.56 320 SER A CA 1
ATOM 2547 C C . SER A 1 320 ? 22.376 -27.026 -7.210 1.00 75.56 320 SER A C 1
ATOM 2549 O O . SER A 1 320 ? 22.131 -26.589 -8.343 1.00 75.56 320 SER A O 1
ATOM 2551 N N . ARG A 1 321 ? 22.595 -28.334 -7.006 1.00 75.06 321 ARG A N 1
ATOM 2552 C CA . ARG A 1 321 ? 22.533 -29.337 -8.081 1.00 75.06 321 ARG A CA 1
ATOM 2553 C C . ARG A 1 321 ? 21.088 -29.609 -8.491 1.00 75.06 321 ARG A C 1
ATOM 2555 O O . ARG A 1 321 ? 20.801 -29.716 -9.685 1.00 75.06 321 ARG A O 1
ATOM 2562 N N . ALA A 1 322 ? 20.180 -29.677 -7.518 1.00 77.88 322 ALA A N 1
ATOM 2563 C CA . ALA A 1 322 ? 18.746 -29.791 -7.770 1.00 77.88 322 ALA A CA 1
ATOM 2564 C C . ALA A 1 322 ? 18.199 -28.533 -8.465 1.00 77.88 322 ALA A C 1
ATOM 2566 O O . ALA A 1 322 ? 17.483 -28.659 -9.457 1.00 77.88 322 ALA A O 1
ATOM 2567 N N . ALA A 1 323 ? 18.613 -27.341 -8.028 1.00 78.38 323 ALA A N 1
ATOM 2568 C CA . ALA A 1 323 ? 18.270 -26.064 -8.645 1.00 78.38 323 ALA A CA 1
ATOM 2569 C C . ALA A 1 323 ? 18.723 -26.015 -10.110 1.00 78.38 323 ALA A C 1
ATOM 2571 O O . ALA A 1 323 ? 17.904 -25.765 -10.987 1.00 78.38 323 ALA A O 1
ATOM 2572 N N . SER A 1 324 ? 19.975 -26.388 -10.401 1.00 75.12 324 SER A N 1
ATOM 2573 C CA . SER A 1 324 ? 20.486 -26.476 -11.781 1.00 75.12 324 SER A CA 1
ATOM 2574 C C . SER A 1 324 ? 19.648 -27.405 -12.668 1.00 75.12 324 SER A C 1
ATOM 2576 O O . SER A 1 324 ? 19.467 -27.141 -13.853 1.00 75.12 324 SER A O 1
ATOM 2578 N N . LYS A 1 325 ? 19.153 -28.519 -12.111 1.00 76.31 325 LYS A N 1
ATOM 2579 C CA . LYS A 1 325 ? 18.310 -29.479 -12.836 1.00 76.31 325 LYS A CA 1
ATOM 2580 C C . LYS A 1 325 ? 16.901 -28.931 -13.069 1.00 76.31 325 LYS A C 1
ATOM 2582 O O . LYS A 1 325 ? 16.362 -29.100 -14.152 1.00 76.31 325 LYS A O 1
ATOM 2587 N N . ILE A 1 326 ? 16.323 -28.273 -12.067 1.00 74.69 326 ILE A N 1
ATOM 2588 C CA . ILE A 1 326 ? 14.999 -27.639 -12.140 1.00 74.69 326 ILE A CA 1
ATOM 2589 C C . ILE A 1 326 ? 14.997 -26.538 -13.202 1.00 74.69 326 ILE A C 1
ATOM 2591 O O . ILE A 1 326 ? 14.118 -26.502 -14.049 1.00 74.69 326 ILE A O 1
ATOM 2595 N N . VAL A 1 327 ? 16.030 -25.704 -13.192 1.00 71.88 327 VAL A N 1
ATOM 2596 C CA . VAL A 1 327 ? 16.199 -24.564 -14.092 1.00 71.88 327 VAL A CA 1
ATOM 2597 C C . VAL A 1 327 ? 16.406 -24.987 -15.559 1.00 71.88 327 VAL A C 1
ATOM 2599 O O . VAL A 1 327 ? 16.031 -24.255 -16.468 1.00 71.88 327 VAL A O 1
ATOM 2602 N N . ARG A 1 328 ? 16.981 -26.173 -15.806 1.00 69.44 328 ARG A N 1
ATOM 2603 C CA . ARG A 1 328 ? 17.186 -26.731 -17.159 1.00 69.44 328 ARG A CA 1
ATOM 2604 C C . ARG A 1 328 ? 16.013 -27.569 -17.670 1.00 69.44 328 ARG A C 1
ATOM 2606 O O . ARG A 1 328 ? 15.952 -27.859 -18.862 1.00 69.44 328 ARG A O 1
ATOM 2613 N N . ASN A 1 329 ? 15.108 -27.990 -16.789 1.00 68.38 329 ASN A N 1
ATOM 2614 C CA . ASN A 1 329 ? 13.979 -28.835 -17.151 1.00 68.38 329 ASN A CA 1
ATOM 2615 C C . ASN A 1 329 ? 12.761 -27.971 -17.508 1.00 68.38 329 ASN A C 1
ATOM 2617 O O . ASN A 1 329 ? 12.079 -27.478 -16.618 1.00 68.38 329 ASN A O 1
ATOM 2621 N N . LEU A 1 330 ? 12.427 -27.897 -18.799 1.00 55.69 330 LEU A N 1
ATOM 2622 C CA . LEU A 1 330 ? 11.273 -27.161 -19.347 1.00 55.69 330 LEU A CA 1
ATOM 2623 C C . LEU A 1 330 ? 9.890 -27.751 -18.972 1.00 55.69 330 LEU A C 1
ATOM 2625 O O . LEU A 1 330 ? 8.864 -27.278 -19.450 1.00 55.69 330 LEU A O 1
ATOM 2629 N N . SER A 1 331 ? 9.832 -28.810 -18.156 1.00 53.97 331 SER A N 1
ATOM 2630 C CA . SER A 1 331 ? 8.584 -29.496 -17.793 1.00 53.97 331 SER A CA 1
ATOM 2631 C C . SER A 1 331 ? 7.773 -28.711 -16.752 1.00 53.97 331 SER A C 1
ATOM 2633 O O . SER A 1 331 ? 8.306 -28.357 -15.700 1.00 53.97 331 SER A O 1
ATOM 2635 N N . SER A 1 332 ? 6.473 -28.544 -17.006 1.00 50.34 332 SER A N 1
ATOM 2636 C CA . SER A 1 332 ? 5.487 -27.661 -16.353 1.00 50.34 332 SER A CA 1
ATOM 2637 C C . SER A 1 332 ? 5.166 -27.887 -14.862 1.00 50.34 332 SER A C 1
ATOM 2639 O O . SER A 1 332 ? 4.085 -27.515 -14.410 1.00 50.34 332 SER A O 1
ATOM 2641 N N . THR A 1 333 ? 6.035 -28.501 -14.056 1.00 49.81 333 THR A N 1
ATOM 2642 C CA . THR A 1 333 ? 5.715 -28.737 -12.639 1.00 49.81 333 THR A CA 1
ATOM 2643 C C . THR A 1 333 ? 5.970 -27.474 -11.813 1.00 49.81 333 THR A C 1
ATOM 2645 O O . THR A 1 333 ? 7.093 -27.226 -11.380 1.00 49.81 333 THR A O 1
ATOM 2648 N N . SER A 1 334 ? 4.909 -26.700 -11.581 1.00 50.50 334 SER A N 1
ATOM 2649 C CA . SER A 1 334 ? 4.836 -25.478 -10.760 1.00 50.50 334 SER A CA 1
ATOM 2650 C C . SER A 1 334 ? 5.099 -25.678 -9.259 1.00 50.50 334 SER A C 1
ATOM 2652 O O . SER A 1 334 ? 5.086 -24.709 -8.507 1.00 50.50 334 SER A O 1
ATOM 2654 N N . HIS A 1 335 ? 5.324 -26.914 -8.803 1.00 53.88 335 HIS A N 1
ATOM 2655 C CA . HIS A 1 335 ? 5.479 -27.240 -7.388 1.00 53.88 335 HIS A CA 1
ATOM 2656 C C . HIS A 1 335 ? 6.885 -27.768 -7.086 1.00 53.88 335 HIS A C 1
ATOM 2658 O O . HIS A 1 335 ? 7.194 -28.941 -7.303 1.00 53.88 335 HIS A O 1
ATOM 2664 N N . ILE A 1 336 ? 7.727 -26.902 -6.512 1.00 56.69 336 ILE A N 1
ATOM 2665 C CA . ILE A 1 336 ? 9.019 -27.283 -5.912 1.00 56.69 336 ILE A CA 1
ATOM 2666 C C . ILE A 1 336 ? 8.821 -28.133 -4.635 1.00 56.69 336 ILE A C 1
ATOM 2668 O O . ILE A 1 336 ? 9.716 -28.886 -4.257 1.00 56.69 336 ILE A O 1
ATOM 2672 N N . GLY A 1 337 ? 7.628 -28.092 -4.025 1.00 46.88 337 GLY A N 1
ATOM 2673 C CA . GLY A 1 337 ? 7.303 -28.630 -2.692 1.00 46.88 337 GLY A CA 1
ATOM 2674 C C . GLY A 1 337 ? 7.466 -30.139 -2.446 1.00 46.88 337 GLY A C 1
ATOM 2675 O O . GLY A 1 337 ? 7.181 -30.584 -1.347 1.00 46.88 337 GLY A O 1
ATOM 2676 N N . ASN A 1 338 ? 7.940 -30.926 -3.418 1.00 51.50 338 ASN A N 1
ATOM 2677 C CA . ASN A 1 338 ? 8.237 -32.359 -3.252 1.00 51.50 338 ASN A CA 1
ATOM 2678 C C . ASN A 1 338 ? 9.713 -32.720 -3.539 1.00 51.50 338 ASN A C 1
ATOM 2680 O O . ASN A 1 338 ? 10.026 -33.886 -3.787 1.00 51.50 338 ASN A O 1
ATOM 2684 N N . ARG A 1 339 ? 10.645 -31.750 -3.577 1.00 59.47 339 ARG A N 1
ATOM 2685 C CA . ARG A 1 339 ? 12.046 -31.986 -3.992 1.00 59.47 339 ARG A CA 1
ATOM 2686 C C . ARG A 1 339 ? 13.087 -31.472 -2.991 1.00 59.47 339 ARG A C 1
ATOM 2688 O O . ARG A 1 339 ? 12.870 -30.490 -2.300 1.00 59.47 339 ARG A O 1
ATOM 2695 N N . VAL A 1 340 ? 14.220 -32.186 -2.959 1.00 59.50 340 VAL A N 1
ATOM 2696 C CA . VAL A 1 340 ? 15.337 -32.145 -1.990 1.00 59.50 340 VAL A CA 1
ATOM 2697 C C . VAL A 1 340 ? 15.666 -30.739 -1.468 1.00 59.50 340 VAL A C 1
ATOM 2699 O O . VAL A 1 340 ? 16.426 -29.987 -2.085 1.00 59.50 340 VAL A O 1
ATOM 2702 N N . LEU A 1 341 ? 15.119 -30.421 -0.296 1.00 67.56 341 LEU A N 1
ATOM 2703 C CA . LEU A 1 341 ? 15.495 -29.252 0.492 1.00 67.56 341 LEU A CA 1
ATOM 2704 C C . LEU A 1 341 ? 16.878 -29.482 1.115 1.00 67.56 341 LEU A C 1
ATOM 2706 O O . LEU A 1 341 ? 17.169 -30.578 1.603 1.00 67.56 341 LEU A O 1
ATOM 2710 N N . CYS A 1 342 ? 17.741 -28.468 1.101 1.00 74.69 342 CYS A N 1
ATOM 2711 C CA . CYS A 1 342 ? 19.045 -28.531 1.754 1.00 74.69 342 CYS A CA 1
ATOM 2712 C C . CYS A 1 342 ? 18.992 -27.955 3.179 1.00 74.69 342 CYS A C 1
ATOM 2714 O O . CYS A 1 342 ? 18.160 -27.114 3.508 1.00 74.69 342 CYS A O 1
ATOM 2716 N N . LYS A 1 343 ? 19.905 -28.402 4.050 1.00 78.62 343 LYS A N 1
ATOM 2717 C CA . LYS A 1 343 ? 20.027 -27.923 5.443 1.00 78.62 343 LYS A CA 1
ATOM 2718 C C . LYS A 1 343 ? 20.936 -26.691 5.562 1.00 78.62 343 LYS A C 1
ATOM 2720 O O . LYS A 1 343 ? 21.725 -26.581 6.497 1.00 78.62 343 LYS A O 1
ATOM 2725 N N . ASP A 1 344 ? 20.885 -25.790 4.583 1.00 86.25 344 ASP A N 1
ATOM 2726 C CA . ASP A 1 344 ? 21.683 -24.563 4.611 1.00 86.25 344 ASP A CA 1
ATOM 2727 C C . ASP A 1 344 ? 21.058 -23.555 5.585 1.00 86.25 344 ASP A C 1
ATOM 2729 O O . ASP A 1 344 ? 20.139 -22.814 5.235 1.00 86.25 344 ASP A O 1
ATOM 2733 N N . ASN A 1 345 ? 21.569 -23.529 6.818 1.00 87.81 345 ASN A N 1
ATOM 2734 C CA . ASN A 1 345 ? 21.055 -22.668 7.885 1.00 87.81 345 ASN A CA 1
ATOM 2735 C C . ASN A 1 345 ? 21.066 -21.178 7.512 1.00 87.81 345 ASN A C 1
ATOM 2737 O O . ASN A 1 345 ? 20.142 -20.454 7.880 1.00 87.81 345 ASN A O 1
ATOM 2741 N N . LYS A 1 346 ? 22.073 -20.718 6.755 1.00 90.06 346 LYS A N 1
ATOM 2742 C CA . LYS A 1 346 ? 22.175 -19.309 6.357 1.00 90.06 346 LYS A CA 1
ATOM 2743 C C . LYS A 1 346 ? 21.070 -18.959 5.365 1.00 90.06 346 LYS A C 1
ATOM 2745 O O . LYS A 1 346 ? 20.411 -17.935 5.526 1.00 90.06 346 LYS A O 1
ATOM 2750 N N . ARG A 1 347 ? 20.834 -19.806 4.359 1.00 91.44 347 ARG A N 1
ATOM 2751 C CA . ARG A 1 347 ? 19.735 -19.604 3.400 1.00 91.44 347 ARG A CA 1
ATOM 2752 C C . ARG A 1 347 ? 18.367 -19.727 4.069 1.00 91.44 347 ARG A C 1
ATOM 2754 O O . ARG A 1 347 ? 17.504 -18.906 3.777 1.00 91.44 347 ARG A O 1
ATOM 2761 N N . ILE A 1 348 ? 18.188 -20.679 4.990 1.00 90.56 348 ILE A N 1
ATOM 2762 C CA . ILE A 1 348 ? 16.950 -20.844 5.776 1.00 90.56 348 ILE A CA 1
ATOM 2763 C C . ILE A 1 348 ? 16.622 -19.562 6.548 1.00 90.56 348 ILE A C 1
ATOM 2765 O O . ILE A 1 348 ? 15.496 -19.075 6.479 1.00 90.56 348 ILE A O 1
ATOM 2769 N N . GLU A 1 349 ? 17.597 -18.979 7.249 1.00 90.06 349 GLU A N 1
ATOM 2770 C CA . GLU A 1 349 ? 17.381 -17.749 8.018 1.00 90.06 349 GLU A CA 1
ATOM 2771 C C . GLU A 1 349 ? 16.924 -16.585 7.122 1.00 90.06 349 GLU A C 1
ATOM 2773 O O . GLU A 1 349 ? 15.984 -15.862 7.461 1.00 90.06 349 GLU A O 1
ATOM 2778 N N . ILE A 1 350 ? 17.558 -16.415 5.958 1.00 90.06 350 ILE A N 1
ATOM 2779 C CA . ILE A 1 350 ? 17.223 -15.330 5.027 1.00 90.06 350 ILE A CA 1
ATOM 2780 C C . ILE A 1 350 ? 15.856 -15.569 4.378 1.00 90.06 350 ILE A C 1
ATOM 2782 O O . ILE A 1 350 ? 15.058 -14.638 4.285 1.00 90.06 350 ILE A O 1
ATOM 2786 N N . LEU A 1 351 ? 15.551 -16.805 3.975 1.00 92.56 351 LEU A N 1
ATOM 2787 C CA . LEU A 1 351 ? 14.249 -17.177 3.416 1.00 92.56 351 LEU A CA 1
ATOM 2788 C C . LEU A 1 351 ? 13.114 -16.946 4.414 1.00 92.56 351 LEU A C 1
ATOM 2790 O O . LEU A 1 351 ? 12.081 -16.401 4.032 1.00 92.56 351 LEU A O 1
ATOM 2794 N N . ASN A 1 352 ? 13.325 -17.265 5.694 1.00 90.12 352 ASN A N 1
ATOM 2795 C CA . ASN A 1 352 ? 12.359 -16.960 6.748 1.00 90.12 352 ASN A CA 1
ATOM 2796 C C . ASN A 1 352 ? 12.116 -15.450 6.864 1.00 90.12 352 ASN A C 1
ATOM 2798 O O . ASN A 1 352 ? 10.967 -15.022 6.904 1.00 90.12 352 ASN A O 1
ATOM 2802 N N . LYS A 1 353 ? 13.175 -14.630 6.834 1.00 90.69 353 LYS A N 1
ATOM 2803 C CA . LYS A 1 353 ? 13.052 -13.161 6.847 1.00 90.69 353 LYS A CA 1
ATOM 2804 C C . LYS A 1 353 ? 12.288 -12.629 5.628 1.00 90.69 353 LYS A C 1
ATOM 2806 O O . LYS A 1 353 ? 11.396 -11.797 5.784 1.00 90.69 353 LYS A O 1
ATOM 2811 N N . ILE A 1 354 ? 12.592 -13.131 4.429 1.00 91.06 354 ILE A N 1
ATOM 2812 C CA . ILE A 1 354 ? 11.877 -12.794 3.185 1.00 91.06 354 ILE A CA 1
ATOM 2813 C C . ILE A 1 354 ? 10.393 -13.153 3.305 1.00 91.06 354 ILE A C 1
ATOM 2815 O O . ILE A 1 354 ? 9.537 -12.307 3.039 1.00 91.06 354 ILE A O 1
ATOM 2819 N N . ARG A 1 355 ? 10.085 -14.381 3.739 1.00 91.44 355 ARG A N 1
ATOM 2820 C CA . ARG A 1 355 ? 8.711 -14.862 3.918 1.00 91.44 355 ARG A CA 1
ATOM 2821 C C . ARG A 1 355 ? 7.950 -13.992 4.911 1.00 91.44 355 ARG A C 1
ATOM 2823 O O . ARG A 1 355 ? 6.852 -13.554 4.589 1.00 91.44 355 ARG A O 1
ATOM 2830 N N . SER A 1 356 ? 8.538 -13.680 6.066 1.00 88.12 356 SER A N 1
ATOM 2831 C CA . SER A 1 356 ? 7.917 -12.798 7.060 1.00 88.12 356 SER A CA 1
ATOM 2832 C C . SER A 1 356 ? 7.627 -11.405 6.498 1.00 88.12 356 SER A C 1
ATOM 2834 O O . SER A 1 356 ? 6.544 -10.874 6.725 1.00 88.12 356 SER A O 1
ATOM 2836 N N . CYS A 1 357 ? 8.539 -10.820 5.712 1.00 88.06 357 CYS A N 1
ATOM 2837 C CA . CYS A 1 357 ? 8.270 -9.549 5.036 1.00 88.06 357 CYS A CA 1
ATOM 2838 C C . CYS A 1 357 ? 7.086 -9.647 4.065 1.00 88.06 357 CYS A C 1
ATOM 2840 O O . CYS A 1 357 ? 6.211 -8.784 4.090 1.00 88.06 357 CYS A O 1
ATOM 2842 N N . LEU A 1 358 ? 7.032 -10.690 3.231 1.00 90.19 358 LEU A N 1
ATOM 2843 C CA . LEU A 1 358 ? 5.925 -10.901 2.292 1.00 90.19 358 LEU A CA 1
ATOM 2844 C C . LEU A 1 358 ? 4.589 -11.099 3.019 1.00 90.19 358 LEU A C 1
ATOM 2846 O O . LEU A 1 358 ? 3.598 -10.488 2.631 1.00 90.19 358 LEU A O 1
ATOM 2850 N N . GLN A 1 359 ? 4.573 -11.876 4.104 1.00 88.00 359 GLN A N 1
ATOM 2851 C CA . GLN A 1 359 ? 3.388 -12.068 4.946 1.00 88.00 359 GLN A CA 1
ATOM 2852 C C . GLN A 1 359 ? 2.887 -10.745 5.529 1.00 88.00 359 GLN A C 1
ATOM 2854 O O . GLN A 1 359 ? 1.687 -10.489 5.505 1.00 88.00 359 GLN A O 1
ATOM 2859 N N . LEU A 1 360 ? 3.789 -9.873 5.995 1.00 85.75 360 LEU A N 1
ATOM 2860 C CA . LEU A 1 360 ? 3.406 -8.546 6.480 1.00 85.75 360 LEU A CA 1
ATOM 2861 C C . LEU A 1 360 ? 2.761 -7.705 5.379 1.00 85.75 360 LEU A C 1
ATOM 2863 O O . LEU A 1 360 ? 1.733 -7.083 5.627 1.00 85.75 360 LEU A O 1
ATOM 2867 N N . PHE A 1 361 ? 3.327 -7.692 4.169 1.00 86.19 361 PHE A N 1
ATOM 2868 C CA . PHE A 1 361 ? 2.716 -6.974 3.051 1.00 86.19 361 PHE A CA 1
ATOM 2869 C C . PHE A 1 361 ? 1.331 -7.518 2.696 1.00 86.19 361 PHE A C 1
ATOM 2871 O O . PHE A 1 361 ? 0.430 -6.729 2.431 1.00 86.19 361 PHE A O 1
ATOM 2878 N N . MET A 1 362 ? 1.160 -8.841 2.693 1.00 86.75 362 MET A N 1
ATOM 2879 C CA . MET A 1 362 ? -0.122 -9.483 2.396 1.00 86.75 362 MET A CA 1
ATOM 2880 C C . MET A 1 362 ? -1.169 -9.189 3.471 1.00 86.75 362 MET A C 1
ATOM 2882 O O . MET A 1 362 ? -2.298 -8.861 3.134 1.00 86.75 362 MET A O 1
ATOM 2886 N N . ALA A 1 363 ? -0.786 -9.214 4.750 1.00 83.94 363 ALA A N 1
ATOM 2887 C CA . ALA A 1 363 ? -1.698 -8.972 5.869 1.00 83.94 363 ALA A CA 1
ATOM 2888 C C . ALA A 1 363 ? -2.333 -7.569 5.863 1.00 83.94 363 ALA A C 1
ATOM 2890 O O . ALA A 1 363 ? -3.396 -7.379 6.448 1.00 83.94 363 ALA A O 1
ATOM 2891 N N . ILE A 1 364 ? -1.686 -6.586 5.227 1.00 81.19 364 ILE A N 1
ATOM 2892 C CA . ILE A 1 364 ? -2.201 -5.215 5.096 1.00 81.19 364 ILE A CA 1
ATOM 2893 C C . ILE A 1 364 ? -2.551 -4.834 3.646 1.00 81.19 364 ILE A C 1
ATOM 2895 O O . ILE A 1 364 ? -2.657 -3.645 3.347 1.00 81.19 364 ILE A O 1
ATOM 2899 N N . ASP A 1 365 ? -2.688 -5.812 2.741 1.00 84.69 365 ASP A N 1
ATOM 2900 C CA . ASP A 1 365 ? -2.969 -5.612 1.308 1.00 84.69 365 ASP A CA 1
ATOM 2901 C C . ASP A 1 365 ? -2.008 -4.625 0.605 1.00 84.69 365 ASP A C 1
ATOM 2903 O O . ASP A 1 365 ? -2.407 -3.842 -0.254 1.00 84.69 365 ASP A O 1
ATOM 2907 N N . CYS A 1 366 ? -0.721 -4.631 0.963 1.00 85.81 366 CYS A N 1
ATOM 2908 C CA . CYS A 1 366 ? 0.272 -3.651 0.501 1.00 85.81 366 CYS A CA 1
ATOM 2909 C C . CYS A 1 366 ? 1.292 -4.220 -0.507 1.00 85.81 366 CYS A C 1
ATOM 2911 O O . CYS A 1 366 ? 2.412 -3.722 -0.645 1.00 85.81 366 CYS A O 1
ATOM 2913 N N . PHE A 1 367 ? 0.909 -5.263 -1.250 1.00 87.69 367 PHE A N 1
ATOM 2914 C CA . PHE A 1 367 ? 1.719 -5.837 -2.328 1.00 87.69 367 PHE A CA 1
ATOM 2915 C C . PHE A 1 367 ? 0.953 -5.843 -3.655 1.00 87.69 367 PHE A C 1
ATOM 2917 O O . PHE A 1 367 ? 0.003 -6.600 -3.822 1.00 87.69 367 PHE A O 1
ATOM 2924 N N . ALA A 1 368 ? 1.372 -5.003 -4.602 1.00 87.94 368 ALA A N 1
ATOM 2925 C CA . ALA A 1 368 ? 0.730 -4.867 -5.906 1.00 87.94 368 ALA A CA 1
ATOM 2926 C C . ALA A 1 368 ? 1.294 -5.859 -6.946 1.00 87.94 368 ALA A C 1
ATOM 2928 O O . ALA A 1 368 ? 2.447 -6.290 -6.821 1.00 87.94 368 ALA A O 1
ATOM 2929 N N . PRO A 1 369 ? 0.561 -6.132 -8.044 1.00 85.25 369 PRO A N 1
ATOM 2930 C CA . PRO A 1 369 ? 1.065 -6.893 -9.186 1.00 85.25 369 PRO A CA 1
ATOM 2931 C C . PRO A 1 369 ? 2.396 -6.364 -9.740 1.00 85.25 369 PRO A C 1
ATOM 2933 O O . PRO A 1 369 ? 3.295 -7.150 -10.016 1.00 85.25 369 PRO A O 1
ATOM 2936 N N . HIS A 1 370 ? 2.594 -5.041 -9.809 1.00 79.31 370 HIS A N 1
ATOM 2937 C CA . HIS A 1 370 ? 3.877 -4.467 -10.234 1.00 79.31 370 HIS A CA 1
ATOM 2938 C C . HIS A 1 370 ? 5.042 -4.842 -9.305 1.00 79.31 370 HIS A C 1
ATOM 2940 O O . HIS A 1 370 ? 6.159 -5.046 -9.780 1.00 79.31 370 HIS A O 1
ATOM 2946 N N . HIS A 1 371 ? 4.806 -4.976 -7.993 1.00 85.56 371 HIS A N 1
ATOM 2947 C CA . HIS A 1 371 ? 5.835 -5.438 -7.054 1.00 85.56 371 HIS A CA 1
ATOM 2948 C C . HIS A 1 371 ? 6.196 -6.899 -7.320 1.00 85.56 371 HIS A C 1
ATOM 2950 O O . HIS A 1 371 ? 7.375 -7.251 -7.302 1.00 85.56 371 HIS A O 1
ATOM 2956 N N . LEU A 1 372 ? 5.194 -7.736 -7.608 1.00 86.06 372 LEU A N 1
ATOM 2957 C CA . LEU A 1 372 ? 5.396 -9.137 -7.968 1.00 86.06 372 LEU A CA 1
ATOM 2958 C C . LEU A 1 372 ? 6.220 -9.262 -9.251 1.00 86.06 372 LEU A C 1
ATOM 2960 O O . LEU A 1 372 ? 7.244 -9.941 -9.236 1.00 86.06 372 LEU A O 1
ATOM 2964 N N . THR A 1 373 ? 5.839 -8.550 -10.314 1.00 80.56 373 THR A N 1
ATOM 2965 C CA . THR A 1 373 ? 6.567 -8.549 -11.592 1.00 80.56 373 THR A CA 1
ATOM 2966 C C . THR A 1 373 ? 8.016 -8.095 -11.415 1.00 80.56 373 THR A C 1
ATOM 2968 O O . THR A 1 373 ? 8.935 -8.697 -11.973 1.00 80.56 373 THR A O 1
ATOM 2971 N N . MET A 1 374 ? 8.254 -7.061 -10.603 1.00 79.69 374 MET A N 1
ATOM 2972 C CA . MET A 1 374 ? 9.603 -6.582 -10.289 1.00 79.69 374 MET A CA 1
ATOM 2973 C C . MET A 1 374 ? 10.426 -7.624 -9.526 1.00 79.69 374 MET A C 1
ATOM 2975 O O . MET A 1 374 ? 11.577 -7.874 -9.881 1.00 79.69 374 MET A O 1
ATOM 2979 N N . LEU A 1 375 ? 9.837 -8.265 -8.514 1.00 84.69 375 LEU A N 1
ATOM 2980 C CA . LEU A 1 375 ? 10.492 -9.303 -7.718 1.00 84.69 375 LEU A CA 1
ATOM 2981 C C . LEU A 1 375 ? 10.808 -10.557 -8.551 1.00 84.69 375 LEU A C 1
ATOM 2983 O O . LEU A 1 375 ? 11.900 -11.118 -8.444 1.00 84.69 375 LEU A O 1
ATOM 2987 N N . GLN A 1 376 ? 9.883 -10.967 -9.420 1.00 82.06 376 GLN A N 1
ATOM 2988 C CA . GLN A 1 376 ? 10.080 -12.048 -10.387 1.00 82.06 376 GLN A CA 1
ATOM 2989 C C . GLN A 1 376 ? 11.196 -11.710 -11.376 1.00 82.06 376 GLN A C 1
ATOM 2991 O O . GLN A 1 376 ? 12.085 -12.530 -11.604 1.00 82.06 376 GLN A O 1
ATOM 2996 N N . THR A 1 377 ? 11.203 -10.488 -11.916 1.00 75.75 377 THR A N 1
ATOM 2997 C CA . THR A 1 377 ? 12.243 -10.014 -12.843 1.00 75.75 377 THR A CA 1
ATOM 2998 C C . THR A 1 377 ? 13.616 -10.009 -12.175 1.00 75.75 377 THR A C 1
ATOM 3000 O O . THR A 1 377 ? 14.574 -10.525 -12.749 1.00 75.75 377 THR A O 1
ATOM 3003 N N . LEU A 1 378 ? 13.711 -9.484 -10.948 1.00 77.69 378 LEU A N 1
ATOM 3004 C CA . LEU A 1 378 ? 14.941 -9.491 -10.155 1.00 77.69 378 LEU A CA 1
ATOM 3005 C C . LEU A 1 378 ? 15.448 -10.925 -9.958 1.00 77.69 378 LEU A C 1
ATOM 3007 O O . LEU A 1 378 ? 16.577 -11.237 -10.325 1.00 77.69 378 LEU A O 1
ATOM 3011 N N . THR A 1 379 ? 14.585 -11.816 -9.469 1.00 83.19 379 THR A N 1
ATOM 3012 C CA . THR A 1 379 ? 14.923 -13.225 -9.209 1.00 83.19 379 THR A CA 1
ATOM 3013 C C . THR A 1 379 ? 15.368 -13.949 -10.482 1.00 83.19 379 THR A C 1
ATOM 3015 O O . THR A 1 379 ? 16.363 -14.674 -10.482 1.00 83.19 379 THR A O 1
ATOM 3018 N N . THR A 1 380 ? 14.671 -13.711 -11.595 1.00 78.56 380 THR A N 1
ATOM 3019 C CA . THR A 1 380 ? 14.986 -14.298 -12.905 1.00 78.56 380 THR A CA 1
ATOM 3020 C C . THR A 1 380 ? 16.384 -13.905 -13.369 1.00 78.56 380 THR A C 1
ATOM 3022 O O . THR A 1 380 ? 17.161 -14.777 -13.758 1.00 78.56 380 THR A O 1
ATOM 3025 N N . LYS A 1 381 ? 16.746 -12.620 -13.261 1.00 74.75 381 LYS A N 1
ATOM 3026 C CA . LYS A 1 381 ? 18.077 -12.123 -13.649 1.00 74.75 381 LYS A CA 1
ATOM 3027 C C . LYS A 1 381 ? 19.196 -12.758 -12.828 1.00 74.75 381 LYS A C 1
ATOM 3029 O O . LYS A 1 381 ? 20.226 -13.147 -13.378 1.00 74.75 381 LYS A O 1
ATOM 3034 N N . MET A 1 382 ? 18.988 -12.919 -11.522 1.00 81.69 382 MET A N 1
ATOM 3035 C CA . MET A 1 382 ? 19.963 -13.566 -10.636 1.00 81.69 382 MET A CA 1
ATOM 3036 C C . MET A 1 382 ? 20.193 -15.025 -11.037 1.00 81.69 382 MET A C 1
ATOM 3038 O O . MET A 1 382 ? 21.331 -15.454 -11.221 1.00 81.69 382 MET A O 1
ATOM 3042 N N . LEU A 1 383 ? 19.110 -15.763 -11.294 1.00 79.19 383 LEU A N 1
ATOM 3043 C CA . LEU A 1 383 ? 19.188 -17.152 -11.748 1.00 79.19 383 LEU A CA 1
ATOM 3044 C C . LEU A 1 383 ? 19.864 -17.275 -13.123 1.00 79.19 383 LEU A C 1
ATOM 3046 O O . LEU A 1 383 ? 20.712 -18.150 -13.307 1.00 79.19 383 LEU A O 1
ATOM 3050 N N . GLN A 1 384 ? 19.546 -16.391 -14.073 1.00 76.56 384 GLN A N 1
ATOM 3051 C CA . GLN A 1 384 ? 20.196 -16.357 -15.390 1.00 76.56 384 GLN A CA 1
ATOM 3052 C C . GLN A 1 384 ? 21.709 -16.127 -15.264 1.00 76.56 384 GLN A C 1
ATOM 3054 O O . GLN A 1 384 ? 22.498 -16.873 -15.853 1.00 76.56 384 GLN A O 1
ATOM 3059 N N . LYS A 1 385 ? 22.124 -15.164 -14.429 1.00 77.94 385 LYS A N 1
ATOM 3060 C CA . LYS A 1 385 ? 23.540 -14.892 -14.142 1.00 77.94 385 LYS A CA 1
ATOM 3061 C C . LYS A 1 385 ? 24.241 -16.106 -13.531 1.00 77.94 385 LYS A C 1
ATOM 3063 O O . LYS A 1 385 ? 25.365 -16.427 -13.922 1.00 77.94 385 LYS A O 1
ATOM 3068 N N . ARG A 1 386 ? 23.584 -16.789 -12.591 1.00 76.25 386 ARG A N 1
ATOM 3069 C CA . ARG A 1 386 ? 24.144 -17.940 -11.872 1.00 76.25 386 ARG A CA 1
ATOM 3070 C C . ARG A 1 386 ? 24.367 -19.146 -12.776 1.00 76.25 386 ARG A C 1
ATOM 3072 O O . ARG A 1 386 ? 25.428 -19.765 -12.721 1.00 76.25 386 ARG A O 1
ATOM 3079 N N . PHE A 1 387 ? 23.385 -19.487 -13.608 1.00 74.50 387 PHE A N 1
ATOM 3080 C CA . PHE A 1 387 ? 23.432 -20.712 -14.408 1.00 74.50 387 PHE A CA 1
ATOM 3081 C C . PHE A 1 387 ? 24.019 -20.522 -15.811 1.00 74.50 387 PHE A C 1
ATOM 3083 O O . PHE A 1 387 ? 24.296 -21.524 -16.469 1.00 74.50 387 PHE A O 1
ATOM 3090 N N . ARG A 1 388 ? 24.276 -19.274 -16.243 1.00 68.38 388 ARG A N 1
ATOM 3091 C CA . ARG A 1 388 ? 24.839 -18.920 -17.565 1.00 68.38 388 ARG A CA 1
ATOM 3092 C C . ARG A 1 388 ? 24.087 -19.565 -18.740 1.00 68.38 388 ARG A C 1
ATOM 3094 O O . ARG A 1 388 ? 24.670 -19.859 -19.777 1.00 68.38 388 ARG A O 1
ATOM 3101 N N . THR A 1 389 ? 22.800 -19.833 -18.562 1.00 59.25 389 THR A N 1
ATOM 3102 C CA . THR A 1 389 ? 21.941 -20.507 -19.542 1.00 59.25 389 THR A CA 1
ATOM 3103 C C . THR A 1 389 ? 20.924 -19.519 -20.100 1.00 59.25 389 THR A C 1
ATOM 3105 O O . THR A 1 389 ? 20.264 -18.831 -19.318 1.00 59.25 389 THR A O 1
ATOM 3108 N N . LEU A 1 390 ? 20.743 -19.502 -21.429 1.00 55.44 390 LEU A N 1
ATOM 3109 C CA . LEU A 1 390 ? 19.573 -18.902 -22.081 1.00 55.44 390 LEU A CA 1
ATOM 3110 C C . LEU A 1 390 ? 18.342 -19.742 -21.735 1.00 55.44 390 LEU A C 1
ATOM 3112 O O . LEU A 1 390 ? 17.945 -20.643 -22.469 1.00 55.44 390 LEU A O 1
ATOM 3116 N N . ILE A 1 391 ? 17.773 -19.496 -20.566 1.00 58.53 391 ILE A N 1
ATOM 3117 C CA . ILE A 1 391 ? 16.479 -20.066 -20.215 1.00 58.53 391 ILE A CA 1
ATOM 3118 C C . ILE A 1 391 ? 15.437 -19.126 -20.812 1.00 58.53 391 ILE A C 1
ATOM 3120 O O . ILE A 1 391 ? 15.546 -17.913 -20.585 1.00 58.53 391 ILE A O 1
ATOM 3124 N N . PRO A 1 392 ? 14.455 -19.643 -21.571 1.00 59.81 392 PRO A N 1
ATOM 3125 C CA . PRO A 1 392 ? 13.401 -18.815 -22.135 1.00 59.81 392 PRO A CA 1
ATOM 3126 C C . PRO A 1 392 ? 12.769 -17.937 -21.051 1.00 59.81 392 PRO A C 1
ATOM 3128 O O . PRO A 1 392 ? 12.456 -18.421 -19.961 1.00 59.81 392 PRO A O 1
ATOM 3131 N N . LYS A 1 393 ? 12.571 -16.644 -21.343 1.00 54.62 393 LYS A N 1
ATOM 3132 C CA . LYS A 1 393 ? 11.929 -15.689 -20.414 1.00 54.62 393 LYS A CA 1
ATOM 3133 C C . LYS A 1 393 ? 10.529 -16.157 -19.975 1.00 54.62 393 LYS A C 1
ATOM 3135 O O . LYS A 1 393 ? 10.054 -15.769 -18.917 1.00 54.62 393 LYS A O 1
ATOM 3140 N N . GLU A 1 394 ? 9.912 -17.033 -20.763 1.00 57.31 394 GLU A N 1
ATOM 3141 C CA . GLU A 1 394 ? 8.587 -17.629 -20.564 1.00 57.31 394 GLU A CA 1
ATOM 3142 C C . GLU A 1 394 ? 8.578 -18.852 -19.635 1.00 57.31 394 GLU A C 1
ATOM 3144 O O . GLU A 1 394 ? 7.534 -19.471 -19.435 1.00 57.31 394 GLU A O 1
ATOM 3149 N N . HIS A 1 395 ? 9.721 -19.236 -19.059 1.00 68.25 395 HIS A N 1
ATOM 3150 C CA . HIS A 1 395 ? 9.773 -20.404 -18.189 1.00 68.25 395 HIS A CA 1
ATOM 3151 C C . HIS A 1 395 ? 8.830 -20.240 -16.984 1.00 68.25 395 HIS A C 1
ATOM 3153 O O . HIS A 1 395 ? 8.974 -19.30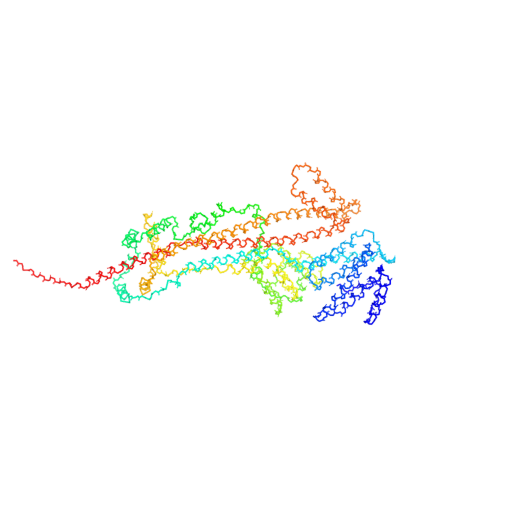9 -16.192 1.00 68.25 395 HIS A O 1
ATOM 3159 N N . VAL A 1 396 ? 7.912 -21.194 -16.797 1.00 67.50 396 VAL A N 1
ATOM 3160 C CA . VAL A 1 396 ? 6.829 -21.140 -15.790 1.00 67.50 396 VAL A CA 1
ATOM 3161 C C . VAL A 1 396 ? 7.349 -20.846 -14.377 1.00 67.50 396 VAL A C 1
ATOM 3163 O O . VAL A 1 396 ? 6.747 -20.080 -13.636 1.00 67.50 396 VAL A O 1
ATOM 3166 N N . LEU A 1 397 ? 8.514 -21.389 -14.006 1.00 70.75 397 LEU A N 1
ATOM 3167 C CA . LEU A 1 397 ? 9.164 -21.108 -12.714 1.00 70.75 397 LEU A CA 1
ATOM 3168 C C . LEU A 1 397 ? 9.404 -19.614 -12.442 1.00 70.75 397 LEU A C 1
ATOM 3170 O O . LEU A 1 397 ? 9.257 -19.188 -11.297 1.00 70.75 397 LEU A O 1
ATOM 3174 N N . TYR A 1 398 ? 9.750 -18.822 -13.460 1.00 70.81 398 TYR A N 1
ATOM 3175 C CA . TYR A 1 398 ? 9.999 -17.382 -13.323 1.00 70.81 398 TYR A CA 1
ATOM 3176 C C . TYR A 1 398 ? 8.728 -16.573 -13.079 1.00 70.81 398 TYR A C 1
ATOM 3178 O O . TYR A 1 398 ? 8.791 -15.464 -12.557 1.00 70.81 398 TYR A O 1
ATOM 3186 N N . GLN A 1 399 ? 7.570 -17.164 -13.363 1.00 73.00 399 GLN A N 1
ATOM 3187 C CA . GLN A 1 399 ? 6.260 -16.593 -13.068 1.00 73.00 399 GLN A CA 1
ATOM 3188 C C . GLN A 1 399 ? 5.801 -16.918 -11.634 1.00 73.00 399 GLN A C 1
ATOM 3190 O O . GLN A 1 399 ? 4.676 -16.609 -11.251 1.00 73.00 399 GLN A O 1
ATOM 3195 N N . THR A 1 400 ? 6.665 -17.513 -10.798 1.00 79.75 400 THR A N 1
ATOM 3196 C CA . THR A 1 400 ? 6.351 -17.897 -9.410 1.00 79.75 400 THR A CA 1
ATOM 3197 C C . THR A 1 400 ? 7.340 -17.301 -8.407 1.00 79.75 400 THR A C 1
ATOM 3199 O O . THR A 1 400 ? 8.513 -17.090 -8.722 1.00 79.75 400 THR A O 1
ATOM 3202 N N . LEU A 1 401 ? 6.899 -17.104 -7.158 1.00 85.81 401 LEU A N 1
ATOM 3203 C CA . LEU A 1 401 ? 7.790 -16.729 -6.048 1.00 85.81 401 LEU A CA 1
ATOM 3204 C C . LEU A 1 401 ? 8.680 -17.895 -5.585 1.00 85.81 401 LEU A C 1
ATOM 3206 O O . LEU A 1 401 ? 9.685 -17.669 -4.918 1.00 85.81 401 LEU A O 1
ATOM 3210 N N . GLN A 1 402 ? 8.368 -19.138 -5.973 1.00 80.62 402 GLN A N 1
ATOM 3211 C CA . GLN A 1 402 ? 9.175 -20.312 -5.619 1.00 80.62 402 GLN A CA 1
ATOM 3212 C C . GLN A 1 402 ? 10.572 -20.283 -6.250 1.00 80.62 402 GLN A C 1
ATOM 3214 O O . GLN A 1 402 ? 11.494 -20.909 -5.731 1.00 80.62 402 GLN A O 1
ATOM 3219 N N . SER A 1 403 ? 10.762 -19.521 -7.331 1.00 84.75 403 SER A N 1
ATOM 3220 C CA . SER A 1 403 ? 12.082 -19.281 -7.922 1.00 84.75 403 SER A CA 1
ATOM 3221 C C . SER A 1 403 ? 13.083 -18.681 -6.920 1.00 84.75 403 SER A C 1
ATOM 3223 O O . SER A 1 403 ? 14.276 -18.967 -7.013 1.00 84.75 403 SER A O 1
ATOM 3225 N N . ILE A 1 404 ? 12.611 -17.956 -5.896 1.00 89.81 404 ILE A N 1
ATOM 3226 C CA . ILE A 1 404 ? 13.439 -17.416 -4.806 1.00 89.81 404 ILE A CA 1
ATOM 3227 C C . ILE A 1 404 ? 14.132 -18.547 -4.029 1.00 89.81 404 ILE A C 1
ATOM 3229 O O . ILE A 1 404 ? 15.284 -18.404 -3.627 1.00 89.81 404 ILE A O 1
ATOM 3233 N N . LEU A 1 405 ? 13.489 -19.712 -3.879 1.00 88.69 405 LEU A N 1
ATOM 3234 C CA . LEU A 1 405 ? 14.043 -20.865 -3.152 1.00 88.69 405 LEU A CA 1
ATOM 3235 C C . LEU A 1 405 ? 15.296 -21.451 -3.826 1.00 88.69 405 LEU A C 1
ATOM 3237 O O . LEU A 1 405 ? 16.049 -22.201 -3.199 1.00 88.69 405 LEU A O 1
ATOM 3241 N N . LEU A 1 406 ? 15.527 -21.111 -5.099 1.00 87.25 406 LEU A N 1
ATOM 3242 C CA . LEU A 1 406 ? 16.664 -21.556 -5.906 1.00 87.25 406 LEU A CA 1
ATOM 3243 C C . LEU A 1 406 ? 17.900 -20.654 -5.753 1.00 87.25 406 LEU A C 1
ATOM 3245 O O . LEU A 1 406 ? 18.982 -21.036 -6.200 1.00 87.25 406 LEU A O 1
ATOM 3249 N N . LEU A 1 407 ? 17.749 -19.476 -5.143 1.00 87.69 407 LEU A N 1
ATOM 3250 C CA . LEU A 1 407 ? 18.810 -18.482 -4.995 1.00 87.69 407 LEU A CA 1
ATOM 3251 C C . LEU A 1 407 ? 19.845 -18.881 -3.933 1.00 87.69 407 LEU A C 1
ATOM 3253 O O . LEU A 1 407 ? 19.540 -19.572 -2.955 1.00 87.69 407 LEU A O 1
ATOM 3257 N N . ASP A 1 408 ? 21.083 -18.432 -4.133 1.00 88.00 408 ASP A N 1
ATOM 3258 C CA . ASP A 1 408 ? 22.170 -18.547 -3.160 1.00 88.00 408 ASP A CA 1
ATOM 3259 C C . ASP A 1 408 ? 22.047 -17.510 -2.028 1.00 88.00 408 ASP A C 1
ATOM 3261 O O . ASP A 1 408 ? 21.271 -16.560 -2.105 1.00 88.00 408 ASP A O 1
ATOM 3265 N N . ALA A 1 409 ? 22.840 -17.649 -0.965 1.00 88.62 409 ALA A N 1
ATOM 3266 C CA . ALA A 1 409 ? 22.754 -16.787 0.213 1.00 88.62 409 ALA A CA 1
ATOM 3267 C C . ALA A 1 409 ? 22.979 -15.294 -0.096 1.00 88.62 409 ALA A C 1
ATOM 3269 O O . ALA A 1 409 ? 22.289 -14.449 0.471 1.00 88.62 409 ALA A O 1
ATOM 3270 N N . SER A 1 410 ? 23.927 -14.944 -0.974 1.00 84.62 410 SER A N 1
ATOM 3271 C CA . SER A 1 410 ? 24.157 -13.544 -1.374 1.00 84.62 410 SER A CA 1
ATOM 3272 C C . SER A 1 410 ? 22.987 -12.980 -2.174 1.00 84.62 410 SER A C 1
ATOM 3274 O O . SER A 1 410 ? 22.606 -11.831 -1.983 1.00 84.62 410 SER A O 1
ATOM 3276 N N . GLU A 1 411 ? 22.385 -13.806 -3.025 1.00 87.00 411 GLU A N 1
ATOM 3277 C CA . GLU A 1 411 ? 21.272 -13.414 -3.881 1.00 87.00 411 GLU A CA 1
ATOM 3278 C C . GLU A 1 411 ? 19.990 -13.216 -3.053 1.00 87.00 411 GLU A C 1
ATOM 3280 O O . GLU A 1 411 ? 19.293 -12.209 -3.167 1.00 87.00 411 GLU A O 1
ATOM 3285 N N . LEU A 1 412 ? 19.734 -14.123 -2.110 1.00 91.12 412 LEU A N 1
ATOM 3286 C CA . LEU A 1 412 ? 18.655 -13.980 -1.134 1.00 91.12 412 LEU A CA 1
ATOM 3287 C C . LEU A 1 412 ? 18.788 -12.689 -0.311 1.00 91.12 412 LEU A C 1
ATOM 3289 O O . LEU A 1 412 ? 17.784 -12.047 -0.011 1.00 91.12 412 LEU A O 1
ATOM 3293 N N . GLN A 1 413 ? 20.010 -12.263 0.029 1.00 86.44 413 GLN A N 1
ATOM 3294 C CA . GLN A 1 413 ? 20.220 -10.985 0.721 1.00 86.44 413 GLN A CA 1
ATOM 3295 C C . GLN A 1 413 ? 19.815 -9.776 -0.130 1.00 86.44 413 GLN A C 1
ATOM 3297 O O . GLN A 1 413 ? 19.295 -8.805 0.415 1.00 86.44 413 GLN A O 1
ATOM 3302 N N . GLU A 1 414 ? 20.026 -9.808 -1.447 1.00 80.50 414 GLU A N 1
ATOM 3303 C CA . GLU A 1 414 ? 19.577 -8.723 -2.329 1.00 80.50 414 GLU A CA 1
ATOM 3304 C C . GLU A 1 414 ? 18.048 -8.681 -2.421 1.00 80.50 414 GLU A C 1
ATOM 3306 O O . GLU A 1 414 ? 17.462 -7.607 -2.282 1.00 80.50 414 GLU A O 1
ATOM 3311 N N . VAL A 1 415 ? 17.391 -9.841 -2.540 1.00 87.19 415 VAL A N 1
ATOM 3312 C CA . VAL A 1 415 ? 15.921 -9.939 -2.500 1.00 87.19 415 VAL A CA 1
ATOM 3313 C C . VAL A 1 415 ? 15.366 -9.403 -1.179 1.00 87.19 415 VAL A C 1
ATOM 3315 O O . VAL A 1 415 ? 14.436 -8.593 -1.167 1.00 87.19 415 VAL A O 1
ATOM 3318 N N . PHE A 1 416 ? 15.957 -9.811 -0.054 1.00 86.88 416 PHE A N 1
ATOM 3319 C CA . PHE A 1 416 ? 15.552 -9.336 1.265 1.00 86.88 416 PHE A CA 1
ATOM 3320 C C . PHE A 1 416 ? 15.735 -7.819 1.414 1.00 86.88 416 PHE A C 1
ATOM 3322 O O . PHE A 1 416 ? 14.852 -7.132 1.936 1.00 86.88 416 PHE A O 1
ATOM 3329 N N . ARG A 1 417 ? 16.849 -7.272 0.912 1.00 82.06 417 ARG A N 1
ATOM 3330 C CA . ARG A 1 417 ? 17.111 -5.827 0.902 1.00 82.06 417 ARG A CA 1
ATOM 3331 C C . ARG A 1 417 ? 16.072 -5.074 0.078 1.00 82.06 417 ARG A C 1
ATOM 3333 O O . ARG A 1 417 ? 15.549 -4.068 0.548 1.00 82.06 417 ARG A O 1
ATOM 3340 N N . TRP A 1 418 ? 15.728 -5.583 -1.104 1.00 82.44 418 TRP A N 1
ATOM 3341 C CA . TRP A 1 418 ? 14.700 -4.993 -1.958 1.00 82.44 418 TRP A CA 1
ATOM 3342 C C . TRP A 1 418 ? 13.334 -4.947 -1.255 1.00 82.44 418 TRP A C 1
ATOM 3344 O O . TRP A 1 418 ? 12.713 -3.884 -1.184 1.00 82.44 418 TRP A O 1
ATOM 3354 N N . LEU A 1 419 ? 12.905 -6.059 -0.643 1.00 85.44 419 LEU A N 1
ATOM 3355 C CA . LEU A 1 419 ? 11.657 -6.120 0.131 1.00 85.44 419 LEU A CA 1
ATOM 3356 C C . LEU A 1 419 ? 11.669 -5.181 1.339 1.00 85.44 419 LEU A C 1
ATOM 3358 O O . LEU A 1 419 ? 10.662 -4.540 1.632 1.00 85.44 419 LEU A O 1
ATOM 3362 N N . THR A 1 420 ? 12.806 -5.064 2.023 1.00 82.19 420 THR A N 1
ATOM 3363 C CA . THR A 1 420 ? 12.960 -4.161 3.171 1.00 82.19 420 THR A CA 1
ATOM 3364 C C . THR A 1 420 ? 12.875 -2.695 2.740 1.00 82.19 420 THR A C 1
ATOM 3366 O O . THR A 1 420 ? 12.198 -1.900 3.394 1.00 82.19 420 THR A O 1
ATOM 3369 N N . ASN A 1 421 ? 13.490 -2.334 1.610 1.00 77.50 421 ASN A N 1
ATOM 3370 C CA . ASN A 1 421 ? 13.401 -0.990 1.036 1.00 77.50 421 ASN A CA 1
ATOM 3371 C C . ASN A 1 421 ? 11.961 -0.648 0.635 1.00 77.50 421 ASN A C 1
ATOM 3373 O O . ASN A 1 421 ? 11.477 0.441 0.954 1.00 77.50 421 ASN A O 1
ATOM 3377 N N . LEU A 1 422 ? 11.253 -1.591 0.003 1.00 78.94 422 LEU A N 1
ATOM 3378 C CA . LEU A 1 422 ? 9.830 -1.453 -0.301 1.00 78.94 422 LEU A CA 1
ATOM 3379 C C . LEU A 1 422 ? 9.004 -1.292 0.986 1.00 78.94 422 LEU A C 1
ATOM 3381 O O . LEU A 1 422 ? 8.178 -0.390 1.083 1.00 78.94 422 LEU A O 1
ATOM 3385 N N . GLY A 1 423 ? 9.272 -2.104 2.012 1.00 79.44 423 GLY A N 1
ATOM 3386 C CA . GLY A 1 423 ? 8.524 -2.071 3.270 1.00 79.44 423 GLY A CA 1
ATOM 3387 C C . GLY A 1 423 ? 8.721 -0.749 4.003 1.00 79.44 423 GLY A C 1
ATOM 3388 O O . GLY A 1 423 ? 7.774 -0.159 4.519 1.00 79.44 423 GLY A O 1
ATOM 3389 N N . SER A 1 424 ? 9.943 -0.226 3.972 1.00 76.56 424 SER A N 1
ATOM 3390 C CA . SER A 1 424 ? 10.262 1.094 4.503 1.00 76.56 424 SER A CA 1
ATOM 3391 C C . SER A 1 424 ? 9.595 2.229 3.715 1.00 76.56 424 SER A C 1
ATOM 3393 O O . SER A 1 424 ? 9.197 3.231 4.306 1.00 76.56 424 SER A O 1
ATOM 3395 N N . ALA A 1 425 ? 9.429 2.087 2.398 1.00 72.25 425 ALA A N 1
ATOM 3396 C CA . ALA A 1 425 ? 8.693 3.049 1.575 1.00 72.25 425 ALA A CA 1
ATOM 3397 C C . ALA A 1 425 ? 7.204 3.122 1.944 1.00 72.25 425 ALA A C 1
ATOM 3399 O O . ALA A 1 425 ? 6.611 4.201 1.924 1.00 72.25 425 ALA A O 1
ATOM 3400 N N . CYS A 1 426 ? 6.626 1.974 2.299 1.00 76.06 426 CYS A N 1
ATOM 3401 C CA . CYS A 1 426 ? 5.222 1.832 2.676 1.00 76.06 426 CYS A CA 1
ATOM 3402 C C . CYS A 1 426 ? 4.936 2.127 4.156 1.00 76.06 426 CYS A C 1
ATOM 3404 O O . CYS A 1 426 ? 3.791 1.987 4.570 1.00 76.06 426 CYS A O 1
ATOM 3406 N N . ALA A 1 427 ? 5.946 2.461 4.971 1.00 76.75 427 ALA A N 1
ATOM 3407 C CA . ALA A 1 427 ? 5.837 2.460 6.437 1.00 76.75 427 ALA A CA 1
ATOM 3408 C C . ALA A 1 427 ? 5.238 1.143 6.987 1.00 76.75 427 ALA A C 1
ATOM 3410 O O . ALA A 1 427 ? 4.482 1.137 7.961 1.00 76.75 427 ALA A O 1
ATOM 3411 N N . LEU A 1 428 ? 5.591 0.011 6.358 1.00 77.19 428 LEU A N 1
ATOM 3412 C CA . LEU A 1 428 ? 5.024 -1.320 6.608 1.00 77.19 428 LEU A CA 1
ATOM 3413 C C . LEU A 1 428 ? 5.054 -1.695 8.092 1.00 77.19 428 LEU A C 1
ATOM 3415 O O . LEU A 1 428 ? 4.098 -2.262 8.615 1.00 77.19 428 LEU A O 1
ATOM 3419 N N . ARG A 1 429 ? 6.141 -1.348 8.789 1.00 73.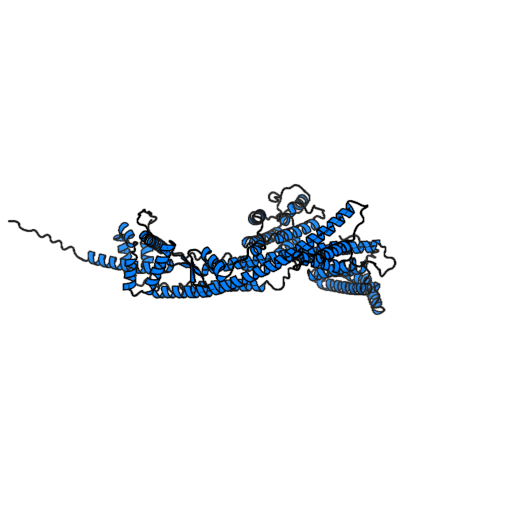94 429 ARG A N 1
ATOM 3420 C CA . ARG A 1 429 ? 6.282 -1.624 10.220 1.00 73.94 429 ARG A CA 1
ATOM 3421 C C . ARG A 1 429 ? 5.235 -0.880 11.056 1.00 73.94 429 ARG A C 1
ATOM 3423 O O . ARG A 1 429 ? 4.575 -1.503 11.873 1.00 73.94 429 ARG A O 1
ATOM 3430 N N . CYS A 1 430 ? 5.026 0.413 10.808 1.00 74.50 430 CYS A N 1
ATOM 3431 C CA . CYS A 1 430 ? 4.030 1.207 11.534 1.00 74.50 430 CYS A CA 1
ATOM 3432 C C . CYS A 1 430 ? 2.600 0.720 11.266 1.00 74.50 430 CYS A C 1
ATOM 3434 O O . CYS A 1 430 ? 1.796 0.632 12.187 1.00 74.50 430 CYS A O 1
ATOM 3436 N N . LEU A 1 431 ? 2.294 0.365 10.015 1.00 73.19 431 LEU A N 1
ATOM 3437 C CA . LEU A 1 431 ? 0.969 -0.132 9.638 1.00 73.19 431 LEU A CA 1
ATOM 3438 C C . LEU A 1 431 ? 0.680 -1.527 10.216 1.00 73.19 431 LEU A C 1
ATOM 3440 O O . LEU A 1 431 ? -0.446 -1.802 10.623 1.00 73.19 431 LEU A O 1
ATOM 3444 N N . SER A 1 432 ? 1.690 -2.399 10.280 1.00 70.06 432 SER A N 1
ATOM 3445 C CA . SER A 1 432 ? 1.543 -3.763 10.809 1.00 70.06 432 SER A CA 1
ATOM 3446 C C . SER A 1 432 ? 1.544 -3.841 12.336 1.00 70.06 432 SER A C 1
ATOM 3448 O O . SER A 1 432 ? 0.822 -4.660 12.894 1.00 70.06 432 SER A O 1
ATOM 3450 N N . GLU A 1 433 ? 2.292 -2.989 13.042 1.00 64.50 433 GLU A N 1
ATOM 3451 C CA . GLU A 1 433 ? 2.267 -2.940 14.514 1.00 64.50 433 GLU A CA 1
ATOM 3452 C C . GLU A 1 433 ? 0.897 -2.493 15.061 1.00 64.50 433 GLU A C 1
ATOM 3454 O O . GLU A 1 433 ? 0.521 -2.859 16.177 1.00 64.50 433 GLU A O 1
ATOM 3459 N N . ASN A 1 434 ? 0.126 -1.767 14.248 1.00 58.12 434 ASN A N 1
ATOM 3460 C CA . ASN A 1 434 ? -1.130 -1.137 14.648 1.00 58.12 434 ASN A CA 1
ATOM 3461 C C . ASN A 1 434 ? -2.391 -1.900 14.218 1.00 58.12 434 ASN A C 1
ATOM 3463 O O . ASN A 1 434 ? -3.491 -1.481 14.579 1.00 58.12 434 ASN A O 1
ATOM 3467 N N . SER A 1 435 ? -2.264 -2.995 13.460 1.00 51.03 435 SER A N 1
ATOM 3468 C CA . SER A 1 435 ? -3.410 -3.777 12.970 1.00 51.03 435 SER A CA 1
ATOM 3469 C C . SER A 1 435 ? -3.939 -4.806 13.980 1.00 51.03 435 SER A C 1
ATOM 3471 O O . SER A 1 435 ? -5.098 -5.198 13.891 1.00 51.03 435 SER A O 1
ATOM 3473 N N . TRP A 1 436 ? -3.134 -5.222 14.967 1.00 36.41 436 TRP A N 1
ATOM 3474 C CA . TRP A 1 436 ? -3.487 -6.303 15.905 1.00 36.41 436 TRP A CA 1
ATOM 3475 C C . TRP A 1 436 ? -3.736 -5.849 17.348 1.00 36.41 436 TRP A C 1
ATOM 3477 O O . TRP A 1 436 ? -4.334 -6.590 18.125 1.00 36.41 436 TRP A O 1
ATOM 3487 N N . LYS A 1 437 ? -3.349 -4.622 17.723 1.00 41.62 437 LYS A N 1
ATOM 3488 C CA . LYS A 1 437 ? -3.699 -4.027 19.026 1.00 41.62 437 LYS A CA 1
ATOM 3489 C C . LYS A 1 437 ? -5.042 -3.304 18.965 1.00 41.62 437 LYS A C 1
ATOM 3491 O O . LYS A 1 437 ? -5.190 -2.194 19.472 1.00 41.62 437 LYS A O 1
ATOM 3496 N N . ILE A 1 438 ? -6.049 -3.928 18.359 1.00 37.34 438 ILE A N 1
ATOM 3497 C CA . ILE A 1 438 ? -7.419 -3.532 18.666 1.00 37.34 438 ILE A CA 1
ATOM 3498 C C . ILE A 1 438 ? -7.601 -3.936 20.119 1.00 37.34 438 ILE A C 1
ATOM 3500 O O . ILE A 1 438 ? -7.533 -5.116 20.457 1.00 37.34 438 ILE A O 1
ATOM 3504 N N . VAL A 1 439 ? -7.768 -2.943 20.990 1.00 35.56 439 VAL A N 1
ATOM 3505 C CA . VAL A 1 439 ? -8.230 -3.144 22.358 1.00 35.56 439 VAL A CA 1
ATOM 3506 C C . VAL A 1 439 ? -9.647 -3.702 22.246 1.00 35.56 439 VAL A C 1
ATOM 3508 O O . VAL A 1 439 ? -10.635 -3.019 22.484 1.00 35.56 439 VAL A O 1
ATOM 3511 N N . SER A 1 440 ? -9.756 -4.993 21.936 1.00 31.50 440 SER A N 1
ATOM 3512 C CA . SER A 1 440 ? -10.779 -5.838 22.507 1.00 31.50 440 SER A CA 1
ATOM 3513 C C . SER A 1 440 ? -10.420 -5.986 23.984 1.00 31.50 440 SER A C 1
ATOM 3515 O O . SER A 1 440 ? -10.168 -7.075 24.497 1.00 31.50 440 SER A O 1
ATOM 3517 N N . ALA A 1 441 ? -10.498 -4.874 24.717 1.00 34.06 441 ALA A N 1
ATOM 3518 C CA . ALA A 1 441 ? -11.245 -4.941 25.947 1.00 34.06 441 ALA A CA 1
ATOM 3519 C C . ALA A 1 441 ? -12.667 -5.287 25.494 1.00 34.06 441 ALA A C 1
ATOM 3521 O O . ALA A 1 441 ? -13.526 -4.420 25.370 1.00 34.06 441 ALA A O 1
ATOM 3522 N N . GLN A 1 442 ? -12.880 -6.571 25.172 1.00 35.69 442 GLN A N 1
ATOM 3523 C CA . GLN A 1 442 ? -14.140 -7.217 25.444 1.00 35.69 442 GLN A CA 1
ATOM 3524 C C . GLN A 1 442 ? -14.406 -6.760 26.866 1.00 35.69 442 GLN A C 1
ATOM 3526 O O . GLN A 1 442 ? -13.662 -7.131 27.782 1.00 35.69 442 GLN A O 1
ATOM 3531 N N . GLU A 1 443 ? -15.309 -5.796 27.023 1.00 41.91 443 GLU A N 1
ATOM 3532 C CA . GLU A 1 443 ? -15.799 -5.434 28.331 1.00 41.91 443 GLU A CA 1
ATOM 3533 C C . GLU A 1 443 ? -16.310 -6.768 28.852 1.00 41.91 443 GLU A C 1
ATOM 3535 O O . GLU A 1 443 ? -17.315 -7.283 28.370 1.00 41.91 443 GLU A O 1
ATOM 3540 N N . ARG A 1 444 ? -15.515 -7.430 29.705 1.00 40.75 444 ARG A N 1
ATOM 3541 C CA . ARG A 1 444 ? -15.961 -8.594 30.451 1.00 40.75 444 ARG A CA 1
ATOM 3542 C C . ARG A 1 444 ? -17.022 -8.022 31.371 1.00 40.75 444 ARG A C 1
ATOM 3544 O O . ARG A 1 444 ? -16.729 -7.604 32.489 1.00 40.75 444 ARG A O 1
ATOM 3551 N N . THR A 1 445 ? -18.222 -7.879 30.831 1.00 52.16 445 THR A N 1
ATOM 3552 C CA . THR A 1 445 ? -19.437 -7.792 31.603 1.00 52.16 445 THR A CA 1
ATOM 3553 C C . THR A 1 445 ? -19.474 -9.087 32.391 1.00 52.16 445 THR A C 1
ATOM 3555 O O . THR A 1 445 ? -19.273 -10.178 31.851 1.00 52.16 445 THR A O 1
ATOM 3558 N N . ASP A 1 446 ? -19.571 -8.961 33.710 1.00 65.19 446 ASP A N 1
ATOM 3559 C CA . ASP A 1 446 ? -19.812 -10.138 34.524 1.00 65.19 446 ASP A CA 1
ATOM 3560 C C . ASP A 1 446 ? -21.141 -10.778 34.092 1.00 65.19 446 ASP A C 1
ATOM 3562 O O . ASP A 1 446 ? -22.037 -10.118 33.558 1.00 65.19 446 ASP A O 1
ATOM 3566 N N . PHE A 1 447 ? -21.245 -12.089 34.293 1.00 63.81 447 PHE A N 1
ATOM 3567 C CA . PHE A 1 447 ? -22.397 -12.887 33.869 1.00 63.81 447 PHE A CA 1
ATOM 3568 C C . PHE A 1 447 ? -23.737 -12.336 34.400 1.00 63.81 447 PHE A C 1
ATOM 3570 O O . PHE A 1 447 ? -24.761 -12.407 33.722 1.00 63.81 447 PHE A O 1
ATOM 3577 N N . CYS A 1 448 ? -23.726 -11.725 35.592 1.00 71.12 448 CYS A N 1
ATOM 3578 C CA . CYS A 1 448 ? -24.904 -11.096 36.193 1.00 71.12 448 CYS A CA 1
ATOM 3579 C C . CYS A 1 448 ? -25.371 -9.871 35.391 1.00 71.12 448 CYS A C 1
ATOM 3581 O O . CYS A 1 448 ? -26.561 -9.729 35.116 1.00 71.12 448 CYS A O 1
ATOM 3583 N N . SER A 1 449 ? -24.442 -9.013 34.969 1.00 79.19 449 SER A N 1
ATOM 3584 C CA . SER A 1 449 ? -24.739 -7.817 34.178 1.00 79.19 449 SER A CA 1
ATOM 3585 C C . SER A 1 449 ? -25.277 -8.161 32.790 1.00 79.19 449 SER A C 1
ATOM 3587 O O . SER A 1 449 ? -26.218 -7.518 32.328 1.00 79.19 449 SER A O 1
ATOM 3589 N N . SER A 1 450 ? -24.714 -9.176 32.123 1.00 76.50 450 SER A N 1
ATOM 3590 C CA . SER A 1 450 ? -25.189 -9.596 30.797 1.00 76.50 450 SER A CA 1
ATOM 3591 C C . SER A 1 450 ? -26.602 -10.173 30.851 1.00 76.50 450 SER A C 1
ATOM 3593 O O . SER A 1 450 ? -27.450 -9.762 30.062 1.00 76.50 450 SER A O 1
ATOM 3595 N N . LEU A 1 451 ? -26.875 -11.056 31.818 1.00 76.62 451 LEU A N 1
ATOM 3596 C CA . LEU A 1 451 ? -28.197 -11.661 32.000 1.00 76.62 451 LEU A CA 1
ATOM 3597 C C . LEU A 1 451 ? -29.264 -10.600 32.307 1.00 76.62 451 LEU A C 1
ATOM 3599 O O . LEU A 1 451 ? -30.374 -10.646 31.776 1.00 76.62 451 LEU A O 1
ATOM 3603 N N . LEU A 1 452 ? -28.920 -9.625 33.154 1.00 81.69 452 LEU A N 1
ATOM 3604 C CA . LEU A 1 452 ? -29.818 -8.539 33.534 1.00 81.69 452 LEU A CA 1
ATOM 3605 C C . LEU A 1 452 ? -30.169 -7.640 32.340 1.00 81.69 452 LEU A C 1
ATOM 3607 O O . LEU A 1 452 ? -31.337 -7.304 32.145 1.00 81.69 452 LEU A O 1
ATOM 3611 N N . LEU A 1 453 ? -29.175 -7.288 31.519 1.00 84.94 453 LEU A N 1
ATOM 3612 C CA . LEU A 1 453 ? -29.386 -6.497 30.306 1.00 84.94 453 LEU A CA 1
ATOM 3613 C C . LEU A 1 453 ? -30.222 -7.231 29.259 1.00 84.94 453 LEU A C 1
ATOM 3615 O O . LEU A 1 453 ? -31.037 -6.593 28.597 1.00 84.94 453 LEU A O 1
ATOM 3619 N N . GLU A 1 454 ? -30.027 -8.539 29.099 1.00 84.31 454 GLU A N 1
ATOM 3620 C CA . GLU A 1 454 ? -30.781 -9.355 28.144 1.00 84.31 454 GLU A CA 1
ATOM 3621 C C . GLU A 1 454 ? -32.259 -9.460 28.541 1.00 84.31 454 GLU A C 1
ATOM 3623 O O . GLU A 1 454 ? -33.142 -9.236 27.713 1.00 84.31 454 GLU A O 1
ATOM 3628 N N . ARG A 1 455 ? -32.546 -9.697 29.828 1.00 82.56 455 ARG A N 1
ATOM 3629 C CA . ARG A 1 455 ? -33.927 -9.730 30.340 1.00 82.56 455 ARG A CA 1
ATOM 3630 C C . ARG A 1 455 ? -34.623 -8.383 30.236 1.00 82.56 455 ARG A C 1
ATOM 3632 O O . ARG A 1 455 ? -35.774 -8.319 29.806 1.00 82.56 455 ARG A O 1
ATOM 3639 N N . PHE A 1 456 ? -33.931 -7.310 30.614 1.00 85.62 456 PHE A N 1
ATOM 3640 C CA . PHE A 1 456 ? -34.496 -5.969 30.510 1.00 85.62 456 PHE A CA 1
ATOM 3641 C C . PHE A 1 456 ? -34.752 -5.585 29.047 1.00 85.62 456 PHE A C 1
ATOM 3643 O O . PHE A 1 456 ? -35.788 -5.003 28.737 1.00 85.62 456 PHE A O 1
ATOM 3650 N N . LEU A 1 457 ? -33.860 -5.977 28.130 1.00 85.19 457 LEU A N 1
ATOM 3651 C CA . LEU A 1 457 ? -34.057 -5.795 26.692 1.00 85.19 457 LEU A CA 1
ATOM 3652 C C . LEU A 1 457 ? -35.281 -6.562 26.183 1.00 85.19 457 LEU A C 1
ATOM 3654 O O . LEU A 1 457 ? -36.089 -5.979 25.465 1.00 85.19 457 LEU A O 1
ATOM 3658 N N . GLY A 1 458 ? -35.448 -7.823 26.599 1.00 81.94 458 GLY A N 1
ATOM 3659 C CA . GLY A 1 458 ? -36.641 -8.620 26.302 1.00 81.94 458 GLY A CA 1
ATOM 3660 C C . GLY A 1 458 ? -37.918 -7.887 26.702 1.00 81.94 458 GLY A C 1
ATOM 3661 O O . GLY A 1 458 ? -38.791 -7.686 25.870 1.00 81.94 458 GLY A O 1
ATOM 3662 N N . ARG A 1 459 ? -37.971 -7.332 27.920 1.00 81.94 459 ARG A N 1
ATOM 3663 C CA . ARG A 1 459 ? -39.120 -6.534 28.379 1.00 81.94 459 ARG A CA 1
ATOM 3664 C C . ARG A 1 459 ? -39.376 -5.276 27.563 1.00 81.94 459 ARG A C 1
ATOM 3666 O O . ARG A 1 459 ? -40.531 -4.963 27.290 1.00 81.94 459 ARG A O 1
ATOM 3673 N N . VAL A 1 460 ? -38.332 -4.547 27.178 1.00 82.38 460 VAL A N 1
ATOM 3674 C CA . VAL A 1 460 ? -38.486 -3.345 26.345 1.00 82.38 460 VAL A CA 1
ATOM 3675 C C . VAL A 1 460 ? -39.067 -3.692 24.969 1.00 82.38 460 VAL A C 1
ATOM 3677 O O . VAL A 1 460 ? -39.884 -2.933 24.449 1.00 82.38 460 VAL A O 1
ATOM 3680 N N . ILE A 1 461 ? -38.681 -4.838 24.405 1.00 81.69 461 ILE A N 1
ATOM 3681 C CA . ILE A 1 461 ? -39.170 -5.327 23.111 1.00 81.69 461 ILE A CA 1
ATOM 3682 C C . ILE A 1 461 ? -40.584 -5.927 23.238 1.00 81.69 461 ILE A C 1
ATOM 3684 O O . ILE A 1 461 ? -41.440 -5.627 22.406 1.00 81.69 461 ILE A O 1
ATOM 3688 N N . ASP A 1 462 ? -40.873 -6.693 24.292 1.00 70.69 462 ASP A N 1
ATOM 3689 C CA . ASP A 1 462 ? -42.174 -7.338 24.532 1.00 70.69 462 ASP A CA 1
ATOM 3690 C C . ASP A 1 462 ? -43.321 -6.333 24.718 1.00 70.69 462 ASP A C 1
ATOM 3692 O O . ASP A 1 462 ? -44.449 -6.601 24.316 1.00 70.69 462 ASP A O 1
ATOM 3696 N N . VAL A 1 463 ? -43.054 -5.126 25.236 1.00 57.09 463 VAL A N 1
ATOM 3697 C CA . VAL A 1 463 ? -44.060 -4.041 25.328 1.00 57.09 463 VAL A CA 1
ATOM 3698 C C . VAL A 1 463 ? -44.615 -3.638 23.944 1.00 57.09 463 VAL A C 1
ATOM 3700 O O . VAL A 1 463 ? -45.666 -3.005 23.864 1.00 57.09 463 VAL A O 1
ATOM 3703 N N . THR A 1 464 ? -43.949 -4.025 22.847 1.00 50.38 464 THR A N 1
ATOM 3704 C CA . THR A 1 464 ? -44.371 -3.745 21.460 1.00 50.38 464 THR A CA 1
ATOM 3705 C C . THR A 1 464 ? -44.983 -4.929 20.704 1.00 50.38 464 THR A C 1
ATOM 3707 O O . THR A 1 464 ? -45.579 -4.709 19.650 1.00 50.38 464 THR A O 1
ATOM 3710 N N . ALA A 1 465 ? -44.889 -6.161 21.215 1.00 44.41 465 ALA A N 1
ATOM 3711 C CA . ALA A 1 465 ? -45.378 -7.364 20.537 1.00 44.41 465 ALA A CA 1
ATOM 3712 C C . ALA A 1 465 ? -46.322 -8.148 21.458 1.00 44.41 465 ALA A C 1
ATOM 3714 O O . ALA A 1 465 ? -45.898 -8.774 22.423 1.00 44.41 465 ALA A O 1
ATOM 3715 N N . GLY A 1 466 ? -47.620 -8.109 21.156 1.00 42.19 466 GLY A N 1
ATOM 3716 C CA . GLY A 1 466 ? -48.659 -8.808 21.912 1.00 42.19 466 GLY A CA 1
ATOM 3717 C C . GLY A 1 466 ? -48.715 -10.317 21.666 1.00 42.19 466 GLY A C 1
ATOM 3718 O O . GLY A 1 466 ? -49.809 -10.819 21.437 1.00 42.19 466 GLY A O 1
ATOM 3719 N N . ASP A 1 467 ? -47.588 -11.034 21.687 1.00 37.81 467 ASP A N 1
ATOM 3720 C CA . ASP A 1 467 ? -47.617 -12.496 21.582 1.00 37.81 467 ASP A CA 1
ATOM 3721 C C . ASP A 1 467 ? -46.480 -13.174 22.358 1.00 37.81 467 ASP A C 1
ATOM 3723 O O . ASP A 1 467 ? -45.300 -12.848 22.214 1.00 37.81 467 ASP A O 1
ATOM 3727 N N . ILE A 1 468 ? -46.866 -14.116 23.217 1.00 43.19 468 ILE A N 1
ATOM 3728 C CA . ILE A 1 468 ? -45.994 -14.833 24.146 1.00 43.19 468 ILE A CA 1
ATOM 3729 C C . ILE A 1 468 ? -45.325 -15.971 23.382 1.00 43.19 468 ILE A C 1
ATOM 3731 O O . ILE A 1 468 ? -45.995 -16.889 22.918 1.00 43.19 468 ILE A O 1
ATOM 3735 N N . THR A 1 469 ? -43.995 -15.987 23.341 1.00 34.88 469 THR A N 1
ATOM 3736 C CA . THR A 1 469 ? -43.274 -17.258 23.229 1.00 34.88 469 THR A CA 1
ATOM 3737 C C . THR A 1 469 ? -42.204 -17.348 24.299 1.00 34.88 469 THR A C 1
ATOM 3739 O O . THR A 1 469 ? -41.301 -16.519 24.399 1.00 34.88 469 THR A O 1
ATOM 3742 N N . GLU A 1 470 ? -42.347 -18.387 25.117 1.00 44.09 470 GLU A N 1
ATOM 3743 C CA . GLU A 1 470 ? -41.389 -18.860 26.103 1.00 44.09 470 GLU A CA 1
ATOM 3744 C C . GLU A 1 470 ? -40.016 -19.052 25.445 1.00 44.09 470 GLU A C 1
ATOM 3746 O O . GLU A 1 470 ? -39.721 -20.077 24.830 1.00 44.09 470 GLU A O 1
ATOM 3751 N N . ARG A 1 471 ? -39.136 -18.055 25.563 1.00 38.50 471 ARG A N 1
ATOM 3752 C CA . ARG A 1 471 ? -37.707 -18.258 25.323 1.00 38.50 471 ARG A CA 1
ATOM 3753 C C . ARG A 1 471 ? -37.107 -18.822 26.605 1.00 38.50 471 ARG A C 1
ATOM 3755 O O . ARG A 1 471 ? -36.560 -18.105 27.441 1.00 38.50 471 ARG A O 1
ATOM 3762 N N . SER A 1 472 ? -37.277 -20.126 26.766 1.00 41.16 472 SER A N 1
ATOM 3763 C CA . SER A 1 472 ? -36.782 -20.902 27.892 1.00 41.16 472 SER A CA 1
ATOM 3764 C C . SER A 1 472 ? -35.253 -20.837 27.984 1.00 41.16 472 SER A C 1
ATOM 3766 O O . SER A 1 472 ? -34.529 -21.254 27.085 1.00 41.16 472 SER A O 1
ATOM 3768 N N . THR A 1 473 ? -34.807 -20.286 29.114 1.00 46.78 473 THR A N 1
ATOM 3769 C CA . THR A 1 473 ? -33.832 -20.877 30.042 1.00 46.78 473 THR A CA 1
ATOM 3770 C C . THR A 1 473 ? -32.482 -21.358 29.497 1.00 46.78 473 THR A C 1
ATOM 3772 O O . THR A 1 473 ? -32.332 -22.499 29.076 1.00 46.78 473 THR A O 1
ATOM 3775 N N . SER A 1 474 ? -31.450 -20.559 29.768 1.00 40.25 474 SER A N 1
ATOM 3776 C CA . SER A 1 474 ? -30.193 -21.071 30.339 1.00 40.25 474 SER A CA 1
ATOM 3777 C C . SER A 1 474 ? -29.936 -20.439 31.715 1.00 40.25 474 SER A C 1
ATOM 3779 O O . SER A 1 474 ? -28.818 -20.051 32.045 1.00 40.25 474 SER A O 1
ATOM 3781 N N . ALA A 1 475 ? -30.992 -20.293 32.523 1.00 44.12 475 ALA A N 1
ATOM 3782 C CA . ALA A 1 475 ? -30.890 -19.923 33.936 1.00 44.12 475 ALA A CA 1
ATOM 3783 C C . ALA A 1 475 ? -30.398 -21.114 34.784 1.00 44.12 475 ALA A C 1
ATOM 3785 O O . ALA A 1 475 ? -30.890 -21.341 35.886 1.00 44.12 475 ALA A O 1
ATOM 3786 N N . GLU A 1 476 ? -29.453 -21.893 34.256 1.00 47.44 476 GLU A N 1
ATOM 3787 C CA . GLU A 1 476 ? -28.688 -22.839 35.056 1.00 47.44 476 GLU A CA 1
ATOM 3788 C C . GLU A 1 476 ? -27.800 -22.008 35.987 1.00 47.44 476 GLU A C 1
ATOM 3790 O O . GLU A 1 476 ? -26.817 -21.396 35.577 1.00 47.44 476 GLU A O 1
ATOM 3795 N N . GLU A 1 477 ? -28.278 -21.901 37.227 1.00 57.34 477 GLU A N 1
ATOM 3796 C CA . GLU A 1 477 ? -27.556 -21.532 38.442 1.00 57.34 477 GLU A CA 1
ATOM 3797 C C . GLU A 1 477 ? -26.591 -20.344 38.311 1.00 57.34 477 GLU A C 1
ATOM 3799 O O . GLU A 1 477 ? -25.368 -20.485 38.297 1.00 57.34 477 GLU A O 1
ATOM 3804 N N . VAL A 1 478 ? -27.136 -19.120 38.352 1.00 59.19 478 VAL A N 1
ATOM 3805 C CA . VAL A 1 478 ? -26.334 -18.010 38.884 1.00 59.19 478 VAL A CA 1
ATOM 3806 C C . VAL A 1 478 ? -25.967 -18.398 40.322 1.00 59.19 478 VAL A C 1
ATOM 3808 O O . VAL A 1 478 ? -26.858 -18.454 41.171 1.00 59.19 478 VAL A O 1
ATOM 3811 N N . ASP A 1 479 ? -24.684 -18.677 40.587 1.00 69.12 479 ASP A N 1
ATOM 3812 C CA . ASP A 1 479 ? -24.178 -18.938 41.942 1.00 69.12 479 ASP A CA 1
ATOM 3813 C C . ASP A 1 479 ? -24.716 -17.856 42.886 1.00 69.12 479 ASP A C 1
ATOM 3815 O O . ASP A 1 479 ? -24.417 -16.667 42.723 1.00 69.12 479 ASP A O 1
ATOM 3819 N N . ALA A 1 480 ? -25.533 -18.268 43.859 1.00 67.38 480 ALA A N 1
ATOM 3820 C CA . ALA A 1 480 ? -26.160 -17.381 44.833 1.00 67.38 480 ALA A CA 1
ATOM 3821 C C . ALA A 1 480 ? -25.108 -16.499 45.521 1.00 67.38 480 ALA A C 1
ATOM 3823 O O . ALA A 1 480 ? -25.297 -15.289 45.670 1.00 67.38 480 ALA A O 1
ATOM 3824 N N . GLY A 1 481 ? -23.946 -17.079 45.836 1.00 70.88 481 GLY A N 1
ATOM 3825 C CA . GLY A 1 481 ? -22.826 -16.352 46.410 1.00 70.88 481 GLY A CA 1
ATOM 3826 C C . GLY A 1 481 ? -22.242 -15.313 45.450 1.00 70.88 481 GLY A C 1
ATOM 3827 O O . GLY A 1 481 ? -21.916 -14.200 45.865 1.00 70.88 481 GLY A O 1
ATOM 3828 N N . ALA A 1 482 ? -22.072 -15.637 44.167 1.00 76.00 482 ALA A N 1
ATOM 3829 C CA . ALA A 1 482 ? -21.580 -14.710 43.146 1.00 76.00 482 ALA A CA 1
ATOM 3830 C C . ALA A 1 482 ? -22.560 -13.563 42.884 1.00 76.00 482 ALA A C 1
ATOM 3832 O O . ALA A 1 482 ? -22.124 -12.413 42.823 1.00 76.00 482 ALA A O 1
ATOM 3833 N N . PHE A 1 483 ? -23.860 -13.852 42.798 1.00 79.25 483 PHE A N 1
ATOM 3834 C CA . PHE A 1 483 ? -24.895 -12.840 42.610 1.00 79.25 483 PHE A CA 1
ATOM 3835 C C . PHE A 1 483 ? -24.942 -11.850 43.771 1.00 79.25 483 PHE A C 1
ATOM 3837 O O . PHE A 1 483 ? -24.855 -10.645 43.547 1.00 79.25 483 PHE A O 1
ATOM 3844 N N . VAL A 1 484 ? -25.013 -12.341 45.011 1.00 79.56 484 VAL A N 1
ATOM 3845 C CA . VAL A 1 484 ? -25.073 -11.476 46.199 1.00 79.56 484 VAL A CA 1
ATOM 3846 C C . VAL A 1 484 ? -23.798 -10.646 46.322 1.00 79.56 484 VAL A C 1
ATOM 3848 O O . VAL A 1 484 ? -23.867 -9.442 46.556 1.00 79.56 484 VAL A O 1
ATOM 3851 N N . ARG A 1 485 ? -22.622 -11.241 46.064 1.00 80.06 485 ARG A N 1
ATOM 3852 C CA . ARG A 1 485 ? -21.354 -10.492 46.012 1.00 80.06 485 ARG A CA 1
ATOM 3853 C C . ARG A 1 485 ? -21.371 -9.406 44.941 1.00 80.06 485 ARG A C 1
ATOM 3855 O O . ARG A 1 485 ? -20.871 -8.315 45.188 1.00 80.06 485 ARG A O 1
ATOM 3862 N N . TRP A 1 486 ? -21.915 -9.684 43.759 1.00 85.00 486 TRP A N 1
ATOM 3863 C CA . TRP A 1 486 ? -22.040 -8.695 42.691 1.00 85.00 486 TRP A CA 1
ATOM 3864 C C . TRP A 1 486 ? -23.013 -7.572 43.067 1.00 85.00 486 TRP A C 1
ATOM 3866 O O . TRP A 1 486 ? -22.670 -6.396 42.913 1.00 85.00 486 TRP A O 1
ATOM 3876 N N . LEU A 1 487 ? -24.187 -7.925 43.597 1.00 82.69 487 LEU A N 1
ATOM 3877 C CA . LEU A 1 487 ? -25.259 -7.004 43.955 1.00 82.69 487 LEU A CA 1
ATOM 3878 C C . LEU A 1 487 ? -24.834 -6.088 45.100 1.00 82.69 487 LEU A C 1
ATOM 3880 O O . LEU A 1 487 ? -24.960 -4.881 44.976 1.00 82.69 487 LEU A O 1
ATOM 3884 N N . CYS A 1 488 ? -24.259 -6.622 46.173 1.00 79.56 488 CYS A N 1
ATOM 3885 C CA . CYS A 1 488 ? -23.870 -5.847 47.351 1.00 79.56 488 CYS A CA 1
ATOM 3886 C C . CYS A 1 488 ? -22.498 -5.166 47.230 1.00 79.56 488 CYS A C 1
ATOM 3888 O O . CYS A 1 488 ? -22.096 -4.431 48.127 1.00 79.56 488 CYS A O 1
ATOM 3890 N N . LYS A 1 489 ? -21.757 -5.383 46.136 1.00 78.75 489 LYS A N 1
ATOM 3891 C CA . LYS A 1 489 ? -20.495 -4.674 45.910 1.00 78.75 489 LYS A CA 1
ATOM 3892 C C . LYS A 1 489 ? -20.755 -3.172 45.797 1.00 78.75 489 LYS A C 1
ATOM 3894 O O . LYS A 1 489 ? -21.366 -2.739 44.813 1.00 78.75 489 LYS A O 1
ATOM 3899 N N . GLU A 1 490 ? -20.252 -2.405 46.760 1.00 68.44 490 GLU A N 1
ATOM 3900 C CA . GLU A 1 490 ? -20.254 -0.946 46.711 1.00 68.44 490 GLU A CA 1
ATOM 3901 C C . GLU A 1 490 ? -19.449 -0.459 45.505 1.00 68.44 490 GLU A C 1
ATOM 3903 O O . GLU A 1 490 ? -18.348 -0.933 45.201 1.00 68.44 490 GLU A O 1
ATOM 3908 N N . GLY A 1 491 ? -20.059 0.464 44.774 1.00 69.19 491 GLY A N 1
ATOM 3909 C CA . GLY A 1 491 ? -19.477 1.104 43.613 1.00 69.19 491 GLY A CA 1
ATOM 3910 C C . GLY A 1 491 ? -19.595 2.620 43.726 1.00 69.19 491 GLY A C 1
ATOM 3911 O O . GLY A 1 491 ? -20.180 3.130 44.680 1.00 69.19 491 GLY A O 1
ATOM 3912 N N . PRO A 1 492 ? -19.043 3.342 42.748 1.00 75.12 492 PRO A N 1
ATOM 3913 C CA . PRO A 1 492 ? -19.195 4.788 42.633 1.00 75.12 492 PRO A CA 1
ATOM 3914 C C . PRO A 1 492 ? -20.662 5.209 42.602 1.00 75.12 492 PRO A C 1
ATOM 3916 O O . PRO A 1 492 ? -21.530 4.433 42.191 1.00 75.12 492 PRO A O 1
ATOM 3919 N N . ALA A 1 493 ? -20.936 6.458 42.976 1.00 84.94 493 ALA A N 1
ATOM 3920 C CA . ALA A 1 493 ? -22.288 6.985 42.898 1.00 84.94 493 ALA A CA 1
ATOM 3921 C C . ALA A 1 493 ? -22.790 6.973 41.443 1.00 84.94 493 ALA A C 1
ATOM 3923 O O . ALA A 1 493 ? -22.025 7.147 40.490 1.00 84.94 493 ALA A O 1
ATOM 3924 N N . ILE A 1 494 ? -24.103 6.811 41.258 1.00 86.19 494 ILE A N 1
ATOM 3925 C CA . ILE A 1 494 ? -24.733 6.868 39.927 1.00 86.19 494 ILE A CA 1
ATOM 3926 C C . ILE A 1 494 ? -24.395 8.196 39.232 1.00 86.19 494 ILE A C 1
ATOM 3928 O O . ILE A 1 494 ? -24.139 8.219 38.029 1.00 86.19 494 ILE A O 1
ATOM 3932 N N . GLU A 1 495 ? -24.333 9.292 39.987 1.00 87.44 495 GLU A N 1
ATOM 3933 C CA . GLU A 1 495 ? -23.950 10.613 39.483 1.00 87.44 495 GLU A CA 1
ATOM 3934 C C . GLU A 1 495 ? -22.524 10.642 38.915 1.00 87.44 495 GLU A C 1
ATOM 3936 O O . GLU A 1 495 ? -22.310 11.220 37.847 1.00 87.44 495 GLU A O 1
ATOM 3941 N N . ASP A 1 496 ? -21.568 9.960 39.555 1.00 86.19 496 ASP A N 1
ATOM 3942 C CA . ASP A 1 496 ? -20.193 9.847 39.054 1.00 86.19 496 ASP A CA 1
ATOM 3943 C C . ASP A 1 496 ? -20.152 9.080 37.732 1.00 86.19 496 ASP A C 1
ATOM 3945 O O . ASP A 1 496 ? -19.445 9.467 36.797 1.00 86.19 496 ASP A O 1
ATOM 3949 N N . HIS A 1 497 ? -20.953 8.019 37.618 1.00 84.31 497 HIS A N 1
ATOM 3950 C CA . HIS A 1 497 ? -21.085 7.251 36.384 1.00 84.31 497 HIS A CA 1
ATOM 3951 C C . HIS A 1 497 ? -21.734 8.056 35.254 1.00 84.31 497 HIS A C 1
ATOM 3953 O O . HIS A 1 497 ? -21.271 7.988 34.115 1.00 84.31 4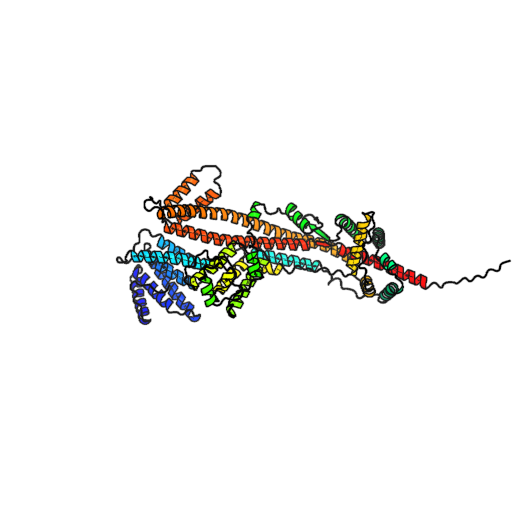97 HIS A O 1
ATOM 3959 N N . LEU A 1 498 ? -22.752 8.867 35.550 1.00 88.25 498 LEU A N 1
ATOM 3960 C CA . LEU A 1 498 ? -23.369 9.769 34.574 1.00 88.25 498 LEU A CA 1
ATOM 3961 C C . LEU A 1 498 ? -22.412 10.884 34.145 1.00 88.25 498 LEU A C 1
ATOM 3963 O O . LEU A 1 498 ? -22.336 11.212 32.961 1.00 88.25 498 LEU A O 1
ATOM 3967 N N . LYS A 1 499 ? -21.631 11.435 35.077 1.00 88.81 499 LYS A N 1
ATOM 3968 C CA . LYS A 1 499 ? -20.583 12.412 34.766 1.00 88.81 499 LYS A CA 1
ATOM 3969 C C . LYS A 1 499 ? -19.500 11.792 33.883 1.00 88.81 499 LYS A C 1
ATOM 3971 O O . LYS A 1 499 ? -19.101 12.395 32.889 1.00 88.81 499 LYS A O 1
ATOM 3976 N N . ALA A 1 500 ? -19.068 10.569 34.194 1.00 85.44 500 ALA A N 1
ATOM 3977 C CA . ALA A 1 500 ? -18.128 9.818 33.367 1.00 85.44 500 ALA A CA 1
ATOM 3978 C C . ALA A 1 500 ? -18.692 9.536 31.963 1.00 85.44 500 ALA A C 1
ATOM 3980 O O . ALA A 1 500 ? -17.968 9.680 30.981 1.00 85.44 500 ALA A O 1
ATOM 3981 N N . TRP A 1 501 ? -19.981 9.202 31.848 1.00 87.12 501 TRP A N 1
ATOM 3982 C CA . TRP A 1 501 ? -20.669 9.007 30.567 1.00 87.12 501 TRP A CA 1
ATOM 3983 C C . TRP A 1 501 ? -20.699 10.277 29.708 1.00 87.12 501 TRP A C 1
ATOM 3985 O O . TRP A 1 501 ? -20.404 10.226 28.513 1.00 87.12 501 TRP A O 1
ATOM 3995 N N . THR A 1 502 ? -20.999 11.430 30.308 1.00 88.88 502 THR A N 1
ATOM 3996 C CA . THR A 1 502 ? -20.968 12.727 29.614 1.00 88.88 502 THR A CA 1
ATOM 3997 C C . THR A 1 502 ? -19.550 13.077 29.158 1.00 88.88 502 THR A C 1
ATOM 3999 O O . THR A 1 502 ? -19.339 13.363 27.978 1.00 88.88 502 THR A O 1
ATOM 4002 N N . ASN A 1 503 ? -18.556 12.942 30.042 1.00 87.88 503 ASN A N 1
ATOM 4003 C CA . ASN A 1 503 ? -17.147 13.177 29.708 1.00 87.88 503 ASN A CA 1
ATOM 4004 C C . ASN A 1 503 ? -16.646 12.235 28.599 1.00 87.88 503 ASN A C 1
ATOM 4006 O O . ASN A 1 503 ? -15.842 12.637 27.751 1.00 87.88 503 ASN A O 1
ATOM 4010 N N . LEU A 1 504 ? -17.117 10.982 28.585 1.00 87.19 504 LEU A N 1
ATOM 4011 C CA . LEU A 1 504 ? -16.809 10.013 27.536 1.00 87.19 504 LEU A CA 1
ATOM 4012 C C . LEU A 1 504 ? -17.352 10.482 26.186 1.00 87.19 504 LEU A C 1
ATOM 4014 O O . LEU A 1 504 ? -16.606 10.459 25.212 1.00 87.19 504 LEU A O 1
ATOM 4018 N N . LYS A 1 505 ? -18.607 10.947 26.120 1.00 88.56 505 LYS A N 1
ATOM 4019 C CA . LYS A 1 505 ? -19.203 11.495 24.888 1.00 88.56 505 LYS A CA 1
ATOM 4020 C C . LYS A 1 505 ? -18.427 12.708 24.363 1.00 88.56 505 LYS A C 1
ATOM 4022 O O . LYS A 1 505 ? -18.169 12.793 23.164 1.00 88.56 505 LYS A O 1
ATOM 4027 N N . GLU A 1 506 ? -18.014 13.620 25.240 1.00 90.38 506 GLU A N 1
ATOM 4028 C CA . GLU A 1 506 ? -17.218 14.797 24.860 1.00 90.38 506 GLU A CA 1
ATOM 4029 C C . GLU A 1 506 ? -15.816 14.423 24.363 1.00 90.38 506 GLU A C 1
ATOM 4031 O O . GLU A 1 506 ? -15.358 14.925 23.334 1.00 90.38 506 GLU A O 1
ATOM 4036 N N . THR A 1 507 ? -15.148 13.499 25.058 1.00 89.81 507 THR A N 1
ATOM 4037 C CA . THR A 1 507 ? -13.827 12.995 24.656 1.00 89.81 507 THR A CA 1
ATOM 4038 C C . THR A 1 507 ? -13.913 12.223 23.341 1.00 89.81 507 THR A C 1
ATOM 4040 O O . THR A 1 507 ? -13.090 12.422 22.456 1.00 89.81 507 THR A O 1
ATOM 4043 N N . ALA A 1 508 ? -14.931 11.380 23.170 1.00 90.62 508 ALA A N 1
ATOM 4044 C CA . ALA A 1 508 ? -15.189 10.664 21.925 1.00 90.62 508 ALA A CA 1
ATOM 4045 C C . ALA A 1 508 ? -15.413 11.629 20.758 1.00 90.62 508 ALA A C 1
ATOM 4047 O O . ALA A 1 508 ? -14.879 11.414 19.673 1.00 90.62 508 ALA A O 1
ATOM 4048 N N . LYS A 1 509 ? -16.146 12.727 20.981 1.00 92.19 509 LYS A N 1
ATOM 4049 C CA . LYS A 1 509 ? -16.346 13.764 19.965 1.00 92.19 509 LYS A CA 1
ATOM 4050 C C . LYS A 1 509 ? -15.027 14.433 19.574 1.00 92.19 509 LYS A C 1
ATOM 4052 O O . LYS A 1 509 ? -14.760 14.559 18.383 1.00 92.19 509 LYS A O 1
ATOM 4057 N N . SER A 1 510 ? -14.201 14.846 20.539 1.00 92.56 510 SER A N 1
ATOM 4058 C CA . SER A 1 510 ? -12.923 15.511 20.240 1.00 92.56 510 SER A CA 1
ATOM 4059 C C . SER A 1 510 ? -11.916 14.564 19.581 1.00 92.56 510 SER A C 1
ATOM 4061 O O . SER A 1 510 ? -11.414 14.879 18.503 1.00 92.56 510 SER A O 1
ATOM 4063 N N . SER A 1 511 ? -11.704 13.368 20.139 1.00 93.50 511 SER A N 1
ATOM 4064 C CA . SER A 1 511 ? -10.845 12.331 19.550 1.00 93.50 511 SER A CA 1
ATOM 4065 C C . SER A 1 511 ? -11.340 11.878 18.172 1.00 93.50 511 SER A C 1
ATOM 4067 O O . SER A 1 511 ? -10.543 11.726 17.247 1.00 93.50 511 SER A O 1
ATOM 4069 N N . GLY A 1 512 ? -12.655 11.713 18.003 1.00 95.25 512 GLY A N 1
ATOM 4070 C CA . GLY A 1 512 ? -13.275 11.388 16.721 1.00 95.25 512 GLY A CA 1
ATOM 4071 C C . GLY A 1 512 ? -13.068 12.480 15.674 1.00 95.25 512 GLY A C 1
ATOM 4072 O O . GLY A 1 512 ? -12.730 12.169 14.537 1.00 95.25 512 GLY A O 1
ATOM 4073 N N . MET A 1 513 ? -13.175 13.759 16.050 1.00 96.25 513 MET A N 1
ATOM 4074 C CA . MET A 1 513 ? -12.895 14.875 15.138 1.00 96.25 513 MET A CA 1
ATOM 4075 C C . MET A 1 513 ? -11.426 14.944 14.711 1.00 96.25 513 MET A C 1
ATOM 4077 O O . MET A 1 513 ? -11.140 15.256 13.553 1.00 96.25 513 MET A O 1
ATOM 4081 N N . GLU A 1 514 ? -10.487 14.620 15.601 1.00 96.69 514 GLU A N 1
ATOM 4082 C CA . GLU A 1 514 ? -9.074 14.515 15.227 1.00 96.69 514 GLU A CA 1
ATOM 4083 C C . GLU A 1 514 ? -8.821 13.366 14.243 1.00 96.69 514 GLU A C 1
ATOM 4085 O O . GLU A 1 514 ? -8.143 13.568 13.232 1.00 96.69 514 GLU A O 1
ATOM 4090 N N . LEU A 1 515 ? -9.406 12.187 14.486 1.00 96.00 515 LEU A N 1
ATOM 4091 C CA . LEU A 1 515 ? -9.328 11.044 13.567 1.00 96.00 515 LEU A CA 1
ATOM 4092 C C . LEU A 1 515 ? -9.999 11.344 12.221 1.00 96.00 515 LEU A C 1
ATOM 4094 O O . LEU A 1 515 ? -9.439 11.016 11.179 1.00 96.00 515 LEU A O 1
ATOM 4098 N N . PHE A 1 516 ? -11.141 12.034 12.214 1.00 96.31 516 PHE A N 1
ATOM 4099 C CA . PHE A 1 516 ? -11.800 12.493 10.990 1.00 96.31 516 PHE A CA 1
ATOM 4100 C C . PHE A 1 516 ? -10.895 13.422 10.168 1.00 96.31 516 PHE A C 1
ATOM 4102 O O . PHE A 1 516 ? -10.802 13.290 8.947 1.00 96.31 516 PHE A O 1
ATOM 4109 N N . GLN A 1 517 ? -10.169 14.334 10.820 1.00 95.88 517 GLN A N 1
ATOM 4110 C CA . GLN A 1 517 ? -9.225 15.211 10.127 1.00 95.88 517 GLN A CA 1
ATOM 4111 C C . GLN A 1 517 ? -8.026 14.439 9.547 1.00 95.88 517 GLN A C 1
ATOM 4113 O O . GLN A 1 517 ? -7.532 14.786 8.466 1.00 95.88 517 GLN A O 1
ATOM 4118 N N . ILE A 1 518 ? -7.574 13.380 10.227 1.00 95.31 518 ILE A N 1
ATOM 4119 C CA . ILE A 1 518 ? -6.562 12.456 9.697 1.00 95.31 518 ILE A CA 1
ATOM 4120 C C . ILE A 1 518 ? -7.118 11.720 8.471 1.00 95.31 518 ILE A C 1
ATOM 4122 O O . ILE A 1 518 ? -6.504 11.799 7.408 1.00 95.31 518 ILE A O 1
ATOM 4126 N N . LEU A 1 519 ? -8.314 11.130 8.568 1.00 95.25 519 LEU A N 1
ATOM 4127 C CA . LEU A 1 519 ? -8.982 10.432 7.463 1.00 95.25 519 LEU A CA 1
ATOM 4128 C C . LEU A 1 519 ? -9.136 11.337 6.233 1.00 95.25 519 LEU A C 1
ATOM 4130 O O . LEU A 1 519 ? -8.822 10.941 5.113 1.00 95.25 519 LEU A O 1
ATOM 4134 N N . ARG A 1 520 ? -9.526 12.602 6.435 1.00 95.06 520 ARG A N 1
ATOM 4135 C CA . ARG A 1 520 ? -9.610 13.608 5.365 1.00 95.06 520 ARG A CA 1
ATOM 4136 C C . ARG A 1 520 ? -8.270 13.893 4.700 1.00 95.06 520 ARG A C 1
ATOM 4138 O O . ARG A 1 520 ? -8.215 14.132 3.493 1.00 95.06 520 ARG A O 1
ATOM 4145 N N . THR A 1 521 ? -7.196 13.915 5.478 1.00 93.06 521 THR A N 1
ATOM 4146 C CA . THR A 1 521 ? -5.841 14.145 4.963 1.00 93.06 521 THR A CA 1
ATOM 4147 C C . THR A 1 521 ? -5.376 12.956 4.126 1.00 93.06 521 THR A C 1
ATOM 4149 O O . THR A 1 521 ? -4.835 13.140 3.034 1.00 93.06 521 THR A O 1
ATOM 4152 N N . GLU A 1 522 ? -5.644 11.741 4.595 1.00 92.69 522 GLU A N 1
ATOM 4153 C CA . GLU A 1 522 ? -5.312 10.508 3.885 1.00 92.69 522 GLU A CA 1
ATOM 4154 C C . GLU A 1 522 ? -6.138 10.343 2.602 1.00 92.69 522 GLU A C 1
ATOM 4156 O O . GLU A 1 522 ? -5.562 10.033 1.558 1.00 92.69 522 GLU A O 1
ATOM 4161 N N . LEU A 1 523 ? -7.434 10.681 2.629 1.00 94.38 523 LEU A N 1
ATOM 4162 C CA . LEU A 1 523 ? -8.285 10.707 1.437 1.00 94.38 523 LEU A CA 1
ATOM 4163 C C . LEU A 1 523 ? -7.717 11.651 0.364 1.00 94.38 523 LEU A C 1
ATOM 4165 O O . LEU A 1 523 ? -7.501 11.259 -0.780 1.00 94.38 523 LEU A O 1
ATOM 4169 N N . LYS A 1 524 ? -7.401 12.900 0.727 1.00 92.69 524 LYS A N 1
ATOM 4170 C CA . LYS A 1 524 ? -6.802 13.858 -0.222 1.00 92.69 524 LYS A CA 1
ATOM 4171 C C . LYS A 1 524 ? -5.486 13.343 -0.800 1.00 92.69 524 LYS A C 1
ATOM 4173 O O . LYS A 1 524 ? -5.177 13.580 -1.972 1.00 92.69 524 LYS A O 1
ATOM 4178 N N . ARG A 1 525 ? -4.695 12.649 0.022 1.00 91.25 525 ARG A N 1
ATOM 4179 C CA . ARG A 1 525 ? -3.430 12.046 -0.396 1.00 91.25 525 ARG A CA 1
ATOM 4180 C C . ARG A 1 525 ? -3.656 10.929 -1.413 1.00 91.25 525 ARG A C 1
ATOM 4182 O O . ARG A 1 525 ? -2.964 10.947 -2.429 1.00 91.25 525 ARG A O 1
ATOM 4189 N N . ILE A 1 526 ? -4.593 10.006 -1.186 1.00 92.19 526 ILE A N 1
ATOM 4190 C CA . ILE A 1 526 ? -4.873 8.925 -2.145 1.00 92.19 526 ILE A CA 1
ATOM 4191 C C . ILE A 1 526 ? -5.468 9.468 -3.450 1.00 92.19 526 ILE A C 1
ATOM 4193 O O . ILE A 1 526 ? -5.026 9.056 -4.516 1.00 92.19 526 ILE A O 1
ATOM 4197 N N . GLN A 1 527 ? -6.346 10.476 -3.397 1.00 93.81 527 GLN A N 1
ATOM 4198 C CA . GLN A 1 527 ? -6.889 11.134 -4.593 1.00 93.81 527 GLN A CA 1
ATOM 4199 C C . GLN A 1 527 ? -5.780 11.790 -5.431 1.00 93.81 527 GLN A C 1
ATOM 4201 O O . GLN A 1 527 ? -5.740 11.657 -6.654 1.00 93.81 527 GLN A O 1
ATOM 4206 N N . ARG A 1 528 ? -4.822 12.469 -4.779 1.00 92.81 528 ARG A N 1
ATOM 4207 C CA . ARG A 1 528 ? -3.630 13.011 -5.455 1.00 92.81 528 ARG A CA 1
ATOM 4208 C C . ARG A 1 528 ? -2.812 11.902 -6.119 1.00 92.81 528 ARG A C 1
ATOM 4210 O O . ARG A 1 528 ? -2.451 12.048 -7.280 1.00 92.81 528 ARG A O 1
ATOM 4217 N N . LEU A 1 529 ? -2.540 10.810 -5.403 1.00 90.88 529 LEU A N 1
ATOM 4218 C CA . LEU A 1 529 ? -1.778 9.679 -5.940 1.00 90.88 529 LEU A CA 1
ATOM 4219 C C . LEU A 1 529 ? -2.498 9.008 -7.123 1.00 90.88 529 LEU A C 1
ATOM 4221 O O . LEU A 1 529 ? -1.839 8.616 -8.081 1.00 90.88 529 LEU A O 1
ATOM 4225 N N . CYS A 1 530 ? -3.832 8.921 -7.097 1.00 93.38 530 CYS A N 1
ATOM 4226 C CA . CYS A 1 530 ? -4.622 8.403 -8.217 1.00 93.38 530 CYS A CA 1
ATOM 4227 C C . CYS A 1 530 ? -4.500 9.308 -9.450 1.00 93.38 530 CYS A C 1
ATOM 4229 O O . CYS A 1 530 ? -4.243 8.811 -10.543 1.00 93.38 530 CYS A O 1
ATOM 4231 N N . ARG A 1 531 ? -4.577 10.636 -9.289 1.00 92.44 531 ARG A N 1
ATOM 4232 C CA . ARG A 1 531 ? -4.337 11.579 -10.399 1.00 92.44 531 ARG A CA 1
ATOM 4233 C C . ARG A 1 531 ? -2.921 11.470 -10.972 1.00 92.44 531 ARG A C 1
ATOM 4235 O O . ARG A 1 531 ? -2.759 11.448 -12.187 1.00 92.44 531 ARG A O 1
ATOM 4242 N N . GLU A 1 532 ? -1.907 11.352 -10.113 1.00 90.31 532 GLU A N 1
ATOM 4243 C CA . GLU A 1 532 ? -0.515 11.114 -10.535 1.00 90.31 532 GLU A CA 1
ATOM 4244 C C . GLU A 1 532 ? -0.397 9.799 -11.335 1.00 90.31 532 GLU A C 1
ATOM 4246 O O . GLU A 1 532 ? 0.213 9.775 -12.404 1.00 90.31 532 GLU A O 1
ATOM 4251 N N . LYS A 1 533 ? -1.038 8.719 -10.866 1.00 91.44 533 LYS A N 1
ATOM 4252 C CA . LYS A 1 533 ? -1.052 7.414 -11.546 1.00 91.44 533 LYS A CA 1
ATOM 4253 C C . LYS A 1 533 ? -1.795 7.448 -12.884 1.00 91.44 533 LYS A C 1
ATOM 4255 O O . LYS A 1 533 ? -1.328 6.838 -13.839 1.00 91.44 533 LYS A O 1
ATOM 4260 N N . SER A 1 534 ? -2.905 8.174 -12.975 1.00 92.25 534 SER A N 1
ATOM 4261 C CA . SER A 1 534 ? -3.633 8.401 -14.230 1.00 92.25 534 SER A CA 1
ATOM 4262 C C . SER A 1 534 ? -2.730 9.033 -15.297 1.00 92.25 534 SER A C 1
ATOM 4264 O O . SER A 1 534 ? -2.585 8.484 -16.389 1.00 92.25 534 SER A O 1
ATOM 4266 N N . ALA A 1 535 ? -2.014 10.109 -14.952 1.00 91.06 535 ALA A N 1
ATOM 4267 C CA . ALA A 1 535 ? -1.057 10.740 -15.863 1.00 91.06 535 ALA A CA 1
ATOM 4268 C C . ALA A 1 535 ? 0.076 9.784 -16.280 1.00 91.06 535 ALA A C 1
ATOM 4270 O O . ALA A 1 535 ? 0.522 9.795 -17.427 1.00 91.06 535 ALA A O 1
ATOM 4271 N N . MET A 1 536 ? 0.532 8.922 -15.367 1.00 89.62 536 MET A N 1
ATOM 4272 C CA . MET A 1 536 ? 1.527 7.897 -15.685 1.00 89.62 536 MET A CA 1
ATOM 4273 C C . MET A 1 536 ? 1.013 6.835 -16.660 1.00 89.62 536 MET A C 1
ATOM 4275 O O . MET A 1 536 ? 1.780 6.409 -17.517 1.00 89.62 536 MET A O 1
ATOM 4279 N N . LEU A 1 537 ? -0.250 6.413 -16.549 1.00 91.25 537 LEU A N 1
ATOM 4280 C CA . LEU A 1 537 ? -0.855 5.452 -17.478 1.00 91.25 537 LEU A CA 1
ATOM 4281 C C . LEU A 1 537 ? -0.901 6.001 -18.908 1.00 91.25 537 LEU A C 1
ATOM 4283 O O . LEU A 1 537 ? -0.600 5.266 -19.841 1.00 91.25 537 LEU A O 1
ATOM 4287 N N . LEU A 1 538 ? -1.183 7.296 -19.077 1.00 91.81 538 LEU A N 1
ATOM 4288 C CA . LEU A 1 538 ? -1.141 7.948 -20.391 1.00 91.81 538 LEU A CA 1
ATOM 4289 C C . LEU A 1 538 ? 0.265 7.918 -21.010 1.00 91.81 538 LEU A C 1
ATOM 4291 O O . LEU A 1 538 ? 0.416 7.639 -22.197 1.00 91.81 538 LEU A O 1
ATOM 4295 N N . ILE A 1 539 ? 1.303 8.172 -20.207 1.00 88.81 539 ILE A N 1
ATOM 4296 C CA . ILE A 1 539 ? 2.702 8.116 -20.663 1.00 88.81 539 ILE A CA 1
ATOM 4297 C C . ILE A 1 539 ? 3.120 6.674 -20.986 1.00 88.81 539 ILE A C 1
ATOM 4299 O O . ILE A 1 539 ? 3.817 6.443 -21.968 1.00 88.81 539 ILE A O 1
ATOM 4303 N N . ASP A 1 540 ? 2.706 5.701 -20.175 1.00 87.44 540 ASP A N 1
ATOM 4304 C CA . ASP A 1 540 ? 2.992 4.283 -20.416 1.00 87.44 540 ASP A CA 1
ATOM 4305 C C . ASP A 1 540 ? 2.363 3.790 -21.724 1.00 87.44 540 ASP A C 1
ATOM 4307 O O . ASP A 1 540 ? 3.027 3.125 -22.519 1.00 87.44 540 ASP A O 1
ATOM 4311 N N . GLU A 1 541 ? 1.116 4.182 -21.987 1.00 91.38 541 GLU A N 1
ATOM 4312 C CA . GLU A 1 541 ? 0.428 3.870 -23.239 1.00 91.38 541 GLU A CA 1
ATOM 4313 C C . GLU A 1 541 ? 1.109 4.534 -24.442 1.00 91.38 541 GLU A C 1
ATOM 4315 O O . GLU A 1 541 ? 1.333 3.894 -25.467 1.00 91.38 541 GLU A O 1
ATOM 4320 N N . ALA A 1 542 ? 1.543 5.787 -24.298 1.00 92.94 542 ALA A N 1
ATOM 4321 C CA . ALA A 1 542 ? 2.358 6.462 -25.302 1.00 92.94 542 ALA A CA 1
ATOM 4322 C C . ALA A 1 542 ? 3.668 5.709 -25.603 1.00 92.94 542 ALA A C 1
ATOM 4324 O O . ALA A 1 542 ? 4.009 5.513 -26.768 1.00 92.94 542 ALA A O 1
ATOM 4325 N N . ILE A 1 543 ? 4.388 5.246 -24.576 1.00 84.56 543 ILE A N 1
ATOM 4326 C CA . ILE A 1 543 ? 5.627 4.469 -24.749 1.00 84.56 543 ILE A CA 1
ATOM 4327 C C . ILE A 1 543 ? 5.345 3.138 -25.459 1.00 84.56 543 ILE A C 1
ATOM 4329 O O . ILE A 1 543 ? 6.099 2.755 -26.354 1.00 84.56 543 ILE A O 1
ATOM 4333 N N . LYS A 1 544 ? 4.262 2.437 -25.097 1.00 84.56 544 LYS A N 1
ATOM 4334 C CA . LYS A 1 544 ? 3.842 1.194 -25.766 1.00 84.56 544 LYS A CA 1
ATOM 4335 C C . LYS A 1 544 ? 3.496 1.427 -27.232 1.00 84.56 544 LYS A C 1
ATOM 4337 O O . LYS A 1 544 ? 3.907 0.633 -28.074 1.00 84.56 544 LYS A O 1
ATOM 4342 N N . ASN A 1 545 ? 2.793 2.514 -27.542 1.00 88.69 545 ASN A N 1
ATOM 4343 C CA . ASN A 1 545 ? 2.463 2.881 -28.916 1.00 88.69 545 ASN A CA 1
ATOM 4344 C C . ASN A 1 545 ? 3.713 3.182 -29.739 1.00 88.69 545 ASN A C 1
ATOM 4346 O O . ASN A 1 545 ? 3.874 2.599 -30.808 1.00 88.69 545 ASN A O 1
ATOM 4350 N N . VAL A 1 546 ? 4.631 4.000 -29.218 1.00 90.62 546 VAL A N 1
ATOM 4351 C CA . VAL A 1 546 ? 5.918 4.281 -29.875 1.00 90.62 546 VAL A CA 1
ATOM 4352 C C . VAL A 1 546 ? 6.713 2.996 -30.106 1.00 90.62 546 VAL A C 1
ATOM 4354 O O . VAL A 1 546 ? 7.220 2.766 -31.199 1.00 90.62 546 VAL A O 1
ATOM 4357 N N . GLN A 1 547 ? 6.775 2.111 -29.111 1.00 82.75 547 GLN A N 1
ATOM 4358 C CA . GLN A 1 547 ? 7.466 0.838 -29.270 1.00 82.75 547 GLN A CA 1
ATOM 4359 C C . GLN A 1 547 ? 6.809 -0.063 -30.317 1.00 82.75 547 GLN A C 1
ATOM 4361 O O . GLN A 1 547 ? 7.521 -0.697 -31.090 1.00 82.75 547 GLN A O 1
ATOM 4366 N N . ARG A 1 548 ? 5.474 -0.149 -30.336 1.00 83.19 548 ARG A N 1
ATOM 4367 C CA . ARG A 1 548 ? 4.734 -0.930 -31.334 1.00 83.19 548 ARG A CA 1
ATOM 4368 C C . ARG A 1 548 ? 5.037 -0.414 -32.736 1.00 83.19 548 ARG A C 1
ATOM 4370 O O . ARG A 1 548 ? 5.355 -1.206 -33.612 1.00 83.19 548 ARG A O 1
ATOM 4377 N N . ILE A 1 549 ? 4.998 0.903 -32.910 1.00 87.25 549 ILE A N 1
ATOM 4378 C CA . ILE A 1 549 ? 5.317 1.581 -34.163 1.00 87.25 549 ILE A CA 1
ATOM 4379 C C . ILE A 1 549 ? 6.735 1.215 -34.645 1.00 87.25 549 ILE A C 1
ATOM 4381 O O . ILE A 1 549 ? 6.893 0.752 -35.774 1.00 87.25 549 ILE A O 1
ATOM 4385 N N . CYS A 1 550 ? 7.755 1.345 -33.788 1.00 83.50 550 CYS A N 1
ATOM 4386 C CA . CYS A 1 550 ? 9.126 0.975 -34.154 1.00 83.50 550 CYS A CA 1
ATOM 4387 C C . CYS A 1 550 ? 9.282 -0.533 -34.408 1.00 83.50 550 CYS A C 1
ATOM 4389 O O . CYS A 1 550 ? 9.971 -0.940 -35.339 1.00 83.50 550 CYS A O 1
ATOM 4391 N N . GLY A 1 551 ? 8.631 -1.370 -33.596 1.00 73.62 551 GLY A N 1
ATOM 4392 C CA . GLY A 1 551 ? 8.684 -2.827 -33.720 1.00 73.62 551 GLY A CA 1
ATOM 4393 C C . GLY A 1 551 ? 8.071 -3.335 -35.024 1.00 73.62 551 GLY A C 1
ATOM 4394 O O . GLY A 1 551 ? 8.672 -4.170 -35.690 1.00 73.62 551 GLY A O 1
ATOM 4395 N N . GLU A 1 552 ? 6.923 -2.789 -35.434 1.00 81.81 552 GLU A N 1
ATOM 4396 C CA . GLU A 1 552 ? 6.278 -3.119 -36.712 1.00 81.81 552 GLU A CA 1
ATOM 4397 C C . GLU A 1 552 ? 7.176 -2.787 -37.915 1.00 81.81 552 GLU A C 1
ATOM 4399 O O . GLU A 1 552 ? 7.164 -3.512 -38.909 1.00 81.81 552 GLU A O 1
ATOM 4404 N N . GLU A 1 553 ? 7.955 -1.703 -37.846 1.00 84.88 553 GLU A N 1
ATOM 4405 C CA . GLU A 1 553 ? 8.923 -1.348 -38.889 1.00 84.88 553 GLU A CA 1
ATOM 4406 C C . GLU A 1 553 ? 10.122 -2.306 -38.897 1.00 84.88 553 GLU A C 1
ATOM 4408 O O . GLU A 1 553 ? 10.474 -2.827 -39.955 1.00 84.88 553 GLU A O 1
ATOM 4413 N N . ILE A 1 554 ? 10.696 -2.626 -37.731 1.00 73.25 554 ILE A N 1
ATOM 4414 C CA . ILE A 1 554 ? 11.789 -3.607 -37.616 1.00 73.25 554 ILE A CA 1
ATOM 4415 C C . ILE A 1 554 ? 11.353 -4.976 -38.170 1.00 73.25 554 ILE A C 1
ATOM 4417 O O . ILE A 1 554 ? 12.049 -5.554 -39.004 1.00 73.25 554 ILE A O 1
ATOM 4421 N N . GLU A 1 555 ? 10.162 -5.460 -37.805 1.00 72.69 555 GLU A N 1
ATOM 4422 C CA . GLU A 1 555 ? 9.627 -6.733 -38.309 1.00 72.69 555 GLU A CA 1
ATOM 4423 C C . GLU A 1 555 ? 9.439 -6.742 -39.836 1.00 72.69 555 GLU A C 1
ATOM 4425 O O . GLU A 1 555 ? 9.649 -7.771 -40.487 1.00 72.69 555 GLU A O 1
ATOM 4430 N N . LYS A 1 556 ? 9.041 -5.613 -40.442 1.00 76.75 556 LYS A N 1
ATOM 4431 C CA . LYS A 1 556 ? 8.914 -5.498 -41.907 1.00 76.75 556 LYS A CA 1
ATOM 4432 C C . LYS A 1 556 ? 10.267 -5.628 -42.599 1.00 76.75 556 LYS A C 1
ATOM 4434 O O . LYS A 1 556 ? 10.348 -6.338 -43.604 1.00 76.75 556 LYS A O 1
ATOM 4439 N N . ARG A 1 557 ? 11.307 -4.986 -42.054 1.00 77.75 557 ARG A N 1
ATOM 4440 C CA . ARG A 1 557 ? 12.685 -5.071 -42.568 1.00 77.75 557 ARG A CA 1
ATOM 4441 C C . ARG A 1 557 ? 13.204 -6.508 -42.533 1.00 77.75 557 ARG A C 1
ATOM 4443 O O . ARG A 1 557 ? 13.774 -6.976 -43.513 1.00 77.75 557 ARG A O 1
ATOM 4450 N N . GLU A 1 558 ? 12.950 -7.227 -41.439 1.00 71.31 558 GLU A N 1
ATOM 4451 C CA . GLU A 1 558 ? 13.370 -8.625 -41.284 1.00 71.31 558 GLU A CA 1
ATOM 4452 C C . GLU A 1 558 ? 12.610 -9.582 -42.217 1.00 71.31 558 GLU A C 1
ATOM 4454 O O . GLU A 1 558 ? 13.197 -10.510 -42.777 1.00 71.31 558 GLU A O 1
ATOM 4459 N N . ARG A 1 559 ? 11.300 -9.369 -42.412 1.00 75.00 559 ARG A N 1
ATOM 4460 C CA . ARG A 1 559 ? 10.443 -10.264 -43.210 1.00 75.00 559 ARG A CA 1
ATOM 4461 C C . ARG A 1 559 ? 10.613 -10.081 -44.722 1.00 75.00 559 ARG A C 1
ATOM 4463 O O . ARG A 1 559 ? 10.355 -11.026 -45.468 1.00 75.00 559 ARG A O 1
ATOM 4470 N N . ASN A 1 560 ? 11.012 -8.896 -45.189 1.00 77.12 560 ASN A N 1
ATOM 4471 C CA . ASN A 1 560 ? 11.173 -8.602 -46.613 1.00 77.12 560 ASN A CA 1
ATOM 4472 C C . ASN A 1 560 ? 12.486 -7.845 -46.900 1.00 77.12 560 ASN A C 1
ATOM 4474 O O . ASN A 1 560 ? 12.490 -6.616 -46.887 1.00 77.12 560 ASN A O 1
ATOM 4478 N N . PRO A 1 561 ? 13.575 -8.545 -47.267 1.00 68.19 561 PRO A N 1
ATOM 4479 C CA . PRO A 1 561 ? 14.867 -7.918 -47.572 1.00 68.19 561 PRO A CA 1
ATOM 4480 C C . PRO A 1 561 ? 14.858 -6.931 -48.756 1.00 68.19 561 PRO A C 1
ATOM 4482 O O . PRO A 1 561 ? 15.822 -6.194 -48.934 1.00 68.19 561 PRO A O 1
ATOM 4485 N N . GLY A 1 562 ? 13.804 -6.922 -49.586 1.00 70.06 562 GLY A N 1
ATOM 4486 C CA . GLY A 1 562 ? 13.614 -5.965 -50.687 1.00 70.06 562 GLY A CA 1
ATOM 4487 C C . GLY A 1 562 ? 12.735 -4.756 -50.337 1.00 70.06 562 GLY A C 1
ATOM 4488 O O . GLY A 1 562 ? 12.410 -3.966 -51.222 1.00 70.06 562 GLY A O 1
ATOM 4489 N N . TYR A 1 563 ? 12.296 -4.631 -49.083 1.00 80.44 563 TYR A N 1
ATOM 4490 C CA . TYR A 1 563 ? 11.521 -3.494 -48.589 1.00 80.44 563 TYR A CA 1
ATOM 4491 C C . TYR A 1 563 ? 12.408 -2.254 -48.411 1.00 80.44 563 TYR A C 1
ATOM 4493 O O . TYR A 1 563 ? 13.539 -2.347 -47.938 1.00 80.44 563 TYR A O 1
ATOM 4501 N N . VAL A 1 564 ? 11.880 -1.080 -48.766 1.00 79.38 564 VAL A N 1
ATOM 4502 C CA . VAL A 1 564 ? 12.550 0.201 -48.514 1.00 79.38 564 VAL A CA 1
ATOM 4503 C C . VAL A 1 564 ? 12.311 0.583 -47.055 1.00 79.38 564 VAL A C 1
ATOM 4505 O O . VAL A 1 564 ? 11.219 1.027 -46.704 1.00 79.38 564 VAL A O 1
ATOM 4508 N N . SER A 1 565 ? 13.322 0.372 -46.211 1.00 77.00 565 SER A N 1
ATOM 4509 C CA . SER A 1 565 ? 13.278 0.700 -44.784 1.00 77.00 565 SER A CA 1
ATOM 4510 C C . SER A 1 565 ? 13.151 2.204 -44.551 1.00 77.00 565 SER A C 1
ATOM 4512 O O . SER A 1 565 ? 13.851 2.986 -45.194 1.00 77.00 565 SER A O 1
ATOM 4514 N N . GLN A 1 566 ? 12.315 2.598 -43.593 1.00 81.19 566 GLN A N 1
ATOM 4515 C CA . GLN A 1 566 ? 12.250 3.975 -43.091 1.00 81.19 566 GLN A CA 1
ATOM 4516 C C . GLN A 1 566 ? 13.031 4.069 -41.793 1.00 81.19 566 GLN A C 1
ATOM 4518 O O . GLN A 1 566 ? 12.841 3.203 -40.944 1.00 81.19 566 GLN A O 1
ATOM 4523 N N . ASN A 1 567 ? 13.851 5.100 -41.601 1.00 83.50 567 ASN A N 1
ATOM 4524 C CA . ASN A 1 567 ? 14.519 5.312 -40.317 1.00 83.50 567 ASN A CA 1
ATOM 4525 C C . ASN A 1 567 ? 13.477 5.543 -39.208 1.00 83.50 567 ASN A C 1
ATOM 4527 O O . ASN A 1 567 ? 12.403 6.109 -39.445 1.00 83.50 567 ASN A O 1
ATOM 4531 N N . LEU A 1 568 ? 13.762 5.066 -37.995 1.00 83.38 568 LEU A N 1
ATOM 4532 C CA . LEU A 1 568 ? 12.815 5.155 -36.884 1.00 83.38 568 LEU A CA 1
ATOM 4533 C C . LEU A 1 568 ? 12.589 6.606 -36.447 1.00 83.38 568 LEU A C 1
ATOM 4535 O O . LEU A 1 568 ? 11.485 6.940 -36.021 1.00 83.38 568 LEU A O 1
ATOM 4539 N N . ASP A 1 569 ? 13.593 7.473 -36.558 1.00 86.00 569 ASP A N 1
ATOM 4540 C CA . ASP A 1 569 ? 13.477 8.896 -36.232 1.00 86.00 569 ASP A CA 1
ATOM 4541 C C . ASP A 1 569 ? 12.489 9.621 -37.158 1.00 86.00 569 ASP A C 1
ATOM 4543 O O . ASP A 1 569 ? 11.571 10.285 -36.666 1.00 86.00 569 ASP A O 1
ATOM 4547 N N . ASP A 1 570 ? 12.613 9.420 -38.471 1.00 84.62 570 ASP A N 1
ATOM 4548 C CA . ASP A 1 570 ? 11.702 9.949 -39.489 1.00 84.62 570 ASP A CA 1
ATOM 4549 C C . ASP A 1 570 ? 10.275 9.459 -39.244 1.00 84.62 570 ASP A C 1
ATOM 4551 O O . ASP A 1 570 ? 9.317 10.236 -39.258 1.00 84.62 570 ASP A O 1
ATOM 4555 N N . LEU A 1 571 ? 10.126 8.169 -38.943 1.00 90.69 571 LEU A N 1
ATOM 4556 C CA . LEU A 1 571 ? 8.828 7.551 -38.723 1.00 90.69 571 LEU A CA 1
ATOM 4557 C C . LEU A 1 571 ? 8.132 8.115 -37.470 1.00 90.69 571 LEU A C 1
ATOM 4559 O O . LEU A 1 571 ? 6.937 8.434 -37.495 1.00 90.69 571 LEU A O 1
ATOM 4563 N N . LEU A 1 572 ? 8.876 8.299 -36.376 1.00 91.38 572 LEU A N 1
ATOM 4564 C CA . LEU A 1 572 ? 8.358 8.933 -35.163 1.00 91.38 572 LEU A CA 1
ATOM 4565 C C . LEU A 1 572 ? 8.081 10.427 -35.367 1.00 91.38 572 LEU A C 1
ATOM 4567 O O . LEU A 1 572 ? 7.098 10.951 -34.833 1.00 91.38 572 LEU A O 1
ATOM 4571 N N . PHE A 1 573 ? 8.899 11.119 -36.159 1.00 87.75 573 PHE A N 1
ATOM 4572 C CA . PHE A 1 573 ? 8.661 12.510 -36.522 1.00 87.75 573 PHE A CA 1
ATOM 4573 C C . PHE A 1 573 ? 7.371 12.663 -37.338 1.00 87.75 573 PHE A C 1
ATOM 4575 O O . PHE A 1 573 ? 6.526 13.492 -36.988 1.00 87.75 573 PHE A O 1
ATOM 4582 N N . CYS A 1 574 ? 7.158 11.814 -38.349 1.00 89.31 574 CYS A N 1
ATOM 4583 C CA . CYS A 1 574 ? 5.912 11.749 -39.110 1.00 89.31 574 CYS A CA 1
ATOM 4584 C C . CYS A 1 574 ? 4.715 11.532 -38.181 1.00 89.31 574 CYS A C 1
ATOM 4586 O O . CYS A 1 574 ? 3.773 12.329 -38.201 1.00 89.31 574 CYS A O 1
ATOM 4588 N N . ARG A 1 575 ? 4.791 10.549 -37.275 1.00 91.31 575 ARG A N 1
ATOM 4589 C CA . ARG A 1 575 ? 3.727 10.285 -36.297 1.00 91.31 575 ARG A CA 1
ATOM 4590 C C . ARG A 1 575 ? 3.396 11.511 -35.443 1.00 91.31 575 ARG A C 1
ATOM 4592 O O . ARG A 1 575 ? 2.228 11.841 -35.246 1.00 91.31 575 ARG A O 1
ATOM 4599 N N . LYS A 1 576 ? 4.413 12.224 -34.958 1.00 88.50 576 LYS A N 1
ATOM 4600 C CA . LYS A 1 576 ? 4.223 13.480 -34.222 1.00 88.50 576 LYS A CA 1
ATOM 4601 C C . LYS A 1 576 ? 3.498 14.530 -35.071 1.00 88.50 576 LYS A C 1
ATOM 4603 O O . LYS A 1 576 ? 2.601 15.198 -34.559 1.00 88.50 576 LYS A O 1
ATOM 4608 N N . THR A 1 577 ? 3.869 14.694 -36.341 1.00 85.88 577 THR A N 1
ATOM 4609 C CA . THR A 1 577 ? 3.215 15.672 -37.228 1.00 85.88 577 THR A CA 1
ATOM 4610 C C . THR A 1 577 ? 1.763 15.314 -37.540 1.00 85.88 577 THR A C 1
ATOM 4612 O O . THR A 1 577 ? 0.925 16.209 -37.569 1.00 85.88 577 THR A O 1
ATOM 4615 N N . GLU A 1 578 ? 1.434 14.026 -37.675 1.00 88.31 578 GLU A N 1
ATOM 4616 C CA . GLU A 1 578 ? 0.052 13.559 -37.842 1.00 88.31 578 GLU A CA 1
ATOM 4617 C C . GLU A 1 578 ? -0.820 13.932 -36.642 1.00 88.31 578 GLU A C 1
ATOM 4619 O O . GLU A 1 578 ? -1.921 14.449 -36.815 1.00 88.31 578 GLU A O 1
ATOM 4624 N N . ILE A 1 579 ? -0.318 13.709 -35.422 1.00 85.88 579 ILE A N 1
ATOM 4625 C CA . ILE A 1 579 ? -1.040 14.036 -34.186 1.00 85.88 579 ILE A CA 1
ATOM 4626 C C . ILE A 1 579 ? -1.266 15.549 -34.073 1.00 85.88 579 ILE A C 1
ATOM 4628 O O . ILE A 1 579 ? -2.338 15.980 -33.656 1.00 85.88 579 ILE A O 1
ATOM 4632 N N . LEU A 1 580 ? -0.272 16.357 -34.453 1.00 80.38 580 LEU A N 1
ATOM 4633 C CA . LEU A 1 580 ? -0.378 17.819 -34.440 1.00 80.38 580 LEU A CA 1
ATOM 4634 C C . LEU A 1 580 ? -1.313 18.358 -35.532 1.00 80.38 580 LEU A C 1
ATOM 4636 O O . LEU A 1 580 ? -1.946 19.386 -35.319 1.00 80.38 580 LEU A O 1
ATOM 4640 N N . GLY A 1 581 ? -1.414 17.672 -36.674 1.00 74.50 581 GLY A N 1
ATOM 4641 C CA . GLY A 1 581 ? -2.320 18.027 -37.772 1.00 74.50 581 GLY A CA 1
ATOM 4642 C C . GLY A 1 581 ? -3.791 17.670 -37.522 1.00 74.50 581 GLY A C 1
ATOM 4643 O O . GLY A 1 581 ? -4.662 18.105 -38.272 1.00 74.50 581 GLY A O 1
ATOM 4644 N N . GLN A 1 582 ? -4.091 16.897 -36.474 1.00 72.69 582 GLN A N 1
ATOM 4645 C CA . GLN A 1 582 ? -5.454 16.607 -36.023 1.00 72.69 582 GLN A CA 1
ATOM 4646 C C . GLN A 1 582 ? -5.965 17.753 -35.133 1.00 72.69 582 GLN A C 1
ATOM 4648 O O . GLN A 1 582 ? -6.087 17.617 -33.915 1.00 72.69 582 GLN A O 1
ATOM 4653 N N . GLU A 1 583 ? -6.239 18.912 -35.735 1.00 53.06 583 GLU A N 1
ATOM 4654 C CA . GLU A 1 583 ? -6.810 20.066 -35.032 1.00 53.06 583 GLU A CA 1
ATOM 4655 C C . GLU A 1 583 ? -8.242 19.769 -34.544 1.00 53.06 583 GLU A C 1
ATOM 4657 O O . GLU A 1 583 ? -9.201 19.718 -35.312 1.00 53.06 583 GLU A O 1
ATOM 4662 N N . SER A 1 584 ? -8.397 19.605 -33.229 1.00 56.88 584 SER A N 1
ATOM 4663 C CA . SER A 1 584 ? -9.637 19.906 -32.506 1.00 56.88 584 SER A CA 1
ATOM 4664 C C . SER A 1 584 ? -9.265 20.630 -31.210 1.00 56.88 584 SER A C 1
ATOM 4666 O O . SER A 1 584 ? -8.216 20.343 -30.629 1.00 56.88 584 SER A O 1
ATOM 4668 N N . ASP A 1 585 ? -10.111 21.558 -30.751 1.00 52.66 585 ASP A N 1
ATOM 4669 C CA . ASP A 1 585 ? -9.860 22.474 -29.617 1.00 52.66 585 ASP A CA 1
ATOM 4670 C C . ASP A 1 585 ? -9.570 21.791 -28.259 1.00 52.66 585 ASP A C 1
ATOM 4672 O O . ASP A 1 585 ? -9.250 22.454 -27.271 1.00 52.66 585 ASP A O 1
ATOM 4676 N N . SER A 1 586 ? -9.608 20.458 -28.188 1.00 55.88 586 SER A N 1
ATOM 4677 C CA . SER A 1 586 ? -9.104 19.684 -27.056 1.00 55.88 586 SER A CA 1
ATOM 4678 C C . SER A 1 586 ? -8.251 18.513 -27.546 1.00 55.88 586 SER A C 1
ATOM 4680 O O . SER A 1 586 ? -8.750 17.399 -27.713 1.00 55.88 586 SER A O 1
ATOM 4682 N N . ALA A 1 587 ? -6.949 18.731 -27.757 1.00 61.22 587 ALA A N 1
ATOM 4683 C CA . ALA A 1 587 ? -6.016 17.618 -27.919 1.00 61.22 587 ALA A CA 1
ATOM 4684 C C . ALA A 1 587 ? -6.189 16.652 -26.734 1.00 61.22 587 ALA A C 1
ATOM 4686 O O . ALA A 1 587 ? -5.978 17.054 -25.586 1.00 61.22 587 ALA A O 1
ATOM 4687 N N . SER A 1 588 ? -6.599 15.408 -27.017 1.00 80.62 588 SER A N 1
ATOM 4688 C CA . SER A 1 588 ? -6.756 14.362 -26.000 1.00 80.62 588 SER A CA 1
ATOM 4689 C C . SER A 1 588 ? -5.480 14.264 -25.164 1.00 80.62 588 SER A C 1
ATOM 4691 O O . SER A 1 588 ? -4.373 14.335 -25.707 1.00 80.62 588 SER A O 1
ATOM 4693 N N . ASP A 1 589 ? -5.608 14.076 -23.849 1.00 81.94 589 ASP A N 1
ATOM 4694 C CA . ASP A 1 589 ? -4.452 13.932 -22.959 1.00 81.94 589 ASP A CA 1
ATOM 4695 C C . ASP A 1 589 ? -3.518 12.792 -23.411 1.00 81.94 589 ASP A C 1
ATOM 4697 O O . ASP A 1 589 ? -2.301 12.880 -23.238 1.00 81.94 589 ASP A O 1
ATOM 4701 N N . GLY A 1 590 ? -4.068 11.772 -24.086 1.00 84.62 590 GLY A N 1
ATOM 4702 C CA . GLY A 1 590 ? -3.299 10.715 -24.747 1.00 84.62 590 GLY A CA 1
ATOM 4703 C C . GLY A 1 590 ? -2.417 11.229 -25.891 1.00 84.62 590 GLY A C 1
ATOM 4704 O O . GLY A 1 590 ? -1.225 10.937 -25.915 1.00 84.62 590 GLY A O 1
ATOM 4705 N N . ASN A 1 591 ? -2.952 12.070 -26.782 1.00 85.56 591 ASN A N 1
ATOM 4706 C CA . ASN A 1 591 ? -2.198 12.666 -27.897 1.00 85.56 591 ASN A CA 1
ATOM 4707 C C . ASN A 1 591 ? -1.069 13.575 -27.391 1.00 85.56 591 ASN A C 1
ATOM 4709 O O . ASN A 1 591 ? 0.037 13.588 -27.942 1.00 85.56 591 ASN A O 1
ATOM 4713 N N . ARG A 1 592 ? -1.328 14.320 -26.307 1.00 85.75 592 ARG A N 1
ATOM 4714 C CA . ARG A 1 592 ? -0.314 15.147 -25.641 1.00 85.75 592 ARG A CA 1
ATOM 4715 C C . ARG A 1 592 ? 0.797 14.285 -25.042 1.00 85.75 592 ARG A C 1
ATOM 4717 O O . ARG A 1 592 ? 1.971 14.618 -25.207 1.00 85.75 592 ARG A O 1
ATOM 4724 N N . ALA A 1 593 ? 0.438 13.189 -24.372 1.00 88.38 593 ALA A N 1
ATOM 4725 C CA . ALA A 1 593 ? 1.399 12.244 -23.815 1.00 88.38 593 ALA A CA 1
ATOM 4726 C C . ALA A 1 593 ? 2.238 11.574 -24.916 1.00 88.38 593 ALA A C 1
ATOM 4728 O O . ALA A 1 593 ? 3.461 11.561 -24.804 1.00 88.38 593 ALA A O 1
ATOM 4729 N N . GLU A 1 594 ? 1.620 11.108 -26.007 1.00 90.88 594 GLU A N 1
ATOM 4730 C CA . GLU A 1 594 ? 2.315 10.508 -27.159 1.00 90.88 594 GLU A CA 1
ATOM 4731 C C . GLU A 1 594 ? 3.303 11.490 -27.795 1.00 90.88 594 GLU A C 1
ATOM 4733 O O . GLU A 1 594 ? 4.487 11.180 -27.932 1.00 90.88 594 GLU A O 1
ATOM 4738 N N . THR A 1 595 ? 2.863 12.721 -28.061 1.00 87.69 595 THR A N 1
ATOM 4739 C CA . THR A 1 595 ? 3.720 13.786 -28.604 1.00 87.69 595 THR A CA 1
ATOM 4740 C C . THR A 1 595 ? 4.896 14.100 -27.679 1.00 87.69 595 THR A C 1
ATOM 4742 O O . THR A 1 595 ? 6.028 14.251 -28.141 1.00 87.69 595 THR A O 1
ATOM 4745 N N . SER A 1 596 ? 4.652 14.193 -26.367 1.00 88.19 596 SER A N 1
ATOM 4746 C CA . SER A 1 596 ? 5.701 14.448 -25.375 1.00 88.19 596 SER A CA 1
ATOM 4747 C C . SER A 1 596 ? 6.714 13.304 -25.313 1.00 88.19 596 SER A C 1
ATOM 4749 O O . SER A 1 596 ? 7.914 13.560 -25.216 1.00 88.19 596 SER A O 1
ATOM 4751 N N . THR A 1 597 ? 6.247 12.057 -25.373 1.00 91.44 597 THR A N 1
ATOM 4752 C CA . THR A 1 597 ? 7.096 10.862 -25.368 1.00 91.44 597 THR A CA 1
ATOM 4753 C C . THR A 1 597 ? 7.972 10.816 -26.615 1.00 91.44 597 THR A C 1
ATOM 4755 O O . THR A 1 597 ? 9.187 10.681 -26.486 1.00 91.44 597 THR A O 1
ATOM 4758 N N . ILE A 1 598 ? 7.395 11.032 -27.804 1.00 89.62 598 ILE A N 1
ATOM 4759 C CA . ILE A 1 598 ? 8.150 11.101 -29.064 1.00 89.62 598 ILE A CA 1
ATOM 4760 C C . ILE A 1 598 ? 9.218 12.198 -28.992 1.00 89.62 598 ILE A C 1
ATOM 4762 O O . ILE A 1 598 ? 10.383 11.935 -29.278 1.00 89.62 598 ILE A O 1
ATOM 4766 N N . CYS A 1 599 ? 8.859 13.409 -28.546 1.00 86.19 599 CYS A N 1
ATOM 4767 C CA . CYS A 1 599 ? 9.828 14.498 -28.384 1.00 86.19 599 CYS A CA 1
ATOM 4768 C C . CYS A 1 599 ? 10.973 14.119 -27.437 1.00 86.19 599 CYS A C 1
ATOM 4770 O O . CYS A 1 599 ? 12.123 14.437 -27.719 1.00 86.19 599 CYS A O 1
ATOM 4772 N N . SER A 1 600 ? 10.668 13.448 -26.324 1.00 90.31 600 SER A N 1
ATOM 4773 C CA . SER A 1 600 ? 11.687 13.010 -25.368 1.00 90.31 600 SER A CA 1
ATOM 4774 C C . SER A 1 600 ? 12.623 11.955 -25.955 1.00 90.31 600 SER A C 1
ATOM 4776 O O . SER A 1 600 ? 13.798 11.955 -25.610 1.00 90.31 600 SER A O 1
ATOM 4778 N N . ILE A 1 601 ? 12.118 11.055 -26.803 1.00 87.19 601 ILE A N 1
ATOM 4779 C CA . ILE A 1 601 ? 12.924 10.002 -27.433 1.00 87.19 601 ILE A CA 1
ATOM 4780 C C . ILE A 1 601 ? 13.845 10.606 -28.493 1.00 87.19 601 ILE A C 1
ATOM 4782 O O . ILE A 1 601 ? 15.052 10.401 -28.425 1.00 87.19 601 ILE A O 1
ATOM 4786 N N . LEU A 1 602 ? 13.293 11.417 -29.400 1.00 84.38 602 LEU A N 1
ATOM 4787 C CA . LEU A 1 602 ? 14.050 12.067 -30.479 1.00 84.38 602 LEU A CA 1
ATOM 4788 C C . LEU A 1 602 ? 15.061 13.105 -29.967 1.00 84.38 602 LEU A C 1
ATOM 4790 O O . LEU A 1 602 ? 16.009 13.447 -30.662 1.00 84.38 602 LEU A O 1
ATOM 4794 N N . ALA A 1 603 ? 14.878 13.625 -28.751 1.00 81.69 603 ALA A N 1
ATOM 4795 C CA . ALA A 1 603 ? 15.870 14.484 -28.107 1.00 81.69 603 ALA A CA 1
ATOM 4796 C C . ALA A 1 603 ? 17.065 13.702 -27.526 1.00 81.69 603 ALA A C 1
ATOM 4798 O O . ALA A 1 603 ? 18.124 14.289 -27.309 1.00 81.69 603 ALA A O 1
ATOM 4799 N N . GLU A 1 604 ? 16.893 12.410 -27.225 1.00 77.69 604 GLU A N 1
ATOM 4800 C CA . GLU A 1 604 ? 17.918 11.552 -26.611 1.00 77.69 604 GLU A CA 1
ATOM 4801 C C . GLU A 1 604 ? 18.605 10.609 -27.615 1.00 77.69 604 GLU A C 1
ATOM 4803 O O . GLU A 1 604 ? 19.649 10.056 -27.276 1.00 77.69 604 GLU A O 1
ATOM 4808 N N . ALA A 1 605 ? 18.044 10.407 -28.812 1.00 78.62 605 ALA A N 1
ATOM 4809 C CA . ALA A 1 605 ? 18.563 9.482 -29.816 1.00 78.62 605 ALA A CA 1
ATOM 4810 C C . ALA A 1 605 ? 18.221 9.913 -31.252 1.00 78.62 605 ALA A C 1
ATOM 4812 O O . ALA A 1 605 ? 17.118 10.390 -31.512 1.00 78.62 605 ALA A O 1
ATOM 4813 N N . ASP A 1 606 ? 19.162 9.678 -32.166 1.00 76.12 606 ASP A N 1
ATOM 4814 C CA . ASP A 1 606 ? 19.112 10.007 -33.597 1.00 76.12 606 ASP A CA 1
ATOM 4815 C C . ASP A 1 606 ? 19.443 8.806 -34.511 1.00 76.12 606 ASP A C 1
ATOM 4817 O O . ASP A 1 606 ? 19.507 8.953 -35.728 1.00 76.12 606 ASP A O 1
ATOM 4821 N N . THR A 1 607 ? 19.636 7.608 -33.943 1.00 77.44 607 THR A N 1
ATOM 4822 C CA . THR A 1 607 ? 19.800 6.347 -34.690 1.00 77.44 607 THR A CA 1
ATOM 4823 C C . THR A 1 607 ? 18.808 5.287 -34.219 1.00 77.44 607 THR A C 1
ATOM 4825 O O . THR A 1 607 ? 18.339 5.322 -33.079 1.00 77.44 607 THR A O 1
ATOM 4828 N N . ASP A 1 608 ? 18.513 4.304 -35.069 1.00 74.44 608 ASP A N 1
ATOM 4829 C CA . ASP A 1 608 ? 17.530 3.250 -34.789 1.00 74.44 608 ASP A CA 1
ATOM 4830 C C . ASP A 1 608 ? 17.880 2.405 -33.551 1.00 74.44 608 ASP A C 1
ATOM 4832 O O . ASP A 1 608 ? 17.016 2.115 -32.709 1.00 74.44 608 ASP A O 1
ATOM 4836 N N . GLU A 1 609 ? 19.156 2.044 -33.392 1.00 72.81 609 GLU A N 1
ATOM 4837 C CA . GLU A 1 609 ? 19.652 1.308 -32.227 1.00 72.81 609 GLU A CA 1
ATOM 4838 C C . GLU A 1 609 ? 19.505 2.153 -30.955 1.00 72.81 609 GLU A C 1
ATOM 4840 O O . GLU A 1 609 ? 18.974 1.684 -29.941 1.00 72.81 609 GLU A O 1
ATOM 4845 N N . ALA A 1 610 ? 19.898 3.430 -31.016 1.00 70.44 610 ALA A N 1
ATOM 4846 C CA . ALA A 1 610 ? 19.800 4.349 -29.889 1.00 70.44 610 ALA A CA 1
ATOM 4847 C C . ALA A 1 610 ? 18.336 4.607 -29.492 1.00 70.44 610 ALA A C 1
ATOM 4849 O O . ALA A 1 610 ? 18.011 4.598 -28.302 1.00 70.44 610 ALA A O 1
ATOM 4850 N N . ILE A 1 611 ? 17.429 4.752 -30.464 1.00 76.88 611 ILE A N 1
ATOM 4851 C CA . ILE A 1 611 ? 15.985 4.910 -30.238 1.00 76.88 611 ILE A CA 1
ATOM 4852 C C . ILE A 1 611 ? 15.427 3.692 -29.501 1.00 76.88 611 ILE A C 1
ATOM 4854 O O . ILE A 1 611 ? 14.720 3.841 -28.500 1.00 76.88 611 ILE A O 1
ATOM 4858 N N . THR A 1 612 ? 15.791 2.482 -29.930 1.00 73.31 612 THR A N 1
ATOM 4859 C CA . THR A 1 612 ? 15.351 1.236 -29.286 1.00 73.31 612 THR A CA 1
ATOM 4860 C C . THR A 1 612 ? 15.833 1.150 -27.833 1.00 73.31 612 THR A C 1
ATOM 4862 O O . THR A 1 612 ? 15.067 0.784 -26.930 1.00 73.31 612 THR A O 1
ATOM 4865 N N . VAL A 1 613 ? 17.080 1.553 -27.567 1.00 73.25 613 VAL A N 1
ATOM 4866 C CA . VAL A 1 613 ? 17.638 1.623 -26.208 1.00 73.25 613 VAL A CA 1
ATOM 4867 C C . VAL A 1 613 ? 16.902 2.660 -25.353 1.00 73.25 613 VAL A C 1
ATOM 4869 O O . VAL A 1 613 ? 16.543 2.363 -24.208 1.00 73.25 613 VAL A O 1
ATOM 4872 N N . VAL A 1 614 ? 16.617 3.854 -25.884 1.00 75.50 614 VAL A N 1
ATOM 4873 C CA . VAL A 1 614 ? 15.890 4.912 -25.159 1.00 75.50 614 VAL A CA 1
ATOM 4874 C C . VAL A 1 614 ? 14.453 4.488 -24.842 1.00 75.50 614 VAL A C 1
ATOM 4876 O O . VAL A 1 614 ? 14.007 4.672 -23.706 1.00 75.50 614 VAL A O 1
ATOM 4879 N N . ILE A 1 615 ? 13.746 3.845 -25.777 1.00 75.75 615 ILE A N 1
ATOM 4880 C CA . ILE A 1 615 ? 12.406 3.280 -25.542 1.00 75.75 615 ILE A CA 1
ATOM 4881 C C . ILE A 1 615 ? 12.448 2.276 -24.383 1.00 75.75 615 ILE A C 1
ATOM 4883 O O . ILE A 1 615 ? 11.659 2.368 -23.436 1.00 75.75 615 ILE A O 1
ATOM 4887 N N . ASN A 1 616 ? 13.406 1.345 -24.401 1.00 70.19 616 ASN A N 1
ATOM 4888 C CA . ASN A 1 616 ? 13.568 0.358 -23.333 1.00 70.19 616 ASN A CA 1
ATOM 4889 C C . ASN A 1 616 ? 13.912 1.008 -21.983 1.00 70.19 616 ASN A C 1
ATOM 4891 O O . ASN A 1 616 ? 13.324 0.651 -20.957 1.00 70.19 616 ASN A O 1
ATOM 4895 N N . LYS A 1 617 ? 14.794 2.013 -21.970 1.00 75.56 617 LYS A N 1
ATOM 4896 C CA . LYS A 1 617 ? 15.119 2.817 -20.780 1.00 75.56 617 LYS A CA 1
ATOM 4897 C C . LYS A 1 617 ? 13.872 3.494 -20.206 1.00 75.56 617 LYS A C 1
ATOM 4899 O O . LYS A 1 617 ? 13.648 3.442 -18.994 1.00 75.56 617 LYS A O 1
ATOM 4904 N N . GLN A 1 618 ? 13.037 4.108 -21.046 1.00 79.06 618 GLN A N 1
ATOM 4905 C CA . GLN A 1 618 ? 11.794 4.743 -20.604 1.00 79.06 618 GLN A CA 1
ATOM 4906 C C . GLN A 1 618 ? 10.788 3.721 -20.053 1.00 79.06 618 GLN A C 1
ATOM 4908 O O . GLN A 1 618 ? 10.225 3.962 -18.983 1.00 79.06 618 GLN A O 1
ATOM 4913 N N . ARG A 1 619 ? 10.636 2.550 -20.689 1.00 77.69 619 ARG A N 1
ATOM 4914 C CA . ARG A 1 619 ? 9.800 1.441 -20.182 1.00 77.69 619 ARG A CA 1
ATOM 4915 C C . ARG A 1 619 ? 10.218 0.984 -18.788 1.00 77.69 619 ARG A C 1
ATOM 4917 O O . ARG A 1 619 ? 9.386 0.889 -17.887 1.00 77.69 619 ARG A O 1
ATOM 4924 N N . VAL A 1 620 ? 11.511 0.724 -18.592 1.00 68.38 620 VAL A N 1
ATOM 4925 C CA . VAL A 1 620 ? 12.052 0.289 -17.294 1.00 68.38 620 VAL A CA 1
ATOM 4926 C C . VAL A 1 620 ? 11.824 1.362 -16.224 1.00 68.38 620 VAL A C 1
ATOM 4928 O O . VAL A 1 620 ? 11.380 1.057 -15.115 1.00 68.38 620 VAL A O 1
ATOM 4931 N N . ASN A 1 621 ? 12.050 2.634 -16.565 1.00 74.44 621 ASN A N 1
ATOM 4932 C CA . ASN A 1 621 ? 11.783 3.753 -15.663 1.00 74.44 621 ASN A CA 1
ATOM 4933 C C . ASN A 1 621 ? 10.295 3.872 -15.299 1.00 74.44 621 ASN A C 1
ATOM 4935 O O . ASN A 1 621 ? 9.974 4.166 -14.146 1.00 74.44 621 ASN A O 1
ATOM 4939 N N . MET A 1 622 ? 9.382 3.637 -16.245 1.00 79.12 622 MET A N 1
ATOM 4940 C CA . MET A 1 622 ? 7.942 3.643 -15.977 1.00 79.12 622 MET A CA 1
ATOM 4941 C C . MET A 1 622 ? 7.515 2.491 -15.073 1.00 79.12 622 MET A C 1
ATOM 4943 O O . MET A 1 622 ? 6.796 2.733 -14.104 1.00 79.12 622 MET A O 1
ATOM 4947 N N . ALA A 1 623 ? 8.027 1.277 -15.288 1.00 73.88 623 ALA A N 1
ATOM 4948 C CA . ALA A 1 623 ? 7.764 0.137 -14.406 1.00 73.88 623 ALA A CA 1
ATOM 4949 C C . ALA A 1 623 ? 8.190 0.419 -12.950 1.00 73.88 623 ALA A C 1
ATOM 4951 O O . ALA A 1 623 ? 7.443 0.147 -12.006 1.00 73.88 623 ALA A O 1
ATOM 4952 N N . LEU A 1 624 ? 9.355 1.052 -12.757 1.00 71.81 624 LEU A N 1
ATOM 4953 C CA . LEU A 1 624 ? 9.818 1.499 -11.439 1.00 71.81 624 LEU A CA 1
ATOM 4954 C C . LEU A 1 624 ? 8.911 2.575 -10.828 1.00 71.81 624 LEU A C 1
ATOM 4956 O O . LEU A 1 624 ? 8.611 2.530 -9.631 1.00 71.81 624 LEU A O 1
ATOM 4960 N N . LYS A 1 625 ? 8.444 3.536 -11.635 1.00 79.88 625 LYS A N 1
ATOM 4961 C CA . LYS A 1 625 ? 7.485 4.547 -11.174 1.00 79.88 625 LYS A CA 1
ATOM 4962 C C . LYS A 1 625 ? 6.159 3.907 -10.763 1.00 79.88 625 LYS A C 1
ATOM 4964 O O . LYS A 1 625 ? 5.637 4.307 -9.724 1.00 79.88 625 LYS A O 1
ATOM 4969 N N . PHE A 1 626 ? 5.626 2.934 -11.506 1.00 80.94 626 PHE A N 1
ATOM 4970 C CA . PHE A 1 626 ? 4.395 2.226 -11.124 1.00 80.94 626 PHE A CA 1
ATOM 4971 C C . PHE A 1 626 ? 4.562 1.472 -9.814 1.00 80.94 626 PHE A C 1
ATOM 4973 O O . PHE A 1 626 ? 3.758 1.664 -8.910 1.00 80.94 626 PHE A O 1
ATOM 4980 N N . CYS A 1 627 ? 5.656 0.720 -9.667 1.00 79.75 627 CYS A N 1
ATOM 4981 C CA . CYS A 1 627 ? 6.018 0.059 -8.413 1.00 79.75 627 CYS A CA 1
ATOM 4982 C C . CYS A 1 627 ? 5.998 1.053 -7.233 1.00 79.75 627 CYS A C 1
ATOM 4984 O O . CYS A 1 627 ? 5.361 0.811 -6.214 1.00 79.75 627 CYS A O 1
ATOM 4986 N N . LYS A 1 628 ? 6.583 2.247 -7.393 1.00 77.56 628 LYS A N 1
ATOM 4987 C CA . LYS A 1 628 ? 6.510 3.301 -6.367 1.00 77.56 628 LYS A CA 1
ATOM 4988 C C . LYS A 1 628 ? 5.086 3.749 -6.048 1.00 77.56 628 LYS A C 1
ATOM 4990 O O . LYS A 1 628 ? 4.730 3.905 -4.881 1.00 77.56 628 LYS A O 1
ATOM 4995 N N . HIS A 1 629 ? 4.324 4.104 -7.077 1.00 85.56 629 HIS A N 1
ATOM 4996 C CA . HIS A 1 629 ? 3.028 4.748 -6.888 1.00 85.56 629 HIS A CA 1
ATOM 4997 C C . HIS A 1 629 ? 2.022 3.758 -6.322 1.00 85.56 629 HIS A C 1
ATOM 4999 O O . HIS A 1 629 ? 1.294 4.114 -5.400 1.00 85.56 629 HIS A O 1
ATOM 5005 N N . ASP A 1 630 ? 2.055 2.509 -6.779 1.00 87.81 630 ASP A N 1
ATOM 5006 C CA . ASP A 1 630 ? 1.216 1.443 -6.250 1.00 87.81 630 ASP A CA 1
ATOM 5007 C C . ASP A 1 630 ? 1.519 1.179 -4.771 1.00 87.81 630 ASP A C 1
ATOM 5009 O O . ASP A 1 630 ? 0.593 1.143 -3.962 1.00 87.81 630 ASP A O 1
ATOM 5013 N N . ALA A 1 631 ? 2.799 1.117 -4.385 1.00 83.38 631 ALA A N 1
ATOM 5014 C CA . ALA A 1 631 ? 3.213 1.041 -2.983 1.00 83.38 631 ALA A CA 1
ATOM 5015 C C . ALA A 1 631 ? 2.624 2.179 -2.131 1.00 83.38 631 ALA A C 1
ATOM 5017 O O . ALA A 1 631 ? 2.067 1.944 -1.059 1.00 83.38 631 ALA A O 1
ATOM 5018 N N . LEU A 1 632 ? 2.706 3.422 -2.615 1.00 85.38 632 LEU A N 1
ATOM 5019 C CA . LEU A 1 632 ? 2.188 4.587 -1.895 1.00 85.38 632 LEU A CA 1
ATOM 5020 C C . LEU A 1 632 ? 0.657 4.611 -1.822 1.00 85.38 632 LEU A C 1
ATOM 5022 O O . LEU A 1 632 ? 0.118 5.025 -0.791 1.00 85.38 632 LEU A O 1
ATOM 5026 N N . ILE A 1 633 ? -0.036 4.204 -2.888 1.00 90.12 633 ILE A N 1
ATOM 5027 C CA . ILE A 1 633 ? -1.501 4.125 -2.920 1.00 90.12 633 ILE A CA 1
ATOM 5028 C C . ILE A 1 633 ? -1.972 3.068 -1.925 1.00 90.12 633 ILE A C 1
ATOM 5030 O O . ILE A 1 633 ? -2.787 3.388 -1.064 1.00 90.12 633 ILE A O 1
ATOM 5034 N N . LEU A 1 634 ? -1.415 1.854 -1.981 1.00 88.94 634 LEU A N 1
ATOM 5035 C CA . LEU A 1 634 ? -1.794 0.772 -1.073 1.00 88.94 634 LEU A CA 1
ATOM 5036 C C . LEU A 1 634 ? -1.484 1.112 0.387 1.00 88.94 634 LEU A C 1
ATOM 5038 O O . LEU A 1 634 ? -2.344 0.934 1.243 1.00 88.94 634 LEU A O 1
ATOM 5042 N N . ALA A 1 635 ? -0.310 1.683 0.676 1.00 87.19 635 ALA A N 1
ATOM 5043 C CA . ALA A 1 635 ? 0.038 2.111 2.030 1.00 87.19 635 ALA A CA 1
ATOM 5044 C C . ALA A 1 635 ? -0.915 3.194 2.562 1.00 87.19 635 ALA A C 1
ATOM 5046 O O . ALA A 1 635 ? -1.335 3.139 3.716 1.00 87.19 635 ALA A O 1
ATOM 5047 N N . THR A 1 636 ? -1.292 4.165 1.721 1.00 89.44 636 THR A N 1
ATOM 5048 C CA . THR A 1 636 ? -2.259 5.207 2.105 1.00 89.44 636 THR A CA 1
ATOM 5049 C C . THR A 1 636 ? -3.651 4.606 2.316 1.00 89.44 636 THR A C 1
ATOM 5051 O O . THR A 1 636 ? -4.309 4.946 3.291 1.00 89.44 636 THR A O 1
ATOM 5054 N N . ASN A 1 637 ? -4.076 3.671 1.463 1.00 90.75 637 ASN A N 1
ATOM 5055 C CA . ASN A 1 637 ? -5.356 2.974 1.593 1.00 90.75 637 ASN A CA 1
ATOM 5056 C C . ASN A 1 637 ? -5.426 2.128 2.879 1.00 90.75 637 ASN A C 1
ATOM 5058 O O . ASN A 1 637 ? -6.416 2.172 3.603 1.00 90.75 637 ASN A O 1
ATOM 5062 N N . ALA A 1 638 ? -4.353 1.405 3.211 1.00 89.06 638 ALA A N 1
ATOM 5063 C CA . ALA A 1 638 ? -4.248 0.660 4.464 1.00 89.06 638 ALA A CA 1
ATOM 5064 C C . ALA A 1 638 ? -4.294 1.592 5.688 1.00 89.06 638 ALA A C 1
ATOM 5066 O O . ALA A 1 638 ? -4.991 1.305 6.662 1.00 89.06 638 ALA A O 1
ATOM 5067 N N . ALA A 1 639 ? -3.608 2.738 5.623 1.00 89.75 639 ALA A N 1
ATOM 5068 C CA . ALA A 1 639 ? -3.640 3.748 6.677 1.00 89.75 639 ALA A CA 1
ATOM 5069 C C . ALA A 1 639 ? -5.040 4.362 6.859 1.00 89.75 639 ALA A C 1
ATOM 5071 O O . ALA A 1 639 ? -5.477 4.519 7.999 1.00 89.75 639 ALA A O 1
ATOM 5072 N N . MET A 1 640 ? -5.756 4.628 5.758 1.00 91.56 640 MET A N 1
ATOM 5073 C CA . MET A 1 640 ? -7.153 5.076 5.782 1.00 91.56 640 MET A CA 1
ATOM 5074 C C . MET A 1 640 ? -8.046 4.061 6.482 1.00 91.56 640 MET A C 1
ATOM 5076 O O . MET A 1 640 ? -8.703 4.418 7.454 1.00 91.56 640 MET A O 1
ATOM 5080 N N . ARG A 1 641 ? -8.004 2.786 6.069 1.00 89.94 641 ARG A N 1
ATOM 5081 C CA . ARG A 1 641 ? -8.780 1.712 6.715 1.00 89.94 641 ARG A CA 1
ATOM 5082 C C . ARG A 1 641 ? -8.484 1.609 8.211 1.00 89.94 641 ARG A C 1
ATOM 5084 O O . ARG A 1 641 ? -9.391 1.404 9.012 1.00 89.94 641 ARG A O 1
ATOM 5091 N N . ASN A 1 642 ? -7.225 1.787 8.610 1.00 88.69 642 ASN A N 1
ATOM 5092 C CA . ASN A 1 642 ? -6.854 1.819 10.023 1.00 88.69 642 ASN A CA 1
ATOM 5093 C C . ASN A 1 642 ? -7.490 3.016 10.763 1.00 88.69 642 ASN A C 1
ATOM 5095 O O . ASN A 1 642 ? -7.998 2.859 11.875 1.00 88.69 642 ASN A O 1
ATOM 5099 N N . THR A 1 643 ? -7.517 4.200 10.143 1.00 92.25 643 THR A N 1
ATOM 5100 C CA . THR A 1 643 ? -8.204 5.381 10.688 1.00 92.25 643 THR A CA 1
ATOM 5101 C C . THR A 1 643 ? -9.708 5.148 10.816 1.00 92.25 643 THR A C 1
ATOM 5103 O O . THR A 1 643 ? -10.278 5.485 11.851 1.00 92.25 643 THR A O 1
ATOM 5106 N N . GLU A 1 644 ? -10.343 4.537 9.814 1.00 92.69 644 GLU A N 1
ATOM 5107 C CA . GLU A 1 644 ? -11.768 4.178 9.827 1.00 92.69 644 GLU A CA 1
ATOM 5108 C C . GLU A 1 644 ? -12.096 3.222 10.983 1.00 92.69 644 GLU A C 1
ATOM 5110 O O . GLU A 1 644 ? -13.030 3.471 11.742 1.00 92.69 644 GLU A O 1
ATOM 5115 N N . GLN A 1 645 ? -11.274 2.188 11.198 1.00 89.94 645 GLN A N 1
ATOM 5116 C CA . GLN A 1 645 ? -11.422 1.268 12.333 1.00 89.94 645 GLN A CA 1
ATOM 5117 C C . GLN A 1 645 ? -11.295 1.985 13.684 1.00 89.94 645 GLN A C 1
ATOM 5119 O O . GLN A 1 645 ? -12.111 1.783 14.585 1.00 89.94 645 GLN A O 1
ATOM 5124 N N . LYS A 1 646 ? -10.286 2.853 13.842 1.00 90.44 646 LYS A N 1
ATOM 5125 C CA . LYS A 1 646 ? -10.097 3.648 15.069 1.00 90.44 646 LYS A CA 1
ATOM 5126 C C . LYS A 1 646 ? -11.260 4.614 15.299 1.00 90.44 646 LYS A C 1
ATOM 5128 O O . LYS A 1 646 ? -11.675 4.796 16.444 1.00 90.44 646 LYS A O 1
ATOM 5133 N N . LEU A 1 647 ? -11.811 5.188 14.229 1.00 92.94 647 LEU A N 1
ATOM 5134 C CA . LEU A 1 647 ? -13.000 6.034 14.284 1.00 92.94 647 LEU A CA 1
ATOM 5135 C C . LEU A 1 647 ? -14.209 5.237 14.793 1.00 92.94 647 LEU A C 1
ATOM 5137 O O . LEU A 1 647 ? -14.894 5.692 15.705 1.00 92.94 647 LEU A O 1
ATOM 5141 N N . GLY A 1 648 ? -14.396 4.009 14.303 1.00 90.81 648 GLY A N 1
ATOM 5142 C CA . GLY A 1 648 ? -15.416 3.084 14.800 1.00 90.81 648 GLY A CA 1
ATOM 5143 C C . GLY A 1 648 ? -15.287 2.776 16.296 1.00 90.81 648 GLY A C 1
ATOM 5144 O O . GLY A 1 648 ? -16.291 2.726 17.007 1.00 90.81 648 GLY A O 1
ATOM 5145 N N . ILE A 1 649 ? -14.060 2.644 16.817 1.00 88.81 649 ILE A N 1
ATOM 5146 C CA . ILE A 1 649 ? -13.806 2.408 18.252 1.00 88.81 649 ILE A CA 1
ATOM 5147 C C . ILE A 1 649 ? -14.211 3.613 19.111 1.00 88.81 649 ILE A C 1
ATOM 5149 O O . ILE A 1 649 ? -14.851 3.426 20.149 1.00 88.81 649 ILE A O 1
ATOM 5153 N N . VAL A 1 650 ? -13.828 4.835 18.717 1.00 91.00 650 VAL A N 1
ATOM 5154 C CA . VAL A 1 650 ? -14.127 6.047 19.506 1.00 91.00 650 VAL A CA 1
ATOM 5155 C C . VAL A 1 650 ? -15.583 6.486 19.373 1.00 91.00 650 VAL A C 1
ATOM 5157 O O . VAL A 1 650 ? -16.120 7.094 20.293 1.00 91.00 650 VAL A O 1
ATOM 5160 N N . SER A 1 651 ? -16.231 6.155 18.255 1.00 91.88 651 SER A N 1
ATOM 5161 C CA . SER A 1 651 ? -17.643 6.449 18.013 1.00 91.88 651 SER A CA 1
ATOM 5162 C C . SER A 1 651 ? -18.594 5.457 18.676 1.00 91.88 651 SER A C 1
ATOM 5164 O O . SER A 1 651 ? -19.790 5.734 18.686 1.00 91.88 651 SER A O 1
ATOM 5166 N N . ALA A 1 652 ? -18.111 4.329 19.208 1.00 91.50 652 ALA A N 1
ATOM 5167 C CA . ALA A 1 652 ? -18.946 3.288 19.800 1.00 91.50 652 ALA A CA 1
ATOM 5168 C C . ALA A 1 652 ? -19.374 3.616 21.240 1.00 91.50 652 ALA A C 1
ATOM 5170 O O . ALA A 1 652 ? -18.543 3.852 22.118 1.00 91.50 652 ALA A O 1
ATOM 5171 N N . PHE A 1 653 ? -20.673 3.504 21.499 1.00 89.75 653 PHE A N 1
ATOM 5172 C CA . PHE A 1 653 ? -21.295 3.673 22.808 1.00 89.75 653 PHE A CA 1
ATOM 5173 C C . PHE A 1 653 ? -22.186 2.481 23.132 1.00 89.75 653 PHE A C 1
ATOM 5175 O O . PHE A 1 653 ? -22.777 1.877 22.240 1.00 89.75 653 PHE A O 1
ATOM 5182 N N . ASP A 1 654 ? -22.307 2.168 24.419 1.00 89.62 654 ASP A N 1
ATOM 5183 C CA . ASP A 1 654 ? -23.187 1.110 24.905 1.00 89.62 654 ASP A CA 1
ATOM 5184 C C . ASP A 1 654 ? -23.951 1.594 26.138 1.00 89.62 654 ASP A C 1
ATOM 5186 O O . ASP A 1 654 ? -23.365 1.788 27.210 1.00 89.62 654 ASP A O 1
ATOM 5190 N N . TYR A 1 655 ? -25.263 1.803 25.987 1.00 89.81 655 TYR A N 1
ATOM 5191 C CA . TYR A 1 655 ? -26.123 2.174 27.111 1.00 89.81 655 TYR A CA 1
ATOM 5192 C C . TYR A 1 655 ? -26.146 1.092 28.195 1.00 89.81 655 TYR A C 1
ATOM 5194 O O . TYR A 1 655 ? -26.369 1.424 29.357 1.00 89.81 655 TYR A O 1
ATOM 5202 N N . GLY A 1 656 ? -25.847 -0.167 27.858 1.00 87.62 656 GLY A N 1
ATOM 5203 C CA . GLY A 1 656 ? -25.758 -1.274 28.803 1.00 87.62 656 GLY A CA 1
ATOM 5204 C C . GLY A 1 656 ? -24.815 -0.976 29.969 1.00 87.62 656 GLY A C 1
ATOM 5205 O O . GLY A 1 656 ? -25.135 -1.286 31.114 1.00 87.62 656 GLY A O 1
ATOM 5206 N N . SER A 1 657 ? -23.712 -0.268 29.705 1.00 83.50 657 SER A N 1
ATOM 5207 C CA . SER A 1 657 ? -22.742 0.137 30.732 1.00 83.50 657 SER A CA 1
ATOM 5208 C C . SER A 1 657 ? -23.336 1.033 31.829 1.00 83.50 657 SER A C 1
ATOM 5210 O O . SER A 1 657 ? -22.912 0.945 32.979 1.00 83.50 657 SER A O 1
ATOM 5212 N N . ILE A 1 658 ? -24.337 1.856 31.498 1.00 87.06 658 ILE A N 1
ATOM 5213 C CA . ILE A 1 658 ? -25.052 2.714 32.452 1.00 87.06 658 ILE A CA 1
ATOM 5214 C C . ILE A 1 658 ? -26.298 2.013 32.985 1.00 87.06 658 ILE A C 1
ATOM 5216 O O . ILE A 1 658 ? -26.562 2.066 34.184 1.00 87.06 658 ILE A O 1
ATOM 5220 N N . LEU A 1 659 ? -27.034 1.302 32.130 1.00 90.00 659 LEU A N 1
ATOM 5221 C CA . LEU A 1 659 ? -28.244 0.580 32.517 1.00 90.00 659 LEU A CA 1
ATOM 5222 C C . LEU A 1 659 ? -27.974 -0.456 33.605 1.00 90.00 659 LEU A C 1
ATOM 5224 O O . LEU A 1 659 ? -28.739 -0.520 34.558 1.00 90.00 659 LEU A O 1
ATOM 5228 N N . VAL A 1 660 ? -26.870 -1.204 33.530 1.00 88.25 660 VAL A N 1
ATOM 5229 C CA . VAL A 1 660 ? -26.479 -2.157 34.586 1.00 88.25 660 VAL A CA 1
ATOM 5230 C C . VAL A 1 660 ? -26.406 -1.479 35.950 1.00 88.25 660 VAL A C 1
ATOM 5232 O O . VAL A 1 660 ? -26.834 -2.054 36.943 1.00 88.25 660 VAL A O 1
ATOM 5235 N N . ILE A 1 661 ? -25.901 -0.249 36.007 1.00 87.62 661 ILE A N 1
ATOM 5236 C CA . ILE A 1 661 ? -25.725 0.503 37.253 1.00 87.62 661 ILE A CA 1
ATOM 5237 C C . ILE A 1 661 ? -27.088 0.931 37.802 1.00 87.62 661 ILE A C 1
ATOM 5239 O O . ILE A 1 661 ? -27.348 0.779 38.996 1.00 87.62 661 ILE A O 1
ATOM 5243 N N . LEU A 1 662 ? -27.977 1.407 36.925 1.00 91.00 662 LEU A N 1
ATOM 5244 C CA . LEU A 1 662 ? -29.338 1.800 37.298 1.00 91.00 662 LEU A CA 1
ATOM 5245 C C . LEU A 1 662 ? -30.158 0.595 37.776 1.00 91.00 662 LEU A C 1
ATOM 5247 O O . LEU A 1 662 ? -30.774 0.646 38.839 1.00 91.00 662 LEU A O 1
ATOM 5251 N N . LEU A 1 663 ? -30.117 -0.504 37.020 1.00 90.25 663 LEU A N 1
ATOM 5252 C CA . LEU A 1 663 ? -30.820 -1.743 37.343 1.00 90.25 663 LEU A CA 1
ATOM 5253 C C . LEU A 1 663 ? -30.268 -2.357 38.635 1.00 90.25 663 LEU A C 1
ATOM 5255 O O . LEU A 1 663 ? -31.042 -2.768 39.492 1.00 90.25 663 LEU A O 1
ATOM 5259 N N . LYS A 1 664 ? -28.944 -2.356 38.831 1.00 88.25 664 LYS A N 1
ATOM 5260 C CA . LYS A 1 664 ? -28.318 -2.827 40.073 1.00 88.25 664 LYS A CA 1
ATOM 5261 C C . LYS A 1 664 ? -28.778 -2.015 41.285 1.00 88.25 664 LYS A C 1
ATOM 5263 O O . LYS A 1 664 ? -29.132 -2.616 42.293 1.00 88.25 664 LYS A O 1
ATOM 5268 N N . SER A 1 665 ? -28.809 -0.684 41.192 1.00 89.38 665 SER A N 1
ATOM 5269 C CA . SER A 1 665 ? -29.295 0.176 42.283 1.00 89.38 665 SER A CA 1
ATOM 5270 C C . SER A 1 665 ? -30.757 -0.105 42.634 1.00 89.38 665 SER A C 1
ATOM 5272 O O . SER A 1 665 ? -31.105 -0.175 43.812 1.00 89.38 665 SER A O 1
ATOM 5274 N N . PHE A 1 666 ? -31.604 -0.313 41.624 1.00 91.00 666 PHE A N 1
ATOM 5275 C CA . PHE A 1 666 ? -32.994 -0.711 41.837 1.00 91.00 666 PHE A CA 1
ATOM 5276 C C . PHE A 1 666 ? -33.096 -2.068 42.544 1.00 91.00 666 PHE A C 1
ATOM 5278 O O . PHE A 1 666 ? -33.791 -2.190 43.550 1.00 91.00 666 PHE A O 1
ATOM 5285 N N . LEU A 1 667 ? -32.356 -3.077 42.071 1.00 89.31 667 LEU A N 1
ATOM 5286 C CA . LEU A 1 667 ? -32.354 -4.412 42.676 1.00 89.31 667 LEU A CA 1
ATOM 5287 C C . LEU A 1 667 ? -31.816 -4.405 44.116 1.00 89.31 667 LEU A C 1
ATOM 5289 O O . LEU A 1 667 ? -32.340 -5.130 44.957 1.00 89.31 667 LEU A O 1
ATOM 5293 N N . GLN A 1 668 ? -30.810 -3.580 44.424 1.00 88.12 668 GLN A N 1
ATOM 5294 C CA . GLN A 1 668 ? -30.311 -3.398 45.792 1.00 88.12 668 GLN A CA 1
ATOM 5295 C C . GLN A 1 668 ? -31.400 -2.843 46.721 1.00 88.12 668 GLN A C 1
ATOM 5297 O O . GLN A 1 668 ? -31.583 -3.359 47.819 1.00 88.12 668 GLN A O 1
ATOM 5302 N N . ALA A 1 669 ? -32.144 -1.822 46.286 1.00 88.12 669 ALA A N 1
ATOM 5303 C CA . ALA A 1 669 ? -33.240 -1.269 47.080 1.00 88.12 669 ALA A CA 1
ATOM 5304 C C . ALA A 1 669 ? -34.375 -2.290 47.265 1.00 88.12 669 ALA A C 1
ATOM 5306 O O . ALA A 1 669 ? -34.862 -2.476 48.377 1.00 88.12 669 ALA A O 1
ATOM 5307 N N . ARG A 1 670 ? -34.733 -3.006 46.190 1.00 88.75 670 ARG A N 1
ATOM 5308 C CA . ARG A 1 670 ? -35.790 -4.025 46.198 1.00 88.75 670 ARG A CA 1
ATOM 5309 C C . ARG A 1 670 ? -35.473 -5.189 47.138 1.00 88.75 670 ARG A C 1
ATOM 5311 O O . ARG A 1 670 ? -36.352 -5.623 47.873 1.00 88.75 670 ARG A O 1
ATOM 5318 N N . ILE A 1 671 ? -34.238 -5.701 47.128 1.00 86.75 671 ILE A N 1
ATOM 5319 C CA . ILE A 1 671 ? -33.874 -6.836 47.991 1.00 86.75 671 ILE A CA 1
ATOM 5320 C C . ILE A 1 671 ? -33.813 -6.437 49.464 1.00 86.75 671 ILE A C 1
ATOM 5322 O O . ILE A 1 671 ? -34.182 -7.233 50.316 1.00 86.75 671 ILE A O 1
ATOM 5326 N N . LEU A 1 672 ? -33.385 -5.210 49.770 1.00 85.88 672 LEU A N 1
ATOM 5327 C CA . LEU A 1 672 ? -33.370 -4.698 51.139 1.00 85.88 672 LEU A CA 1
ATOM 5328 C C . LEU A 1 672 ? -34.777 -4.601 51.717 1.00 85.88 672 LEU A C 1
ATOM 5330 O O . LEU A 1 672 ? -35.021 -5.106 52.805 1.00 85.88 672 LEU A O 1
ATOM 5334 N N . GLU A 1 673 ? -35.710 -4.034 50.954 1.00 86.31 673 GLU A N 1
ATOM 5335 C CA . GLU A 1 673 ? -37.113 -3.939 51.356 1.00 86.31 673 GLU A CA 1
ATOM 5336 C C . GLU A 1 673 ? -37.726 -5.328 51.593 1.00 86.31 673 GLU A C 1
ATOM 5338 O O . GLU A 1 673 ? -38.415 -5.544 52.589 1.00 86.31 673 GLU A O 1
ATOM 5343 N N . GLN A 1 674 ? -37.411 -6.305 50.735 1.00 85.81 674 GLN A N 1
ATOM 5344 C CA . GLN A 1 674 ? -37.856 -7.692 50.904 1.00 85.81 674 GLN A CA 1
ATOM 5345 C C . GLN A 1 674 ? -37.249 -8.370 52.142 1.00 85.81 674 GLN A C 1
ATOM 5347 O O . GLN A 1 674 ? -37.971 -9.045 52.871 1.00 85.81 674 GLN A O 1
ATOM 5352 N N . VAL A 1 675 ? -35.952 -8.176 52.400 1.00 85.38 675 VAL A N 1
ATOM 5353 C CA . VAL A 1 675 ? -35.257 -8.719 53.580 1.00 85.38 675 VAL A CA 1
ATOM 5354 C C . VAL A 1 675 ? -35.790 -8.101 54.874 1.00 85.38 675 VAL A C 1
ATOM 5356 O O . VAL A 1 675 ? -35.945 -8.808 55.868 1.00 85.38 675 VAL A O 1
ATOM 5359 N N . ASP A 1 676 ? -36.070 -6.798 54.883 1.00 82.56 676 ASP A N 1
ATOM 5360 C CA . ASP A 1 676 ? -36.623 -6.110 56.053 1.00 82.56 676 ASP A CA 1
ATOM 5361 C C . ASP A 1 676 ? -38.080 -6.524 56.316 1.00 82.56 676 ASP A C 1
ATOM 5363 O O . ASP A 1 676 ? -38.465 -6.709 57.471 1.00 82.56 676 ASP A O 1
ATOM 5367 N N . THR A 1 677 ? -38.869 -6.751 55.260 1.00 83.44 677 THR A N 1
ATOM 5368 C CA . THR A 1 677 ? -40.246 -7.262 55.373 1.00 83.44 677 THR A CA 1
ATOM 5369 C C . THR A 1 677 ? -40.267 -8.698 55.906 1.00 83.44 677 THR A C 1
ATOM 5371 O O . THR A 1 677 ? -40.995 -8.987 56.851 1.00 83.44 677 THR A O 1
ATOM 5374 N N . ASP A 1 678 ? -39.409 -9.582 55.384 1.00 79.25 678 ASP A N 1
ATOM 5375 C CA . ASP A 1 678 ? -39.277 -10.975 55.847 1.00 79.25 678 ASP A CA 1
ATOM 5376 C C . ASP A 1 678 ? -38.814 -11.052 57.312 1.00 79.25 678 ASP A C 1
ATOM 5378 O O . ASP A 1 678 ? -39.333 -11.842 58.103 1.00 79.25 678 ASP A O 1
ATOM 5382 N N . ALA A 1 679 ? -37.889 -10.175 57.717 1.00 77.06 679 ALA A N 1
ATOM 5383 C CA . ALA A 1 679 ? -37.457 -10.050 59.109 1.00 77.06 679 ALA A CA 1
ATOM 5384 C C . ALA A 1 679 ? -38.585 -9.555 60.038 1.00 77.06 679 ALA A C 1
ATOM 5386 O O . ALA A 1 679 ? -38.685 -10.005 61.183 1.00 77.06 679 ALA A O 1
ATOM 5387 N N . ALA A 1 680 ? -39.450 -8.651 59.568 1.00 75.56 680 ALA A N 1
ATOM 5388 C CA . ALA A 1 680 ? -40.609 -8.176 60.325 1.00 75.56 680 ALA A CA 1
ATOM 5389 C C . ALA A 1 680 ? -41.690 -9.265 60.468 1.00 75.56 680 ALA A C 1
ATOM 5391 O O . ALA A 1 680 ? -42.243 -9.445 61.551 1.00 75.56 680 ALA A O 1
ATOM 5392 N N . GLU A 1 681 ? -41.946 -10.041 59.413 1.00 73.94 681 GLU A N 1
ATOM 5393 C CA . GLU A 1 681 ? -42.917 -11.145 59.430 1.00 73.94 681 GLU A CA 1
ATOM 5394 C C . GLU A 1 681 ? -42.454 -12.322 60.302 1.00 73.94 681 GLU A C 1
ATOM 5396 O O . GLU A 1 681 ? -43.250 -12.899 61.042 1.00 73.94 681 GLU A O 1
ATOM 5401 N N . SER A 1 682 ? -41.158 -12.645 60.282 1.00 65.06 682 SER A N 1
ATOM 5402 C CA . SER A 1 682 ? -40.571 -13.721 61.097 1.00 65.06 682 SER A CA 1
ATOM 5403 C C . SER A 1 682 ? -40.379 -13.358 62.578 1.00 65.06 682 SER A C 1
ATOM 5405 O O . SER A 1 682 ? -40.230 -14.255 63.411 1.00 65.06 682 SER A O 1
ATOM 5407 N N . SER A 1 683 ? -40.418 -12.068 62.936 1.00 58.72 683 SER A N 1
ATOM 5408 C CA . SER A 1 683 ? -40.339 -11.585 64.325 1.00 58.72 683 SER A CA 1
ATOM 5409 C C . SER A 1 683 ? -41.705 -11.335 64.985 1.00 58.72 683 SER A C 1
ATOM 5411 O O . SER A 1 683 ? -41.761 -11.140 66.202 1.00 58.72 683 SER A O 1
ATOM 5413 N N . CYS A 1 684 ? -42.817 -11.416 64.241 1.00 45.31 684 CYS A N 1
ATOM 5414 C CA . CYS A 1 684 ? -44.169 -11.423 64.804 1.00 45.31 684 CYS A CA 1
ATOM 5415 C C . CYS A 1 684 ? -44.541 -12.831 65.320 1.00 45.31 684 CYS A C 1
ATOM 5417 O O . CYS A 1 684 ? -44.688 -13.758 64.523 1.00 45.31 684 CYS A O 1
ATOM 5419 N N . PRO A 1 685 ? -44.756 -13.038 66.636 1.00 43.38 685 PRO A N 1
ATOM 5420 C CA . PRO A 1 685 ? -45.230 -14.321 67.135 1.00 43.38 685 PRO A CA 1
ATOM 5421 C C . PRO A 1 685 ? -46.664 -14.554 66.650 1.00 43.38 685 PRO A C 1
ATOM 5423 O O . PRO A 1 685 ? -47.542 -13.726 66.893 1.00 43.38 685 PRO A O 1
ATOM 5426 N N . ASN A 1 686 ? -46.915 -15.703 66.020 1.00 42.78 686 ASN A N 1
ATOM 5427 C CA . ASN A 1 686 ? -48.265 -16.208 65.779 1.00 42.78 686 ASN A CA 1
ATOM 5428 C C . ASN A 1 686 ? -49.010 -16.289 67.125 1.00 42.78 686 ASN A C 1
ATOM 5430 O O . ASN A 1 686 ? -48.806 -17.222 67.907 1.00 42.78 686 ASN A O 1
ATOM 5434 N N . VAL A 1 687 ? -49.869 -15.308 67.416 1.00 42.25 687 VAL A N 1
ATOM 5435 C CA . VAL A 1 687 ? -50.830 -15.402 68.516 1.00 42.25 687 VAL A CA 1
ATOM 5436 C C . VAL A 1 687 ? -51.881 -16.409 68.079 1.00 42.25 687 VAL A C 1
ATOM 5438 O O . VAL A 1 687 ? -52.834 -16.096 67.373 1.00 42.25 687 VAL A O 1
ATOM 5441 N N . ASN A 1 688 ? -51.662 -17.651 68.490 1.00 41.03 688 ASN A N 1
ATOM 5442 C CA . ASN A 1 688 ? -52.613 -18.738 68.373 1.00 41.03 688 ASN A CA 1
ATOM 5443 C C . ASN A 1 688 ? -53.821 -18.412 69.276 1.00 41.03 688 ASN A C 1
ATOM 5445 O O . ASN A 1 688 ? -53.828 -18.731 70.465 1.00 41.03 688 ASN A O 1
ATOM 5449 N N . THR A 1 689 ? -54.843 -17.737 68.746 1.00 40.56 689 THR A N 1
ATOM 5450 C CA . THR A 1 689 ? -56.139 -17.576 69.419 1.00 40.56 689 THR A CA 1
ATOM 5451 C C . THR A 1 689 ? -56.944 -18.869 69.293 1.00 40.56 689 THR A C 1
ATOM 5453 O O . THR A 1 689 ? -57.904 -18.978 68.536 1.00 40.56 689 THR A O 1
ATOM 5456 N N . GLY A 1 690 ? -56.564 -19.872 70.088 1.00 40.41 690 GLY A N 1
ATOM 5457 C CA . GLY A 1 690 ? -57.421 -21.011 70.417 1.00 40.41 690 GLY A CA 1
ATOM 5458 C C . GLY A 1 690 ? -58.562 -20.570 71.335 1.00 40.41 690 GLY A C 1
ATOM 5459 O O . GLY A 1 690 ? -58.536 -20.827 72.535 1.00 40.41 690 GLY A O 1
ATOM 5460 N N . GLY A 1 691 ? -59.542 -19.854 70.783 1.00 37.53 691 GLY A N 1
ATOM 5461 C CA . GLY A 1 691 ? -60.779 -19.492 71.466 1.00 37.53 691 GLY A CA 1
ATOM 5462 C C . GLY A 1 691 ? -61.805 -20.615 71.355 1.00 37.53 691 GLY A C 1
ATOM 5463 O O . GLY A 1 691 ? -62.552 -20.672 70.382 1.00 37.53 691 GLY A O 1
ATOM 5464 N N . ASN A 1 692 ? -61.859 -21.494 72.358 1.00 38.31 692 ASN A N 1
ATOM 5465 C CA . ASN A 1 692 ? -63.017 -22.361 72.579 1.00 38.31 692 ASN A CA 1
ATOM 5466 C C . ASN A 1 692 ? -64.220 -21.488 72.966 1.00 38.31 692 ASN A C 1
ATOM 5468 O O . ASN A 1 692 ? -64.260 -20.923 74.059 1.00 38.31 692 ASN A O 1
ATOM 5472 N N . ALA A 1 693 ? -65.197 -21.390 72.068 1.00 35.75 693 ALA A N 1
ATOM 5473 C CA . ALA A 1 693 ? -66.525 -20.872 72.370 1.00 35.75 693 ALA A CA 1
ATOM 5474 C C . ALA A 1 693 ? -67.354 -21.943 73.111 1.00 35.75 693 ALA A C 1
ATOM 5476 O O . ALA A 1 693 ? -67.301 -23.112 72.720 1.00 35.75 693 ALA A O 1
ATOM 5477 N N . PRO A 1 694 ? -68.147 -21.592 74.138 1.00 46.47 694 PRO A N 1
ATOM 5478 C CA . PRO A 1 694 ? -69.203 -22.465 74.631 1.00 46.47 694 PRO A CA 1
ATOM 5479 C C . PRO A 1 694 ? -70.479 -22.251 73.797 1.00 46.47 694 PRO A C 1
ATOM 5481 O O . PRO A 1 694 ? -70.918 -21.118 73.606 1.00 46.47 694 PRO A O 1
ATOM 5484 N N . ASN A 1 695 ? -71.068 -23.342 73.303 1.00 36.94 695 ASN A N 1
ATOM 5485 C CA . ASN A 1 695 ? -72.403 -23.348 72.692 1.00 36.94 695 ASN A CA 1
ATOM 5486 C C . ASN A 1 695 ? -73.501 -23.471 73.770 1.00 36.94 695 ASN A C 1
ATOM 5488 O O . ASN A 1 695 ? -73.235 -24.089 74.806 1.00 36.94 695 ASN A O 1
ATOM 5492 N N . PRO A 1 696 ? -74.718 -22.940 73.528 1.00 55.25 696 PRO A N 1
ATOM 5493 C CA . PRO A 1 696 ? -75.920 -23.330 74.263 1.00 55.25 696 PRO A CA 1
ATOM 5494 C C . PRO A 1 696 ? -76.389 -24.751 73.921 1.00 55.25 696 PRO A C 1
ATOM 5496 O O . PRO A 1 696 ? -76.166 -25.199 72.769 1.00 55.25 696 PRO A O 1
#

Foldseek 3Di:
DPDDPPDDPPPQPDPVSLVVVLVVLVVVCVVPVLDLVSLQSLLVSLQVVLVPFDPDPVSLPSSLVSLVSSLVSLVSSCVSFVQALQSLLSNLVSLVVNCVSVLDLVSLVVSLVSLLSSLQRPDHDDPDPPDDPVVSVVSNVSSVVSNVVSLLSCLLSVPLPVPDDLPPLLVLLVVLVVLLVVLVVLLDCVVVFDQDDQPCPPVLVLLLCCLVPPADPVNVVVLLQDDLVLLLVVCVVVVVPLLNVLSVVQLVCCQVQVALKWFAALPPRDIGNDLVVSLVCCCPPPFPADDPLLVVLAFDFDDPVQVCCLVVNDQAAADQVVLLVVLPDLDPDLDPRPDDGDPPVLSVVLSVLLSVLVNLCNVLSQAGPLNLLSLLVLLVVQSCVVNVDPRPPPRVNSSHPCSLSNDDNVSSVSSSVSSVSLCSLLVSVSLSVLPPPPPPPVVPPDPLLVVSVNSVSVVSNVVPDPDDDPPDDPPPDPDSSNNSCVLSRDTDDLVVVSVSVVSLVVSLSVSLVSLSVSLSVLSVVLVVLSVVSVLLVLLLVLLVVLCVQLVVLVVVCVVDVPDDGDWSLVSLVVVLVVLVVPDDPDSPSSSVSNNVNSVVLNVSDDGSVSSNSVSVVVNSVSSSVCSSSNSNNSSSVSSSVSSSVSSSVSRMDGSSSSVSVSSSVSSSVVSVVVSVVVVVVVPDDPPPPPDDDDDD

pLDDT: mean 77.5, std 15.58, range [26.59, 96.69]